Protein AF-A0AAF5I0P9-F1 (afdb_monomer)

Structure (mmCIF, N/CA/C/O backbone):
data_AF-A0AAF5I0P9-F1
#
_entry.id   AF-A0AAF5I0P9-F1
#
loop_
_atom_site.group_PDB
_atom_site.id
_atom_site.type_symbol
_atom_site.label_atom_id
_atom_site.label_alt_id
_atom_site.label_comp_id
_atom_site.label_asym_id
_atom_site.label_entity_id
_atom_site.label_seq_id
_atom_site.pdbx_PDB_ins_code
_atom_site.Cartn_x
_atom_site.Cartn_y
_atom_site.Cartn_z
_atom_site.occupancy
_atom_site.B_iso_or_equiv
_atom_site.auth_seq_id
_atom_site.auth_comp_id
_atom_site.auth_asym_id
_atom_site.auth_atom_id
_atom_site.pdbx_PDB_model_num
ATOM 1 N N . MET A 1 1 ? 48.648 -7.208 -18.599 1.00 34.22 1 MET A N 1
ATOM 2 C CA . MET A 1 1 ? 47.436 -6.392 -18.369 1.00 34.22 1 MET A CA 1
ATOM 3 C C . MET A 1 1 ? 47.726 -5.452 -17.206 1.00 34.22 1 MET A C 1
ATOM 5 O O . MET A 1 1 ? 47.706 -5.906 -16.071 1.00 34.22 1 MET A O 1
ATOM 9 N N . ASN A 1 2 ? 48.065 -4.187 -17.466 1.00 29.58 2 ASN A N 1
ATOM 10 C CA . ASN A 1 2 ? 48.263 -3.196 -16.401 1.00 29.58 2 ASN A CA 1
ATOM 11 C C . ASN A 1 2 ? 46.894 -2.710 -15.903 1.00 29.58 2 ASN A C 1
ATOM 13 O O . ASN A 1 2 ? 46.390 -1.693 -16.365 1.00 29.58 2 ASN A O 1
ATOM 17 N N . ASN A 1 3 ? 46.279 -3.442 -14.971 1.00 40.00 3 ASN A N 1
ATOM 18 C CA . ASN A 1 3 ? 45.065 -3.010 -14.263 1.00 40.00 3 ASN A CA 1
ATOM 19 C C . ASN A 1 3 ? 45.395 -2.050 -13.103 1.00 40.00 3 ASN A C 1
ATOM 21 O O . ASN A 1 3 ? 44.866 -2.188 -12.005 1.00 40.00 3 ASN A O 1
ATOM 25 N N . SER A 1 4 ? 46.276 -1.077 -13.325 1.00 36.19 4 SER A N 1
ATOM 26 C CA . SER A 1 4 ? 46.540 -0.005 -12.361 1.00 36.19 4 SER A CA 1
ATOM 27 C C . SER A 1 4 ? 46.045 1.334 -12.900 1.00 36.19 4 SER A C 1
ATOM 29 O O . SER A 1 4 ? 46.747 2.338 -12.838 1.00 36.19 4 SER A O 1
ATOM 31 N N . THR A 1 5 ? 44.832 1.375 -13.454 1.00 43.47 5 THR A N 1
ATOM 32 C CA . THR A 1 5 ? 44.062 2.616 -13.365 1.00 43.47 5 THR A CA 1
ATOM 33 C C . THR A 1 5 ? 43.755 2.782 -11.887 1.00 43.47 5 THR A C 1
ATOM 35 O O . THR A 1 5 ? 42.959 2.015 -11.344 1.00 43.47 5 THR A O 1
ATOM 38 N N . THR A 1 6 ? 44.459 3.698 -11.226 1.00 43.69 6 THR A N 1
ATOM 39 C CA . THR A 1 6 ? 44.138 4.178 -9.882 1.00 43.69 6 THR A CA 1
ATOM 40 C C . THR A 1 6 ? 42.689 4.626 -9.900 1.00 43.69 6 THR A C 1
ATOM 42 O O . THR A 1 6 ? 42.344 5.693 -10.396 1.00 43.69 6 THR A O 1
ATOM 45 N N . PHE A 1 7 ? 41.824 3.719 -9.487 1.00 58.72 7 PHE A N 1
ATOM 46 C CA . PHE A 1 7 ? 40.410 3.953 -9.368 1.00 58.72 7 PHE A CA 1
ATOM 47 C C . PHE A 1 7 ? 40.214 4.634 -8.020 1.00 58.72 7 PHE A C 1
ATOM 49 O O . PHE A 1 7 ? 40.615 4.067 -6.999 1.00 58.72 7 PHE A O 1
ATOM 56 N N . ASP A 1 8 ? 39.657 5.845 -8.013 1.00 66.62 8 ASP A N 1
ATOM 57 C CA . ASP A 1 8 ? 39.361 6.528 -6.759 1.00 66.62 8 ASP A CA 1
ATOM 58 C C . ASP A 1 8 ? 38.404 5.654 -5.950 1.00 66.62 8 ASP A C 1
ATOM 60 O O . ASP A 1 8 ? 37.263 5.408 -6.335 1.00 66.62 8 ASP A O 1
ATOM 64 N N . LEU A 1 9 ? 38.888 5.153 -4.811 1.00 78.12 9 LEU A N 1
ATOM 65 C CA . LEU A 1 9 ? 38.112 4.338 -3.870 1.00 78.12 9 LEU A CA 1
ATOM 66 C C . LEU A 1 9 ? 36.951 5.118 -3.241 1.00 78.12 9 LEU A C 1
ATOM 68 O O . LEU A 1 9 ? 36.142 4.538 -2.519 1.00 78.12 9 LEU A O 1
ATOM 72 N N . TYR A 1 10 ? 36.884 6.419 -3.500 1.00 83.12 10 TYR A N 1
ATOM 73 C CA . TYR A 1 10 ? 35.932 7.362 -2.954 1.00 83.12 10 TYR A CA 1
ATOM 74 C C . TYR A 1 10 ? 35.168 8.026 -4.094 1.00 83.12 10 TYR A C 1
ATOM 76 O O . TYR A 1 10 ? 35.752 8.406 -5.103 1.00 83.12 10 TYR A O 1
ATOM 84 N N . TYR A 1 11 ? 33.857 8.173 -3.928 1.00 80.75 11 TYR A N 1
ATOM 85 C CA . TYR A 1 11 ? 33.038 8.958 -4.844 1.00 80.75 11 TYR A CA 1
ATOM 86 C C . TYR A 1 11 ? 32.137 9.909 -4.069 1.00 80.75 11 TYR A C 1
ATOM 88 O O . TYR A 1 11 ? 31.621 9.567 -2.998 1.00 80.75 11 TYR A O 1
ATOM 96 N N . SER A 1 12 ? 31.913 11.088 -4.638 1.00 79.81 12 SER A N 1
ATOM 97 C CA . SER A 1 12 ? 30.969 12.044 -4.080 1.00 79.81 12 SER A CA 1
ATOM 98 C C . SER A 1 12 ? 29.540 11.659 -4.482 1.00 79.81 12 SER A C 1
ATOM 100 O O . SER A 1 12 ? 29.271 11.395 -5.661 1.00 79.81 12 SER A O 1
ATOM 102 N N . PRO A 1 13 ? 28.592 11.621 -3.534 1.00 74.31 13 PRO A N 1
ATOM 103 C CA . PRO A 1 13 ? 27.195 11.378 -3.854 1.00 74.31 13 PRO A CA 1
ATOM 104 C C . PRO A 1 13 ? 26.637 12.518 -4.718 1.00 74.31 13 PRO A C 1
ATOM 106 O O . PRO A 1 13 ? 26.806 13.697 -4.420 1.00 74.31 13 PRO A O 1
ATOM 109 N N . VAL A 1 14 ? 25.920 12.158 -5.779 1.00 72.00 14 VAL A N 1
ATOM 110 C CA . VAL A 1 14 ? 25.222 13.091 -6.671 1.00 72.00 14 VAL A CA 1
ATOM 111 C C . VAL A 1 14 ? 23.742 13.222 -6.310 1.00 72.00 14 VAL A C 1
ATOM 113 O O . VAL A 1 14 ? 23.102 12.263 -5.861 1.00 72.00 14 VAL A O 1
ATOM 116 N N . GLU A 1 15 ? 23.176 14.398 -6.580 1.00 60.12 15 GLU A N 1
ATOM 117 C CA . GLU A 1 15 ? 21.782 14.749 -6.271 1.00 60.12 15 GLU A CA 1
ATOM 118 C C . GLU A 1 15 ? 20.774 13.773 -6.904 1.00 60.12 15 GLU A C 1
ATOM 120 O O . GLU A 1 15 ? 19.807 13.363 -6.262 1.00 60.12 15 GLU A O 1
ATOM 125 N N . LYS A 1 16 ? 21.047 13.297 -8.128 1.00 61.66 16 LYS A N 1
ATOM 126 C CA . LYS A 1 16 ? 20.164 12.370 -8.860 1.00 61.66 16 LYS A CA 1
ATOM 127 C C . LYS A 1 16 ? 19.837 11.089 -8.078 1.00 61.66 16 LYS A C 1
ATOM 129 O O . LYS A 1 16 ? 18.715 10.595 -8.178 1.00 61.66 16 LYS A O 1
ATOM 134 N N . HIS A 1 17 ? 20.786 10.542 -7.314 1.00 61.94 17 HIS A N 1
ATOM 135 C CA . HIS A 1 17 ? 20.573 9.313 -6.535 1.00 61.94 17 HIS A CA 1
ATOM 136 C C . HIS A 1 17 ? 20.185 9.586 -5.074 1.00 61.94 17 HIS A C 1
ATOM 138 O O . HIS A 1 17 ? 19.688 8.680 -4.402 1.00 61.94 17 HIS A O 1
ATOM 144 N N . PHE A 1 18 ? 20.329 10.826 -4.589 1.00 63.75 18 PHE A N 1
ATOM 145 C CA . PHE A 1 18 ? 19.945 11.205 -3.227 1.00 63.75 18 PHE A CA 1
ATOM 146 C C . PHE A 1 18 ? 18.468 10.913 -2.951 1.00 63.75 18 PHE A C 1
ATOM 148 O O . PHE A 1 18 ? 18.156 10.263 -1.955 1.00 63.75 18 PHE A O 1
ATOM 155 N N . CYS A 1 19 ? 17.565 11.310 -3.856 1.00 54.97 19 CYS A N 1
ATOM 156 C CA . CYS A 1 19 ? 16.133 11.049 -3.694 1.00 54.97 19 CYS A CA 1
ATOM 157 C C . CYS A 1 19 ? 15.848 9.546 -3.571 1.00 54.97 19 CYS A C 1
ATOM 159 O O . CYS A 1 19 ? 15.185 9.120 -2.628 1.00 54.97 19 CYS A O 1
ATOM 161 N N . TYR A 1 20 ? 16.402 8.728 -4.471 1.00 60.19 20 TYR A N 1
ATOM 162 C CA . TYR A 1 20 ? 16.224 7.275 -4.423 1.00 60.19 20 TYR A CA 1
ATOM 163 C C . TYR A 1 20 ? 16.629 6.698 -3.057 1.00 60.19 20 TYR A C 1
ATOM 165 O O . TYR A 1 20 ? 15.859 5.957 -2.444 1.00 60.19 20 TYR A O 1
ATOM 173 N N . HIS A 1 21 ? 17.797 7.085 -2.539 1.00 63.88 21 HIS A N 1
ATOM 174 C CA . HIS A 1 21 ? 18.285 6.599 -1.251 1.00 63.88 21 HIS A CA 1
ATOM 175 C C . HIS A 1 21 ? 17.518 7.161 -0.051 1.00 63.88 21 HIS A C 1
ATOM 177 O O . HIS A 1 21 ? 17.251 6.419 0.892 1.00 63.88 21 HIS A O 1
ATOM 183 N N . ALA A 1 22 ? 17.094 8.424 -0.079 1.00 59.69 22 ALA A N 1
ATOM 184 C CA . ALA A 1 22 ? 16.252 8.992 0.972 1.00 59.69 22 ALA A CA 1
ATOM 185 C C . ALA A 1 22 ? 14.937 8.213 1.117 1.00 59.69 22 ALA A C 1
ATOM 187 O O . ALA A 1 22 ? 14.503 7.908 2.227 1.00 59.69 22 ALA A O 1
ATOM 188 N N . ILE A 1 23 ? 14.340 7.821 -0.007 1.00 52.75 23 ILE A N 1
ATOM 189 C CA . ILE A 1 23 ? 13.058 7.116 -0.037 1.00 52.75 23 ILE A CA 1
ATOM 190 C C . ILE A 1 23 ? 13.221 5.639 0.290 1.00 52.75 23 ILE A C 1
ATOM 192 O O . ILE A 1 23 ? 12.506 5.132 1.151 1.00 52.75 23 ILE A O 1
ATOM 196 N N . PHE A 1 24 ? 14.178 4.950 -0.333 1.00 61.00 24 PHE A N 1
ATOM 197 C CA . PHE A 1 24 ? 14.448 3.554 -0.004 1.00 61.00 24 PHE A CA 1
ATOM 198 C C . PHE A 1 24 ? 14.871 3.414 1.466 1.00 61.00 24 PHE A C 1
ATOM 200 O O . PHE A 1 24 ? 14.356 2.556 2.177 1.00 61.00 24 PHE A O 1
ATOM 207 N N . GLY A 1 25 ? 15.740 4.302 1.959 1.00 62.69 25 GLY A N 1
ATOM 208 C CA . GLY A 1 25 ? 16.118 4.376 3.371 1.00 62.69 25 GLY A CA 1
ATOM 209 C C . GLY A 1 25 ? 14.921 4.654 4.283 1.00 62.69 25 GLY A C 1
ATOM 210 O O . GLY A 1 25 ? 14.720 3.933 5.258 1.00 62.69 25 GLY A O 1
ATOM 211 N N . GLY A 1 26 ? 14.077 5.631 3.939 1.00 60.94 26 GLY A N 1
ATOM 212 C CA . GLY A 1 26 ? 12.847 5.940 4.674 1.00 60.94 26 GLY A CA 1
ATOM 213 C C . GLY A 1 26 ? 11.859 4.769 4.718 1.00 60.94 26 GLY A C 1
ATOM 214 O O . GLY A 1 26 ? 11.300 4.474 5.773 1.00 60.94 26 GLY A O 1
ATOM 215 N N . TYR A 1 27 ? 11.697 4.046 3.609 1.00 62.16 27 TYR A N 1
ATOM 216 C CA . TYR A 1 27 ? 10.872 2.840 3.529 1.00 62.16 27 TYR A CA 1
ATOM 217 C C . TYR A 1 27 ? 11.409 1.718 4.428 1.00 62.16 27 TYR A C 1
ATOM 219 O O . TYR A 1 27 ? 10.646 1.119 5.186 1.00 62.16 27 TYR A O 1
ATOM 227 N N . GLN A 1 28 ? 12.723 1.482 4.423 1.00 71.00 28 GLN A N 1
ATOM 228 C CA . GLN A 1 28 ? 13.355 0.499 5.310 1.00 71.00 28 GLN A CA 1
ATOM 229 C C . GLN A 1 28 ? 13.222 0.888 6.790 1.00 71.00 28 GLN A C 1
ATOM 231 O O . GLN A 1 28 ? 12.952 0.032 7.630 1.00 71.00 28 GLN A O 1
ATOM 236 N N . ILE A 1 29 ? 13.320 2.181 7.121 1.00 70.81 29 ILE A N 1
ATOM 237 C CA . ILE A 1 29 ? 13.058 2.693 8.476 1.00 70.81 29 ILE A CA 1
ATOM 238 C C . ILE A 1 29 ? 11.587 2.487 8.864 1.00 70.81 29 ILE A C 1
ATOM 240 O O . ILE A 1 29 ? 11.296 2.061 9.981 1.00 70.81 29 ILE A O 1
ATOM 244 N N . PHE A 1 30 ? 10.644 2.741 7.956 1.00 68.38 30 PHE A N 1
ATOM 245 C CA . PHE A 1 30 ? 9.223 2.510 8.209 1.00 68.38 30 PHE A CA 1
ATOM 246 C C . PHE A 1 30 ? 8.921 1.027 8.473 1.00 68.38 30 PHE A C 1
ATOM 248 O O . PHE A 1 30 ? 8.231 0.703 9.446 1.00 68.38 30 PHE A O 1
ATOM 255 N N . ILE A 1 31 ? 9.475 0.122 7.657 1.00 70.00 31 ILE A N 1
ATOM 256 C CA . ILE A 1 31 ? 9.376 -1.328 7.875 1.00 70.00 31 ILE A CA 1
ATOM 257 C C . ILE A 1 31 ? 9.983 -1.702 9.227 1.00 70.00 31 ILE A C 1
ATOM 259 O O . ILE A 1 31 ? 9.362 -2.442 9.991 1.00 70.00 31 ILE A O 1
ATOM 263 N N . LEU A 1 32 ? 11.162 -1.166 9.551 1.00 75.50 32 LEU A N 1
ATOM 264 C CA . LEU A 1 32 ? 11.838 -1.395 10.823 1.00 75.50 32 LEU A CA 1
ATOM 265 C C . LEU A 1 32 ? 10.951 -0.991 12.008 1.00 75.50 32 LEU A C 1
ATOM 267 O O . LEU A 1 32 ? 10.769 -1.784 12.928 1.00 75.50 32 LEU A O 1
ATOM 271 N N . ILE A 1 33 ? 10.336 0.194 11.968 1.00 73.06 33 ILE A N 1
ATOM 272 C CA . ILE A 1 33 ? 9.406 0.664 13.006 1.00 73.06 33 ILE A CA 1
ATOM 273 C C . ILE A 1 33 ? 8.199 -0.275 13.118 1.00 73.06 33 ILE A C 1
ATOM 275 O O . ILE A 1 33 ? 7.837 -0.686 14.223 1.00 73.06 33 ILE A O 1
ATOM 279 N N . CYS A 1 34 ? 7.588 -0.655 11.993 1.00 72.88 34 CYS A N 1
ATOM 280 C CA . CYS A 1 34 ? 6.454 -1.578 11.986 1.00 72.88 34 CYS A CA 1
ATOM 281 C C . CYS A 1 34 ? 6.825 -2.935 12.602 1.00 72.88 34 CYS A C 1
ATOM 283 O O . CYS A 1 34 ? 6.089 -3.449 13.449 1.00 72.88 34 CYS A O 1
ATOM 285 N N . ASN A 1 35 ? 7.984 -3.482 12.234 1.00 77.62 35 ASN A N 1
ATOM 286 C CA . ASN A 1 35 ? 8.506 -4.728 12.781 1.00 77.62 35 ASN A CA 1
ATOM 287 C C . ASN A 1 35 ? 8.793 -4.601 14.279 1.00 77.62 35 ASN A C 1
ATOM 289 O O . ASN A 1 35 ? 8.342 -5.441 15.047 1.00 77.62 35 ASN A O 1
ATOM 293 N N . LEU A 1 36 ? 9.428 -3.525 14.746 1.00 79.88 36 LEU A N 1
ATOM 294 C CA . LEU A 1 36 ? 9.665 -3.306 16.177 1.00 79.88 36 LEU A CA 1
ATOM 295 C C . LEU A 1 36 ? 8.354 -3.221 16.978 1.00 79.88 36 LEU A C 1
ATOM 297 O O . LEU A 1 36 ? 8.237 -3.832 18.042 1.00 79.88 36 LEU A O 1
ATOM 301 N N . ILE A 1 37 ? 7.327 -2.546 16.452 1.00 77.56 37 ILE A N 1
ATOM 302 C CA . ILE A 1 37 ? 5.995 -2.497 17.080 1.00 77.56 37 ILE A CA 1
ATOM 303 C C . ILE A 1 37 ? 5.378 -3.900 17.165 1.00 77.56 37 ILE A C 1
ATOM 305 O O . ILE A 1 37 ? 4.797 -4.269 18.194 1.00 77.56 37 ILE A O 1
ATOM 309 N N . ILE A 1 38 ? 5.486 -4.692 16.094 1.00 75.12 38 ILE A N 1
ATOM 310 C CA . ILE A 1 38 ? 5.005 -6.077 16.064 1.00 75.12 38 ILE A CA 1
ATOM 311 C C . ILE A 1 38 ? 5.803 -6.943 17.043 1.00 75.12 38 ILE A C 1
ATOM 313 O O . ILE A 1 38 ? 5.191 -7.740 17.748 1.00 75.12 38 ILE A O 1
ATOM 317 N N . LEU A 1 39 ? 7.119 -6.750 17.159 1.00 80.75 39 LEU A N 1
ATOM 318 C CA . LEU A 1 39 ? 7.996 -7.481 18.074 1.00 80.75 39 LEU A CA 1
ATOM 319 C C . LEU A 1 39 ? 7.591 -7.237 19.528 1.00 80.75 39 LEU A C 1
ATOM 321 O O . LEU A 1 39 ? 7.342 -8.187 20.270 1.00 80.75 39 LEU A O 1
ATOM 325 N N . ILE A 1 40 ? 7.430 -5.967 19.915 1.00 78.31 40 ILE A N 1
ATOM 326 C CA . ILE A 1 40 ? 6.991 -5.573 21.260 1.00 78.31 40 ILE A CA 1
ATOM 327 C C . ILE A 1 40 ? 5.633 -6.207 21.581 1.00 78.31 40 ILE A C 1
ATOM 329 O O . ILE A 1 40 ? 5.443 -6.772 22.662 1.00 78.31 40 ILE A O 1
ATOM 333 N N . LYS A 1 41 ? 4.685 -6.182 20.635 1.00 74.19 41 LYS A N 1
ATOM 334 C CA . LYS A 1 41 ? 3.382 -6.850 20.794 1.00 74.19 41 LYS A CA 1
ATOM 335 C C . LYS A 1 41 ? 3.498 -8.375 20.821 1.00 74.19 41 LYS A C 1
ATOM 337 O O . LYS A 1 41 ? 2.761 -9.019 21.563 1.00 74.19 41 LYS A O 1
ATOM 342 N N . GLY A 1 42 ? 4.417 -8.948 20.052 1.00 73.69 42 GLY A N 1
ATOM 343 C CA . GLY A 1 42 ? 4.740 -10.373 20.019 1.00 73.69 42 GLY A CA 1
ATOM 344 C C . GLY A 1 42 ? 5.209 -10.896 21.374 1.00 73.69 42 GLY A C 1
ATOM 345 O O . GLY A 1 42 ? 4.818 -11.982 21.811 1.00 73.69 42 GLY A O 1
ATOM 346 N N . VAL A 1 43 ? 6.002 -10.085 22.074 1.00 79.94 43 VAL A N 1
ATOM 347 C CA . VAL A 1 43 ? 6.512 -10.397 23.410 1.00 79.94 43 VAL A CA 1
ATOM 348 C C . VAL A 1 43 ? 5.444 -10.175 24.485 1.00 79.94 43 VAL A C 1
ATOM 350 O O . VAL A 1 43 ? 5.266 -11.057 25.323 1.00 79.94 43 VAL A O 1
ATOM 353 N N . SER A 1 44 ? 4.715 -9.053 24.446 1.00 77.88 44 SER A N 1
ATOM 354 C CA . SER A 1 44 ? 3.829 -8.603 25.538 1.00 77.88 44 SER A CA 1
ATOM 355 C C . SER A 1 44 ? 2.366 -9.072 25.458 1.00 77.88 44 SER A C 1
ATOM 357 O O . SER A 1 44 ? 1.642 -9.008 26.452 1.00 77.88 44 SER A O 1
ATOM 359 N N . SER A 1 45 ? 1.881 -9.534 24.301 1.00 75.44 45 SER A N 1
ATOM 360 C CA . SER A 1 45 ? 0.456 -9.841 24.122 1.00 75.44 45 SER A CA 1
ATOM 361 C C . SER A 1 45 ? 0.020 -11.123 24.838 1.00 75.44 45 SER A C 1
ATOM 363 O O . SER A 1 45 ? 0.387 -12.231 24.444 1.00 75.44 45 SER A O 1
ATOM 365 N N . VAL A 1 46 ? -0.900 -10.983 25.801 1.00 73.06 46 VAL A N 1
ATOM 366 C CA . VAL A 1 46 ? -1.575 -12.101 26.495 1.00 73.06 46 VAL A CA 1
ATOM 367 C C . VAL A 1 46 ? -2.259 -13.068 25.519 1.00 73.06 46 VAL A C 1
ATOM 369 O O . VAL A 1 46 ? -2.329 -14.270 25.774 1.00 73.06 46 VAL A O 1
ATOM 372 N N . TYR A 1 47 ? -2.744 -12.574 24.374 1.00 70.56 47 TYR A N 1
ATOM 373 C CA . TYR A 1 47 ? -3.368 -13.420 23.353 1.00 70.56 47 TYR A CA 1
ATOM 374 C C . TYR A 1 47 ? -2.354 -14.334 22.658 1.00 70.56 47 TYR A C 1
ATOM 376 O O . TYR A 1 47 ? -2.661 -15.498 22.417 1.00 70.56 47 TYR A O 1
ATOM 384 N N . LEU A 1 48 ? -1.144 -13.836 22.382 1.00 71.88 48 LEU A N 1
ATOM 385 C CA . LEU A 1 48 ? -0.086 -14.619 21.737 1.00 71.88 48 LEU A CA 1
ATOM 386 C C . LEU A 1 48 ? 0.560 -15.622 22.698 1.00 71.88 48 LEU A C 1
ATOM 388 O O . LEU A 1 48 ? 1.023 -16.666 22.255 1.00 71.88 48 LEU A O 1
ATOM 392 N N . ILE A 1 49 ? 0.520 -15.375 24.012 1.00 75.12 49 ILE A N 1
ATOM 393 C CA . ILE A 1 49 ? 0.938 -16.368 25.019 1.00 75.12 49 ILE A CA 1
ATOM 394 C C . ILE A 1 49 ? 0.101 -17.655 24.910 1.00 75.12 49 ILE A C 1
ATOM 396 O O . ILE A 1 49 ? 0.628 -18.747 25.098 1.00 75.12 49 ILE A O 1
ATOM 400 N N . LYS A 1 50 ? -1.184 -17.548 24.540 1.00 75.38 50 LYS A N 1
ATOM 401 C CA . LYS A 1 50 ? -2.074 -18.705 24.329 1.00 75.38 50 LYS A CA 1
ATOM 402 C C . LYS A 1 50 ? -1.866 -19.416 22.984 1.00 75.38 50 LYS A C 1
ATOM 404 O O . LYS A 1 50 ? -2.499 -20.441 22.755 1.00 75.38 50 LYS A O 1
ATOM 409 N N . MET A 1 51 ? -1.033 -18.867 22.099 1.00 77.62 51 MET A N 1
ATOM 410 C CA . MET A 1 51 ? -0.759 -19.373 20.749 1.00 77.62 51 MET A CA 1
ATOM 411 C C . MET A 1 51 ? 0.763 -19.465 20.539 1.00 77.62 51 MET A C 1
ATOM 413 O O . MET A 1 51 ? 1.355 -18.615 19.864 1.00 77.62 51 MET A O 1
ATOM 417 N N . PRO A 1 52 ? 1.430 -20.448 21.175 1.00 79.88 52 PRO A N 1
ATOM 418 C CA . PRO A 1 52 ? 2.886 -20.489 21.267 1.00 79.88 52 PRO A CA 1
ATOM 419 C C . PRO A 1 52 ? 3.580 -20.664 19.911 1.00 79.88 52 PRO A C 1
ATOM 421 O O . PRO A 1 52 ? 4.624 -20.053 19.686 1.00 79.88 52 PRO A O 1
ATOM 424 N N . LEU A 1 53 ? 3.013 -21.446 18.989 1.00 80.75 53 LEU A N 1
ATOM 425 C CA . LEU A 1 53 ? 3.599 -21.655 17.662 1.00 80.75 53 LEU A CA 1
ATOM 426 C C . LEU A 1 53 ? 3.491 -20.384 16.823 1.00 80.75 53 LEU A C 1
ATOM 428 O O . LEU A 1 53 ? 4.447 -20.007 16.145 1.00 80.75 53 LEU A O 1
ATOM 432 N N . LEU A 1 54 ? 2.347 -19.698 16.897 1.00 80.69 54 LEU A N 1
ATOM 433 C CA . LEU A 1 54 ? 2.168 -18.414 16.221 1.00 80.69 54 LEU A CA 1
ATOM 434 C C . LEU A 1 54 ? 3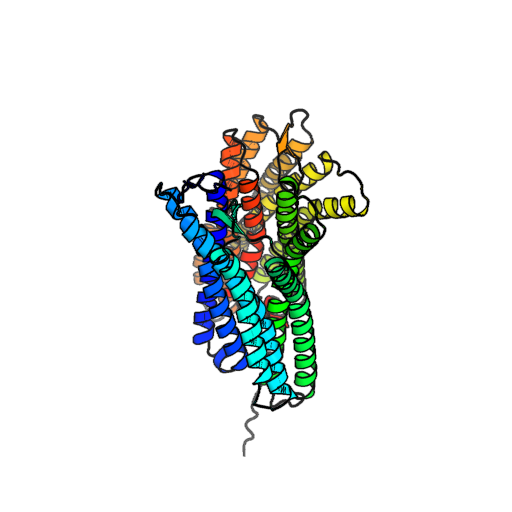.128 -17.364 16.771 1.00 80.69 54 LEU A C 1
ATOM 436 O O . LEU A 1 54 ? 3.758 -16.646 15.998 1.00 80.69 54 LEU A O 1
ATOM 440 N N . ARG A 1 55 ? 3.281 -17.311 18.097 1.00 80.44 55 ARG A N 1
ATOM 441 C CA . ARG A 1 55 ? 4.213 -16.402 18.762 1.00 80.44 55 ARG A CA 1
ATOM 442 C C . ARG A 1 55 ? 5.649 -16.636 18.299 1.00 80.44 55 ARG A C 1
ATOM 444 O O . ARG A 1 55 ? 6.301 -15.674 17.912 1.00 80.44 55 ARG A O 1
ATOM 451 N N . ILE A 1 56 ? 6.123 -17.884 18.287 1.00 84.69 56 ILE A N 1
ATOM 452 C CA . ILE A 1 56 ? 7.482 -18.223 17.831 1.00 84.69 56 ILE A CA 1
ATOM 453 C C . ILE A 1 56 ? 7.694 -17.792 16.375 1.00 84.69 56 ILE A C 1
ATOM 455 O O . ILE A 1 56 ? 8.685 -17.128 16.081 1.00 84.69 56 ILE A O 1
ATOM 459 N N . ASN A 1 57 ? 6.750 -18.096 15.479 1.00 83.94 57 ASN A N 1
ATOM 460 C CA . ASN A 1 57 ? 6.849 -17.690 14.075 1.00 83.94 57 ASN A CA 1
ATOM 461 C C . ASN A 1 57 ? 6.921 -16.168 13.910 1.00 83.94 57 ASN A C 1
ATOM 463 O O . ASN A 1 57 ? 7.771 -15.675 13.173 1.00 83.94 57 ASN A O 1
ATOM 467 N N . ILE A 1 58 ? 6.053 -15.426 14.607 1.00 82.56 58 ILE A N 1
ATOM 468 C CA . ILE A 1 58 ? 6.064 -13.959 14.576 1.00 82.56 58 ILE A CA 1
ATOM 469 C C . ILE A 1 58 ? 7.409 -13.435 15.080 1.00 82.56 58 ILE A C 1
ATOM 471 O O . ILE A 1 58 ? 7.988 -12.575 14.427 1.00 82.56 58 ILE A O 1
ATOM 475 N N . LEU A 1 59 ? 7.928 -13.955 16.196 1.00 86.31 59 LEU A N 1
ATOM 476 C CA . LEU A 1 59 ? 9.205 -13.510 16.758 1.00 86.31 59 LEU A CA 1
ATOM 477 C C . LEU A 1 59 ? 10.368 -13.744 15.786 1.00 86.31 59 LEU A C 1
ATOM 479 O O . LEU A 1 59 ? 11.098 -12.800 15.496 1.00 86.31 59 LEU A O 1
ATOM 483 N N . ILE A 1 60 ? 10.505 -14.959 15.243 1.00 87.44 60 ILE A N 1
ATOM 484 C CA . ILE A 1 60 ? 11.583 -15.309 14.301 1.00 87.44 60 ILE A CA 1
ATOM 485 C C . ILE A 1 60 ? 11.551 -14.387 13.082 1.00 87.44 60 ILE A C 1
ATOM 487 O O . ILE A 1 60 ? 12.563 -13.783 12.733 1.00 87.44 60 ILE A O 1
ATOM 491 N N . LEU A 1 61 ? 10.383 -14.249 12.453 1.00 86.62 61 LEU A N 1
ATOM 492 C CA . LEU A 1 61 ? 10.241 -13.455 11.237 1.00 86.62 61 LEU A CA 1
ATOM 493 C C . LEU A 1 61 ? 10.439 -11.969 11.501 1.00 86.62 61 LEU A C 1
ATOM 495 O O . LEU A 1 61 ? 11.109 -11.298 10.730 1.00 86.62 61 LEU A O 1
ATOM 499 N N . THR A 1 62 ? 9.910 -11.453 12.607 1.00 84.81 62 THR A N 1
ATOM 500 C CA . THR A 1 62 ? 10.062 -10.034 12.935 1.00 84.81 62 THR A CA 1
ATOM 501 C C . THR A 1 62 ? 11.525 -9.685 13.203 1.00 84.81 62 THR A C 1
ATOM 503 O O . THR A 1 62 ? 11.996 -8.657 12.725 1.00 84.81 62 THR A O 1
ATOM 506 N N . ILE A 1 63 ? 12.271 -10.547 13.906 1.00 88.69 63 ILE A N 1
ATOM 507 C CA . ILE A 1 63 ? 13.719 -10.376 14.111 1.00 88.69 63 ILE A CA 1
ATOM 508 C C . ILE A 1 63 ? 14.453 -10.421 12.768 1.00 88.69 63 ILE A C 1
ATOM 510 O O . ILE A 1 63 ? 15.247 -9.530 12.472 1.00 88.69 63 ILE A O 1
ATOM 514 N N . ALA A 1 64 ? 14.155 -11.414 11.931 1.00 87.31 64 ALA A N 1
ATOM 515 C CA . ALA A 1 64 ? 14.793 -11.564 10.630 1.00 87.31 64 ALA A CA 1
ATOM 516 C C . ALA A 1 64 ? 14.543 -10.359 9.708 1.00 87.31 64 ALA A C 1
ATOM 518 O O . ALA A 1 64 ? 15.489 -9.791 9.167 1.00 87.31 64 ALA A O 1
ATOM 519 N N . PHE A 1 65 ? 13.291 -9.908 9.593 1.00 85.44 65 PHE A N 1
ATOM 520 C CA . PHE A 1 65 ? 12.934 -8.736 8.793 1.00 85.44 65 PHE A CA 1
ATOM 521 C C . PHE A 1 65 ? 13.494 -7.432 9.373 1.00 85.44 65 PHE A C 1
ATOM 523 O O . PHE A 1 65 ? 13.836 -6.533 8.610 1.00 85.44 65 PHE A O 1
ATOM 530 N N . THR A 1 66 ? 13.650 -7.321 10.697 1.00 86.12 66 THR A N 1
ATOM 531 C CA . THR A 1 66 ? 14.353 -6.193 11.342 1.00 86.12 66 THR A CA 1
ATOM 532 C C . THR A 1 66 ? 15.814 -6.152 10.890 1.00 86.12 66 THR A C 1
ATOM 534 O O . THR A 1 66 ? 16.278 -5.112 10.427 1.00 86.12 66 THR A O 1
ATOM 537 N N . ILE A 1 67 ? 16.523 -7.285 10.950 1.00 87.38 67 ILE A N 1
ATOM 538 C CA . ILE A 1 67 ? 17.922 -7.392 10.507 1.00 87.38 67 ILE A CA 1
ATOM 539 C C . ILE A 1 67 ? 18.042 -7.078 9.012 1.00 87.38 67 ILE A C 1
ATOM 541 O O . ILE A 1 67 ? 18.896 -6.284 8.619 1.00 87.38 67 ILE A O 1
ATOM 545 N N . GLN A 1 68 ? 17.158 -7.643 8.183 1.00 85.12 68 GLN A N 1
ATOM 546 C CA . GLN A 1 68 ? 17.108 -7.341 6.752 1.00 85.12 68 GLN A CA 1
ATOM 547 C C . GLN A 1 68 ? 16.917 -5.843 6.502 1.00 85.12 68 GLN A C 1
ATOM 549 O O . GLN A 1 68 ? 17.639 -5.275 5.687 1.00 85.12 68 GLN A O 1
ATOM 554 N N . SER A 1 69 ? 15.981 -5.204 7.209 1.00 82.12 69 SER A N 1
ATOM 555 C CA . SER A 1 69 ? 15.672 -3.784 7.001 1.00 82.12 69 SER A CA 1
ATOM 556 C C . SER A 1 69 ? 16.860 -2.892 7.349 1.00 82.12 69 SER A C 1
ATOM 558 O O . SER A 1 69 ? 17.166 -1.952 6.619 1.00 82.12 69 SER A O 1
ATOM 560 N N . 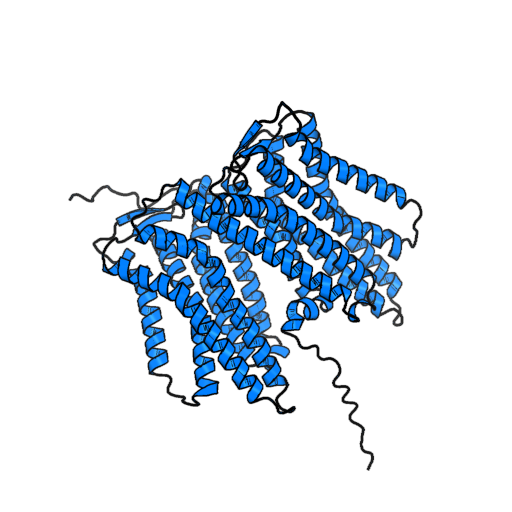ILE A 1 70 ? 17.580 -3.219 8.428 1.00 86.88 70 ILE A N 1
ATOM 561 C CA . ILE A 1 70 ? 18.808 -2.516 8.816 1.00 86.88 70 ILE A CA 1
ATOM 562 C C . ILE A 1 70 ? 19.867 -2.657 7.720 1.00 86.88 70 ILE A C 1
ATOM 564 O O . ILE A 1 70 ? 20.408 -1.654 7.264 1.00 86.88 70 ILE A O 1
ATOM 568 N N . LEU A 1 71 ? 20.147 -3.879 7.261 1.00 86.19 71 LEU A N 1
ATOM 569 C CA . LEU A 1 71 ? 21.224 -4.125 6.298 1.00 86.19 71 LEU A CA 1
ATOM 570 C C . LEU A 1 71 ? 20.909 -3.589 4.897 1.00 86.19 71 LEU A C 1
ATOM 572 O O . LEU A 1 71 ? 21.777 -2.996 4.261 1.00 86.19 71 LEU A O 1
ATOM 576 N N . GLN A 1 72 ? 19.673 -3.745 4.417 1.00 80.19 72 GLN A N 1
ATOM 577 C CA . GLN A 1 72 ? 19.255 -3.174 3.136 1.00 80.19 72 GLN A CA 1
ATOM 578 C C . GLN A 1 72 ? 19.197 -1.643 3.197 1.00 80.19 72 GLN A C 1
ATOM 580 O O . GLN A 1 72 ? 19.603 -0.975 2.241 1.00 80.19 72 GLN A O 1
ATOM 585 N N . GLY A 1 73 ? 18.725 -1.088 4.318 1.00 80.44 73 GLY A N 1
ATOM 586 C CA . GLY A 1 73 ? 18.651 0.352 4.556 1.00 80.44 73 GLY A CA 1
ATOM 587 C C . GLY A 1 73 ? 20.016 1.015 4.745 1.00 80.44 73 GLY A C 1
ATOM 588 O O . GLY A 1 73 ? 20.176 2.166 4.344 1.00 80.44 73 GLY A O 1
ATOM 589 N N . ALA A 1 74 ? 21.014 0.298 5.274 1.00 86.62 74 ALA A N 1
ATOM 590 C CA . ALA A 1 74 ? 22.328 0.841 5.627 1.00 86.62 74 ALA A CA 1
ATOM 591 C C . ALA A 1 74 ? 23.031 1.551 4.462 1.00 86.62 74 ALA A C 1
ATOM 593 O O . ALA A 1 74 ? 23.525 2.660 4.646 1.00 86.62 74 ALA A O 1
ATOM 594 N N . GLN A 1 75 ? 23.016 0.974 3.253 1.00 83.06 75 GLN A N 1
ATOM 595 C CA . GLN A 1 75 ? 23.619 1.617 2.071 1.00 83.06 75 GLN A CA 1
ATOM 596 C C . GLN A 1 75 ? 22.959 2.972 1.759 1.00 83.06 75 GLN A C 1
ATOM 598 O O . GLN A 1 75 ? 23.620 3.921 1.355 1.00 83.06 75 GLN A O 1
ATOM 603 N N . SER A 1 76 ? 21.646 3.072 1.977 1.00 78.25 76 SER A N 1
ATOM 604 C CA . SER A 1 76 ? 20.881 4.274 1.657 1.00 78.25 76 SER A CA 1
ATOM 605 C C . SER A 1 76 ? 21.035 5.343 2.724 1.00 78.25 76 SER A C 1
ATOM 607 O O . SER A 1 76 ? 21.167 6.517 2.397 1.00 78.25 76 SER A O 1
ATOM 609 N N . VAL A 1 77 ? 21.096 4.936 3.993 1.00 81.75 77 VAL A N 1
ATOM 610 C CA . VAL A 1 77 ? 21.438 5.835 5.099 1.00 81.75 77 VAL A CA 1
ATOM 611 C C . VAL A 1 77 ? 22.855 6.382 4.921 1.00 81.75 77 VAL A C 1
ATOM 613 O O . VAL A 1 77 ? 23.045 7.586 5.064 1.00 81.75 77 VAL A O 1
ATOM 616 N N . LEU A 1 78 ? 23.822 5.535 4.545 1.00 85.50 78 LEU A N 1
ATOM 617 C CA . LEU A 1 78 ? 25.189 5.960 4.233 1.00 85.50 78 LEU A CA 1
ATOM 618 C C . LEU A 1 78 ? 25.199 7.002 3.108 1.00 85.50 78 LEU A C 1
ATOM 620 O O . LEU A 1 78 ? 25.798 8.058 3.275 1.00 85.50 78 LEU A O 1
ATOM 624 N N . TYR A 1 79 ? 24.483 6.744 2.008 1.00 80.44 79 TYR A N 1
ATOM 625 C CA . TYR A 1 79 ? 24.402 7.672 0.878 1.00 80.44 79 TYR A CA 1
ATOM 626 C C . TYR A 1 79 ? 23.809 9.031 1.276 1.00 80.44 79 TYR A C 1
ATOM 628 O O . TYR A 1 79 ? 24.379 10.077 0.976 1.00 80.44 79 TYR A O 1
ATOM 636 N N . VAL A 1 80 ? 22.669 9.022 1.974 1.00 76.88 80 VAL A N 1
ATOM 637 C CA . VAL A 1 80 ? 21.974 10.239 2.428 1.00 76.88 80 VAL A CA 1
ATOM 638 C C . VAL A 1 80 ? 22.845 11.040 3.389 1.00 76.88 80 VAL A C 1
ATOM 640 O O . VAL A 1 80 ? 22.957 12.254 3.244 1.00 76.88 80 VAL A O 1
ATOM 643 N N . PHE A 1 81 ? 23.487 10.370 4.347 1.00 82.44 81 PHE A N 1
ATOM 644 C CA . PHE A 1 81 ? 24.380 11.013 5.305 1.00 82.44 81 PHE A CA 1
ATOM 645 C C . PHE A 1 81 ? 25.584 11.641 4.597 1.00 82.44 81 PHE A C 1
ATOM 647 O O . PHE A 1 81 ? 25.873 12.817 4.797 1.00 82.44 81 PHE A O 1
ATOM 654 N N . SER A 1 82 ? 26.246 10.895 3.715 1.00 85.06 82 SER A N 1
ATOM 655 C CA . SER A 1 82 ? 27.365 11.407 2.925 1.00 85.06 82 SER A CA 1
ATOM 656 C C . SER A 1 82 ? 26.974 12.597 2.048 1.00 85.06 82 SER A C 1
ATOM 658 O O . SER A 1 82 ? 27.737 13.554 1.966 1.00 85.06 82 SER A O 1
ATOM 660 N N . PHE A 1 83 ? 25.772 12.598 1.463 1.00 78.31 83 PHE A N 1
ATOM 661 C CA . PHE A 1 83 ? 25.282 13.731 0.673 1.00 78.31 83 PHE A CA 1
ATOM 662 C C . PHE A 1 83 ? 25.043 14.979 1.528 1.00 78.31 83 PHE A C 1
ATOM 664 O O . PHE A 1 83 ? 25.523 16.053 1.179 1.00 78.31 83 PHE A O 1
ATOM 671 N N . ILE A 1 84 ? 24.357 14.839 2.668 1.00 78.62 84 ILE A N 1
ATOM 672 C CA . ILE A 1 84 ? 24.048 15.961 3.572 1.00 78.62 84 ILE A CA 1
ATOM 673 C C . ILE A 1 84 ? 25.323 16.580 4.159 1.00 78.62 84 ILE A C 1
ATOM 675 O O . ILE A 1 84 ? 25.397 17.794 4.324 1.00 78.62 84 ILE A O 1
ATOM 679 N N . PHE A 1 85 ? 26.326 15.760 4.478 1.00 86.69 85 PHE A N 1
ATOM 680 C CA . PHE A 1 85 ? 27.578 16.223 5.080 1.00 86.69 85 PHE A CA 1
ATOM 681 C C . PHE A 1 85 ? 28.698 16.490 4.065 1.00 86.69 85 PHE A C 1
ATOM 683 O O . PHE A 1 85 ? 29.830 16.710 4.491 1.00 86.69 85 PHE A O 1
ATOM 690 N N . HIS A 1 86 ? 28.409 16.459 2.757 1.00 84.94 86 HIS A N 1
ATOM 691 C CA . HIS A 1 86 ? 29.399 16.620 1.683 1.00 84.94 86 HIS A CA 1
ATOM 692 C C . HIS A 1 86 ? 30.643 15.728 1.867 1.00 84.94 86 HIS A C 1
ATOM 694 O O . HIS A 1 86 ? 31.776 16.168 1.686 1.00 84.94 86 HIS A O 1
ATOM 700 N N . LYS A 1 87 ? 30.430 14.473 2.281 1.00 87.00 87 LYS A N 1
ATOM 701 C CA . LYS A 1 87 ? 31.489 13.475 2.465 1.00 87.00 87 LYS A CA 1
ATOM 702 C C . LYS A 1 87 ? 31.496 12.492 1.310 1.00 87.00 87 LYS A C 1
ATOM 704 O O . LYS A 1 87 ? 30.438 12.034 0.878 1.00 87.00 87 LYS A O 1
ATOM 709 N N . ASP A 1 88 ? 32.685 12.080 0.899 1.00 87.12 88 ASP A N 1
ATOM 710 C CA . ASP A 1 88 ? 32.816 11.004 -0.071 1.00 87.12 88 ASP A CA 1
ATOM 711 C C . ASP A 1 88 ? 32.491 9.643 0.550 1.00 87.12 88 ASP A C 1
ATOM 713 O O . ASP A 1 88 ? 32.674 9.396 1.747 1.00 87.12 88 ASP A O 1
ATOM 717 N N . ILE A 1 89 ? 31.979 8.742 -0.281 1.00 84.12 89 ILE A N 1
ATOM 718 C CA . ILE A 1 89 ? 31.613 7.381 0.100 1.00 84.12 89 ILE A CA 1
ATOM 719 C C . ILE A 1 89 ? 32.714 6.440 -0.369 1.00 84.12 89 ILE A C 1
ATOM 721 O O . ILE A 1 89 ? 33.044 6.407 -1.552 1.00 84.12 89 ILE A O 1
ATOM 725 N N . ASN A 1 90 ? 33.234 5.619 0.544 1.00 87.19 90 ASN A N 1
ATOM 726 C CA . ASN A 1 90 ? 34.140 4.537 0.179 1.00 87.19 90 ASN A CA 1
ATOM 727 C C . ASN A 1 90 ? 33.372 3.439 -0.586 1.00 87.19 90 ASN A C 1
ATOM 729 O O . ASN A 1 90 ? 32.426 2.835 -0.063 1.00 87.19 90 ASN A O 1
ATOM 733 N N . ILE A 1 91 ? 33.795 3.175 -1.820 1.00 83.56 91 ILE A N 1
ATOM 734 C CA . ILE A 1 91 ? 33.175 2.229 -2.751 1.00 83.56 91 ILE A CA 1
ATOM 735 C C . ILE A 1 91 ? 33.238 0.801 -2.213 1.00 83.56 91 ILE A C 1
ATOM 737 O O . ILE A 1 91 ? 32.255 0.071 -2.327 1.00 83.56 91 ILE A O 1
ATOM 741 N N . GLU A 1 92 ? 34.339 0.392 -1.579 1.00 83.94 92 GLU A N 1
ATOM 742 C CA . GLU A 1 92 ? 34.465 -0.957 -1.019 1.00 83.94 92 GLU A CA 1
ATOM 743 C C . GLU A 1 92 ? 33.510 -1.176 0.152 1.00 83.94 92 GLU A C 1
ATOM 745 O O . GLU A 1 92 ? 32.849 -2.215 0.216 1.00 83.94 92 GLU A O 1
ATOM 750 N N . ILE A 1 93 ? 33.371 -0.179 1.031 1.00 85.44 93 ILE A N 1
ATOM 751 C CA . ILE A 1 93 ? 32.429 -0.236 2.156 1.00 85.44 93 ILE A CA 1
ATOM 752 C C . ILE A 1 93 ? 30.990 -0.299 1.633 1.00 85.44 93 ILE A C 1
ATOM 754 O O . ILE A 1 93 ? 30.229 -1.179 2.040 1.00 85.44 93 ILE A O 1
ATOM 758 N N . CYS A 1 94 ? 30.610 0.580 0.699 1.00 84.50 94 CYS A N 1
ATOM 759 C CA . CYS A 1 94 ? 29.260 0.580 0.128 1.00 84.50 94 CYS A CA 1
ATOM 760 C C . CYS A 1 94 ? 28.960 -0.728 -0.616 1.00 84.50 94 CYS A C 1
ATOM 762 O O . CYS A 1 94 ? 27.930 -1.364 -0.371 1.00 84.50 94 CYS A O 1
ATOM 764 N N . SER A 1 95 ? 29.880 -1.169 -1.482 1.00 82.88 95 SER A N 1
ATOM 765 C CA . SER A 1 95 ? 29.771 -2.428 -2.222 1.00 82.88 95 SER A CA 1
ATOM 766 C C . SER A 1 95 ? 29.640 -3.617 -1.268 1.00 82.88 95 SER A C 1
ATOM 768 O O . SER A 1 95 ? 28.794 -4.481 -1.492 1.00 82.88 95 SER A O 1
ATOM 770 N N . GLY A 1 96 ? 30.427 -3.656 -0.189 1.00 83.62 96 GLY A N 1
ATOM 771 C CA . GLY A 1 96 ? 30.362 -4.696 0.837 1.00 83.62 96 GLY A CA 1
ATOM 772 C C . GLY A 1 96 ? 29.016 -4.725 1.563 1.00 83.62 96 GLY A C 1
ATOM 773 O O . GLY A 1 96 ? 28.372 -5.774 1.609 1.00 83.62 96 GLY A O 1
ATOM 774 N N . ILE A 1 97 ? 28.539 -3.573 2.055 1.00 84.50 97 ILE A N 1
ATOM 775 C CA . ILE A 1 97 ? 27.224 -3.447 2.709 1.00 84.50 97 ILE A CA 1
ATOM 776 C C . ILE A 1 97 ? 26.109 -3.907 1.768 1.00 84.50 97 ILE A C 1
ATOM 778 O O . ILE A 1 97 ? 25.223 -4.653 2.181 1.00 84.50 97 ILE A O 1
ATOM 782 N N . ARG A 1 98 ? 26.155 -3.503 0.495 1.00 82.38 98 ARG A N 1
ATOM 783 C CA . ARG A 1 98 ? 25.145 -3.865 -0.504 1.00 82.38 98 ARG A CA 1
ATOM 784 C C . ARG A 1 98 ? 25.135 -5.362 -0.803 1.00 82.38 98 ARG A C 1
ATOM 786 O O . ARG A 1 98 ? 24.070 -5.979 -0.777 1.00 82.38 98 ARG A O 1
ATOM 793 N N . LEU A 1 99 ? 26.295 -5.949 -1.098 1.00 83.44 99 LEU A N 1
ATOM 794 C CA . LEU A 1 99 ? 26.414 -7.382 -1.388 1.00 83.44 99 LEU A CA 1
ATOM 795 C C . LEU A 1 99 ? 25.961 -8.218 -0.188 1.00 83.44 99 LEU A C 1
ATOM 797 O O . LEU A 1 99 ? 25.190 -9.170 -0.344 1.00 83.44 99 LEU A O 1
ATOM 801 N N . PHE A 1 100 ? 26.361 -7.814 1.017 1.00 83.50 100 PHE A N 1
ATOM 802 C CA . PHE A 1 100 ? 25.944 -8.466 2.250 1.00 83.50 100 PHE A CA 1
ATOM 803 C C . PHE A 1 100 ? 24.442 -8.292 2.519 1.00 83.50 100 PHE A C 1
ATOM 805 O O . PHE A 1 100 ? 23.757 -9.265 2.822 1.00 83.50 100 PHE A O 1
ATOM 812 N N . GLY A 1 101 ? 23.888 -7.093 2.325 1.00 83.94 101 GLY A N 1
ATOM 813 C CA . GLY A 1 101 ? 22.459 -6.816 2.483 1.00 83.94 101 GLY A CA 1
ATOM 814 C C . GLY A 1 101 ? 21.580 -7.627 1.527 1.00 83.94 101 GLY A C 1
ATOM 815 O O . GLY A 1 101 ? 20.577 -8.198 1.953 1.00 83.94 101 GLY A O 1
ATOM 816 N N . ASN A 1 102 ? 21.984 -7.760 0.259 1.00 79.19 102 ASN A N 1
ATOM 817 C CA . ASN A 1 102 ? 21.301 -8.618 -0.720 1.00 79.19 102 ASN A CA 1
ATOM 818 C C . ASN A 1 102 ? 21.369 -10.100 -0.331 1.00 79.19 102 ASN A C 1
ATOM 820 O O . ASN A 1 102 ? 20.406 -10.845 -0.499 1.00 79.19 102 ASN A O 1
ATOM 824 N N . THR A 1 103 ? 22.502 -10.521 0.222 1.00 83.94 103 THR A N 1
ATOM 825 C CA . THR A 1 103 ? 22.705 -11.893 0.688 1.00 83.94 103 THR A CA 1
ATOM 826 C C . THR A 1 103 ? 21.819 -12.219 1.880 1.00 83.94 103 THR A C 1
ATOM 828 O O . THR A 1 103 ? 21.145 -13.250 1.888 1.00 83.94 103 THR A O 1
ATOM 831 N N . VAL A 1 104 ? 21.770 -11.326 2.871 1.00 83.62 104 VAL A N 1
ATOM 832 C CA . VAL A 1 104 ? 20.916 -11.503 4.046 1.00 83.62 104 VAL A CA 1
ATOM 833 C C . VAL A 1 104 ? 19.443 -11.441 3.670 1.00 83.62 104 VAL A C 1
ATOM 835 O O . VAL A 1 104 ? 18.691 -12.280 4.150 1.00 83.62 104 VAL A O 1
ATOM 838 N N . HIS A 1 105 ? 19.032 -10.543 2.772 1.00 81.00 105 HIS A N 1
ATOM 839 C CA . HIS A 1 105 ? 17.673 -10.550 2.222 1.00 81.00 105 HIS A CA 1
ATOM 840 C C . HIS A 1 105 ? 17.307 -11.919 1.659 1.00 81.00 105 HIS A C 1
ATOM 842 O O . HIS A 1 105 ? 16.308 -12.501 2.074 1.00 81.00 105 HIS A O 1
ATOM 848 N N . GLY A 1 106 ? 18.189 -12.486 0.834 1.00 79.62 106 GLY A N 1
ATOM 849 C CA . GLY A 1 106 ? 17.993 -13.833 0.344 1.00 79.62 106 GLY A CA 1
ATOM 850 C C . GLY A 1 106 ? 17.877 -14.866 1.477 1.00 79.62 106 GLY A C 1
ATOM 851 O O . GLY A 1 106 ? 17.025 -15.750 1.422 1.00 79.62 106 GLY A O 1
ATOM 852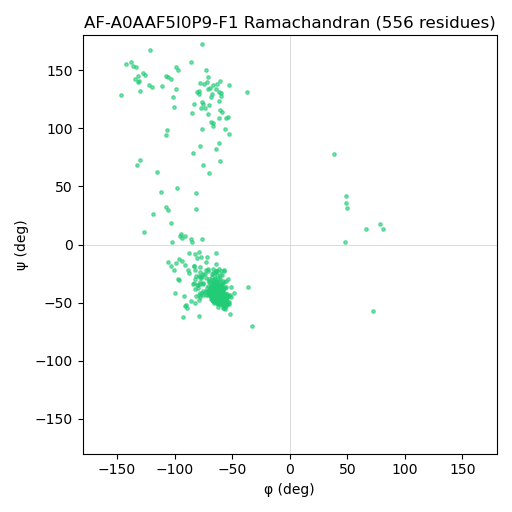 N N . ILE A 1 107 ? 18.716 -14.814 2.505 1.00 84.19 107 ILE A N 1
ATOM 853 C CA . ILE A 1 107 ? 18.608 -15.756 3.631 1.00 84.19 107 ILE A CA 1
ATOM 854 C C . ILE A 1 107 ? 17.260 -15.595 4.355 1.00 84.19 107 ILE A C 1
ATOM 856 O O . ILE A 1 107 ? 16.645 -16.591 4.735 1.00 84.19 107 ILE A O 1
ATOM 860 N N . VAL A 1 108 ? 16.775 -14.364 4.518 1.00 84.31 108 VAL A N 1
ATOM 861 C CA . VAL A 1 108 ? 15.505 -14.075 5.193 1.00 84.31 108 VAL A CA 1
ATOM 862 C C . VAL A 1 108 ? 14.303 -14.575 4.389 1.00 84.31 108 VAL A C 1
ATOM 864 O O . VAL A 1 108 ? 13.409 -15.185 4.979 1.00 84.31 108 VAL A O 1
ATOM 867 N N . ASP A 1 109 ? 14.317 -14.449 3.060 1.00 76.94 109 ASP A N 1
ATOM 868 C CA . ASP A 1 109 ? 13.254 -14.968 2.181 1.00 76.94 109 ASP A CA 1
ATOM 869 C C . ASP A 1 109 ? 13.091 -16.493 2.274 1.00 76.94 109 ASP A C 1
ATOM 871 O O . ASP A 1 109 ? 12.039 -17.050 1.957 1.00 76.94 109 ASP A O 1
ATOM 875 N N . PHE A 1 110 ? 14.126 -17.192 2.744 1.00 82.06 110 PHE A N 1
ATOM 876 C CA . PHE A 1 110 ? 14.105 -18.636 2.931 1.00 82.06 110 PHE A CA 1
ATOM 877 C C . PHE A 1 110 ? 13.455 -19.076 4.254 1.00 82.06 110 PHE A C 1
ATOM 879 O O . PHE A 1 110 ? 12.949 -20.196 4.359 1.00 82.06 110 PHE A O 1
ATOM 886 N N . ILE A 1 111 ? 13.393 -18.200 5.259 1.00 86.88 111 ILE A N 1
ATOM 887 C CA . ILE A 1 111 ? 12.867 -18.530 6.592 1.00 86.88 111 ILE A CA 1
ATOM 888 C C . ILE A 1 111 ? 11.424 -19.064 6.544 1.00 86.88 111 ILE A C 1
ATOM 890 O O . ILE A 1 111 ? 11.150 -20.065 7.218 1.00 86.88 111 ILE A O 1
ATOM 894 N N . PRO A 1 112 ? 10.487 -18.492 5.758 1.00 84.81 112 PRO A N 1
ATOM 895 C CA . PRO A 1 112 ? 9.144 -19.050 5.638 1.00 84.81 112 PRO A CA 1
ATOM 896 C C . PRO A 1 112 ? 9.131 -20.504 5.136 1.00 84.81 112 PRO A C 1
ATOM 898 O O . PRO A 1 112 ? 8.361 -21.327 5.639 1.00 84.81 112 PRO A O 1
ATOM 901 N N . PHE A 1 113 ? 10.013 -20.861 4.197 1.00 84.69 113 PHE A N 1
ATOM 902 C CA . PHE A 1 113 ? 10.165 -22.249 3.761 1.00 84.69 113 PHE A CA 1
ATOM 903 C C . PHE A 1 113 ? 10.675 -23.133 4.905 1.00 84.69 113 PHE A C 1
ATOM 905 O O . PHE A 1 113 ? 10.061 -24.161 5.206 1.00 84.69 113 PHE A O 1
ATOM 912 N N . SER A 1 114 ? 11.737 -22.716 5.603 1.00 86.81 114 SER A N 1
ATOM 913 C CA . SER A 1 114 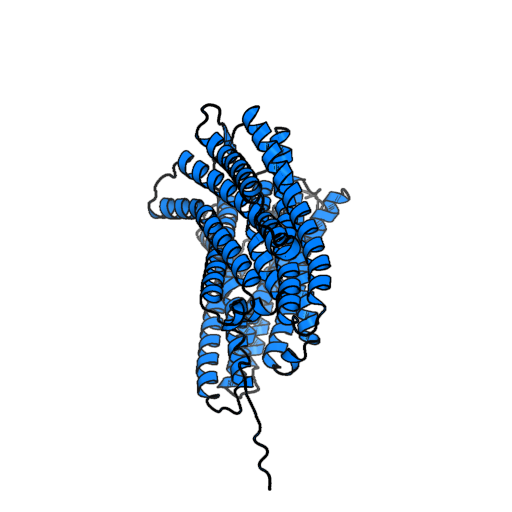? 12.300 -23.466 6.733 1.00 86.81 114 SER A CA 1
ATOM 914 C C . SER A 1 114 ? 11.253 -23.725 7.817 1.00 86.81 114 SER A C 1
ATOM 916 O O . SER A 1 114 ? 11.098 -24.855 8.286 1.00 86.81 114 SER A O 1
ATOM 918 N N . LEU A 1 115 ? 10.470 -22.701 8.173 1.00 86.88 115 LEU A N 1
ATOM 919 C CA . LEU A 1 115 ? 9.382 -22.806 9.144 1.00 86.88 115 LEU A CA 1
ATOM 920 C C . LEU A 1 115 ? 8.278 -23.762 8.668 1.00 86.88 115 LEU A C 1
ATOM 922 O O . LEU A 1 115 ? 7.758 -24.542 9.471 1.00 86.88 115 LEU A O 1
ATOM 926 N N . ALA A 1 116 ? 7.925 -23.752 7.379 1.00 84.69 116 ALA A N 1
ATOM 927 C CA . ALA A 1 116 ? 6.954 -24.693 6.821 1.00 84.69 116 ALA A CA 1
ATOM 928 C C . ALA A 1 116 ? 7.443 -26.150 6.927 1.00 84.69 116 ALA A C 1
ATOM 930 O O . ALA A 1 116 ? 6.684 -27.019 7.367 1.00 84.69 116 ALA A O 1
ATOM 931 N N . VAL A 1 117 ? 8.712 -26.423 6.609 1.00 82.44 117 VAL A N 1
ATOM 932 C CA . VAL A 1 117 ? 9.295 -27.775 6.685 1.00 82.44 117 VAL A CA 1
ATOM 933 C C . VAL A 1 117 ? 9.447 -28.259 8.131 1.00 82.44 117 VAL A C 1
ATOM 935 O O . VAL A 1 117 ? 9.076 -29.394 8.440 1.00 82.44 117 VAL A O 1
ATOM 938 N N . ILE A 1 118 ? 9.929 -27.407 9.043 1.00 83.12 118 ILE A N 1
ATOM 939 C CA . ILE A 1 118 ? 10.028 -27.733 10.477 1.00 83.12 118 ILE A CA 1
ATOM 940 C C . ILE A 1 118 ? 8.652 -28.132 11.015 1.00 83.12 118 ILE A C 1
ATOM 942 O O . ILE A 1 118 ? 8.500 -29.188 11.636 1.00 83.12 118 ILE A O 1
ATOM 946 N N . ARG A 1 119 ? 7.617 -27.338 10.713 1.00 80.81 119 ARG A N 1
ATOM 947 C CA . ARG A 1 119 ? 6.236 -27.655 11.100 1.00 80.81 119 ARG A CA 1
ATOM 948 C C . ARG A 1 119 ? 5.756 -28.969 10.505 1.00 80.81 119 ARG A C 1
ATOM 950 O O . ARG A 1 119 ? 5.129 -29.757 11.212 1.00 80.81 119 ARG A O 1
ATOM 957 N N . TYR A 1 120 ? 6.041 -29.217 9.228 1.00 82.25 120 TYR A N 1
ATOM 958 C CA . TYR A 1 120 ? 5.689 -30.474 8.579 1.00 82.25 120 TYR A CA 1
ATOM 959 C C . TYR A 1 120 ? 6.295 -31.668 9.325 1.00 82.25 120 TYR A C 1
ATOM 961 O O . TYR A 1 120 ? 5.574 -32.605 9.663 1.00 82.25 120 TYR A O 1
ATOM 969 N N . ASN A 1 121 ? 7.583 -31.614 9.670 1.00 78.12 121 ASN A N 1
ATOM 970 C CA . ASN A 1 121 ? 8.265 -32.692 10.388 1.00 78.12 121 ASN A CA 1
ATOM 971 C C . ASN A 1 121 ? 7.706 -32.915 11.799 1.00 78.12 121 ASN A C 1
ATOM 973 O O . ASN A 1 121 ? 7.449 -34.065 12.172 1.00 78.12 121 ASN A O 1
ATOM 977 N N . ILE A 1 122 ? 7.448 -31.836 12.546 1.00 75.44 122 ILE A N 1
ATOM 978 C CA . ILE A 1 122 ? 6.834 -31.902 13.881 1.00 75.44 122 ILE A CA 1
ATOM 979 C C . ILE A 1 122 ? 5.453 -32.578 13.812 1.00 75.44 122 ILE A C 1
ATOM 981 O O . ILE A 1 122 ? 5.137 -33.428 14.643 1.00 75.44 122 ILE A O 1
ATOM 985 N N . ILE A 1 123 ? 4.640 -32.246 12.804 1.00 72.44 123 ILE A N 1
ATOM 986 C CA . ILE A 1 123 ? 3.255 -32.730 12.681 1.00 72.44 123 ILE A CA 1
ATOM 987 C C . ILE A 1 123 ? 3.171 -34.137 12.069 1.00 72.44 123 ILE A C 1
ATOM 989 O O . ILE A 1 123 ? 2.308 -34.931 12.455 1.00 72.44 123 ILE A O 1
ATOM 993 N N . PHE A 1 124 ? 4.011 -34.459 11.081 1.00 69.88 124 PHE A N 1
ATOM 994 C CA . PHE A 1 124 ? 3.903 -35.701 10.311 1.00 69.88 124 PHE A CA 1
ATOM 995 C C . PHE A 1 124 ? 4.852 -36.803 10.756 1.00 69.88 124 PHE A C 1
ATOM 997 O O . PHE A 1 124 ? 4.420 -37.953 10.776 1.00 69.88 124 PHE A O 1
ATOM 1004 N N . ARG A 1 125 ? 6.112 -36.491 11.076 1.00 62.94 125 ARG A N 1
ATOM 1005 C CA . ARG A 1 125 ? 7.142 -37.522 11.263 1.00 62.94 125 ARG A CA 1
ATOM 1006 C C . ARG A 1 125 ? 7.407 -37.886 12.719 1.00 62.94 125 ARG A C 1
ATOM 1008 O O . ARG A 1 125 ? 8.034 -38.915 12.928 1.00 62.94 125 ARG A O 1
ATOM 1015 N N . LYS A 1 126 ? 6.984 -37.082 13.713 1.00 62.12 126 LYS A N 1
ATOM 1016 C CA . LYS A 1 126 ? 7.340 -37.216 15.155 1.00 62.12 126 LYS A CA 1
ATOM 1017 C C . LYS A 1 126 ? 8.851 -37.410 15.434 1.00 62.12 126 LYS A C 1
ATOM 1019 O O . LYS A 1 126 ? 9.254 -37.562 16.585 1.00 62.12 126 LYS A O 1
ATOM 1024 N N . ASN A 1 127 ? 9.692 -37.393 14.402 1.00 58.03 127 ASN A N 1
ATOM 1025 C CA . ASN A 1 127 ? 11.103 -37.701 14.457 1.00 58.03 127 ASN A CA 1
ATOM 1026 C C . ASN A 1 127 ? 11.843 -36.431 14.863 1.00 58.03 127 ASN A C 1
ATOM 1028 O O . ASN A 1 127 ? 11.865 -35.450 14.120 1.00 58.03 127 ASN A O 1
ATOM 1032 N N . LYS A 1 128 ? 12.432 -36.454 16.060 1.00 57.78 128 LYS A N 1
ATOM 1033 C CA . LYS A 1 128 ? 13.192 -35.325 16.607 1.00 57.78 128 LYS A CA 1
ATOM 1034 C C . LYS A 1 128 ? 14.529 -35.117 15.885 1.00 57.78 128 LYS A C 1
ATOM 1036 O O . LYS A 1 128 ? 15.059 -34.011 15.907 1.00 57.78 128 LYS A O 1
ATOM 1041 N N . ARG A 1 129 ? 15.078 -36.145 15.224 1.00 63.78 129 ARG A N 1
ATOM 1042 C CA . ARG A 1 129 ? 16.378 -36.059 14.541 1.00 63.78 129 ARG A CA 1
ATOM 1043 C C . ARG A 1 129 ? 16.209 -35.470 13.139 1.00 63.78 129 ARG A C 1
ATOM 1045 O O . ARG A 1 129 ? 16.221 -36.179 12.142 1.00 63.78 129 ARG A O 1
ATOM 1052 N N . MET A 1 130 ? 16.077 -34.147 13.061 1.00 71.88 130 MET A N 1
ATOM 1053 C CA . MET A 1 130 ? 16.066 -33.383 11.802 1.00 71.88 130 MET A CA 1
ATOM 1054 C C . MET A 1 130 ? 17.483 -33.103 11.261 1.00 71.88 130 MET A C 1
ATOM 1056 O O . MET A 1 130 ? 17.701 -32.072 10.636 1.00 71.88 130 MET A O 1
ATOM 1060 N N . ILE A 1 131 ? 18.460 -33.987 11.504 1.00 77.56 131 ILE A N 1
ATOM 1061 C CA . ILE A 1 131 ? 19.885 -33.731 11.212 1.00 77.56 131 ILE A CA 1
ATOM 1062 C C . ILE A 1 131 ? 20.097 -33.394 9.729 1.00 77.56 131 ILE A C 1
ATOM 1064 O O . ILE A 1 131 ? 20.670 -32.358 9.420 1.00 77.56 131 ILE A O 1
ATOM 1068 N N . VAL A 1 132 ? 19.551 -34.205 8.814 1.00 76.75 132 VAL A N 1
ATOM 1069 C CA . VAL A 1 132 ? 19.660 -33.974 7.358 1.00 76.75 132 VAL A CA 1
ATOM 1070 C C . VAL A 1 132 ? 19.024 -32.645 6.943 1.00 76.75 132 VAL A C 1
ATOM 1072 O O . VAL A 1 132 ? 19.568 -31.927 6.109 1.00 76.75 132 VAL A O 1
ATOM 1075 N N . PHE A 1 133 ? 17.891 -32.280 7.552 1.00 80.00 133 PHE A N 1
ATOM 1076 C CA . PHE A 1 133 ? 17.256 -30.994 7.281 1.00 80.00 133 PHE A CA 1
ATOM 1077 C C . PHE A 1 133 ? 18.147 -29.843 7.753 1.00 80.00 133 PHE A C 1
ATOM 1079 O O . PHE A 1 133 ? 18.426 -28.953 6.961 1.00 80.00 133 PHE A O 1
ATOM 1086 N N . TRP A 1 134 ? 18.655 -29.876 8.985 1.00 80.50 134 TRP A N 1
ATOM 1087 C CA . TRP A 1 134 ? 19.560 -28.840 9.490 1.00 80.50 134 TRP A CA 1
ATOM 1088 C C . TRP A 1 134 ? 20.836 -28.717 8.653 1.00 80.50 134 TRP A C 1
ATOM 1090 O O . TRP A 1 134 ? 21.212 -27.601 8.310 1.00 80.50 134 TRP A O 1
ATOM 1100 N N . LEU A 1 135 ? 21.430 -29.839 8.231 1.00 83.44 135 LEU A N 1
ATOM 1101 C CA . LEU A 1 135 ? 22.554 -29.841 7.291 1.00 83.44 135 LEU A CA 1
ATOM 1102 C C . LEU A 1 135 ? 22.182 -29.170 5.961 1.00 83.44 135 LEU A C 1
ATOM 1104 O O . LEU A 1 135 ? 22.945 -28.344 5.469 1.00 83.44 135 LEU A O 1
ATOM 1108 N N . SER A 1 136 ? 20.988 -29.440 5.418 1.00 82.44 136 SER A N 1
ATOM 1109 C CA . SER A 1 136 ? 20.508 -28.747 4.213 1.00 82.44 136 SER A CA 1
ATOM 1110 C C . SER A 1 136 ? 20.328 -27.242 4.436 1.00 82.44 136 SER A C 1
ATOM 1112 O O . SER A 1 136 ? 20.677 -26.462 3.561 1.00 82.44 136 SER A O 1
ATOM 1114 N N . GLN A 1 137 ? 19.836 -26.807 5.605 1.00 83.56 137 GLN A N 1
ATOM 1115 C CA . GLN A 1 137 ? 19.679 -25.379 5.901 1.00 83.56 137 GLN A CA 1
ATOM 1116 C C . GLN A 1 137 ? 21.038 -24.680 5.978 1.00 83.56 137 GLN A C 1
ATOM 1118 O O . GLN A 1 137 ? 21.202 -23.611 5.400 1.00 83.56 137 GLN A O 1
ATOM 1123 N N . ILE A 1 138 ? 22.015 -25.303 6.645 1.00 85.06 138 ILE A N 1
ATOM 1124 C CA . ILE A 1 138 ? 23.387 -24.791 6.729 1.00 85.06 138 ILE A CA 1
ATOM 1125 C C . ILE A 1 138 ? 23.984 -24.678 5.326 1.00 85.06 138 ILE A C 1
ATOM 1127 O O . ILE A 1 138 ? 24.493 -23.620 4.973 1.00 85.06 138 ILE A O 1
ATOM 1131 N N . LEU A 1 139 ? 23.857 -25.721 4.501 1.00 86.88 139 LEU A N 1
ATOM 1132 C CA . LEU A 1 139 ? 24.360 -25.711 3.129 1.00 86.88 139 LEU A CA 1
ATOM 1133 C C . LEU A 1 139 ? 23.731 -24.584 2.294 1.00 86.88 139 LEU A C 1
ATOM 1135 O O . LEU A 1 139 ? 24.440 -23.872 1.592 1.00 86.88 139 LEU A O 1
ATOM 1139 N N . LEU A 1 140 ? 22.416 -24.379 2.397 1.00 86.25 140 LEU A N 1
ATOM 1140 C CA . LEU A 1 140 ? 21.709 -23.318 1.672 1.00 86.25 140 LEU A CA 1
ATOM 1141 C C . LEU A 1 140 ? 22.146 -21.917 2.107 1.00 86.25 140 LEU A C 1
ATOM 1143 O O . LEU A 1 140 ? 22.330 -21.039 1.261 1.00 86.25 140 LEU A O 1
ATOM 1147 N N . VAL A 1 141 ? 22.344 -21.715 3.411 1.00 87.06 141 VAL A N 1
ATOM 1148 C CA . VAL A 1 141 ? 22.887 -20.464 3.952 1.00 87.06 141 VAL A CA 1
ATOM 1149 C C . VAL A 1 141 ? 24.312 -20.246 3.453 1.00 87.06 141 VAL A C 1
ATOM 1151 O O . VAL A 1 141 ? 24.613 -19.150 2.995 1.00 87.06 141 VAL A O 1
ATOM 1154 N N . VAL A 1 142 ? 25.162 -21.278 3.461 1.00 87.38 142 VAL A N 1
ATOM 1155 C CA . VAL A 1 142 ? 26.534 -21.199 2.939 1.00 87.38 142 VAL A CA 1
ATOM 1156 C C . VAL A 1 142 ? 26.531 -20.828 1.458 1.00 87.38 142 VAL A C 1
ATOM 1158 O O . VAL A 1 142 ? 27.205 -19.876 1.097 1.00 87.38 142 VAL A O 1
ATOM 1161 N N . ILE A 1 143 ? 25.718 -21.477 0.617 1.00 87.38 143 ILE A N 1
ATOM 1162 C CA . ILE A 1 143 ? 25.627 -21.152 -0.818 1.00 87.38 143 ILE A CA 1
ATOM 1163 C C . ILE A 1 143 ? 25.218 -19.684 -1.031 1.00 87.38 143 ILE A C 1
ATOM 1165 O O . ILE A 1 143 ? 25.825 -18.984 -1.846 1.00 87.38 143 ILE A O 1
ATOM 1169 N N . ARG A 1 144 ? 24.220 -19.183 -0.283 1.00 86.25 144 ARG A N 1
ATOM 1170 C CA . ARG A 1 144 ? 23.812 -17.769 -0.374 1.00 86.25 144 ARG A CA 1
ATOM 1171 C C . ARG A 1 144 ? 24.909 -16.828 0.134 1.00 86.25 144 ARG A C 1
ATOM 1173 O O . ARG A 1 144 ? 25.181 -15.831 -0.527 1.00 86.25 144 ARG A O 1
ATOM 1180 N N . LEU A 1 145 ? 25.580 -17.159 1.239 1.00 87.25 145 LEU A N 1
ATOM 1181 C CA . LEU A 1 145 ? 26.724 -16.395 1.750 1.00 87.25 145 LEU A CA 1
ATOM 1182 C C . LEU A 1 145 ? 27.868 -16.335 0.737 1.00 87.25 145 LEU A C 1
ATOM 1184 O O . LEU A 1 145 ? 28.409 -15.258 0.495 1.00 87.25 145 LEU A O 1
ATOM 1188 N N . THR A 1 146 ? 28.189 -17.454 0.087 1.00 88.44 146 THR A N 1
ATOM 1189 C CA . THR A 1 146 ? 29.203 -17.507 -0.966 1.00 88.44 146 THR A CA 1
ATOM 1190 C C . THR A 1 146 ? 28.836 -16.591 -2.127 1.00 88.44 146 THR A C 1
ATOM 1192 O O . THR A 1 146 ? 29.705 -15.870 -2.595 1.00 88.44 146 THR A O 1
ATOM 1195 N N . ARG A 1 147 ? 27.565 -16.508 -2.547 1.00 83.88 147 ARG A N 1
ATOM 1196 C CA . ARG A 1 147 ? 27.134 -15.553 -3.591 1.00 83.88 147 ARG A CA 1
ATOM 1197 C C . ARG A 1 147 ? 27.454 -14.094 -3.233 1.00 83.88 147 ARG A C 1
ATOM 1199 O O . ARG A 1 147 ? 27.806 -13.322 -4.119 1.00 83.88 147 ARG A O 1
ATOM 1206 N N . GLY A 1 148 ? 27.338 -13.718 -1.960 1.00 83.69 148 GLY A N 1
ATOM 1207 C CA . GLY A 1 148 ? 27.655 -12.370 -1.480 1.00 83.69 148 GLY A CA 1
ATOM 1208 C C . GLY A 1 148 ? 29.144 -12.089 -1.311 1.00 83.69 148 GLY A C 1
ATOM 1209 O O . GLY A 1 148 ? 29.605 -11.001 -1.645 1.00 83.69 148 GLY A O 1
ATOM 1210 N N . ILE A 1 149 ? 29.882 -13.064 -0.779 1.00 85.56 149 ILE A N 1
ATOM 1211 C CA . ILE A 1 149 ? 31.303 -12.932 -0.423 1.00 85.56 149 ILE A CA 1
ATOM 1212 C C . ILE A 1 149 ? 32.204 -13.170 -1.639 1.00 85.56 149 ILE A C 1
ATOM 1214 O O . ILE A 1 149 ? 33.251 -12.550 -1.773 1.00 85.56 149 ILE A O 1
ATOM 1218 N N . TYR A 1 150 ? 31.820 -14.051 -2.559 1.00 86.12 150 TYR A N 1
ATOM 1219 C CA . TYR A 1 150 ? 32.674 -14.438 -3.680 1.00 86.12 150 TYR A CA 1
ATOM 1220 C C . TYR A 1 150 ? 33.135 -13.253 -4.547 1.00 86.12 150 TYR A C 1
ATOM 1222 O O . TYR A 1 150 ? 34.331 -13.171 -4.834 1.00 86.12 150 TYR A O 1
ATOM 1230 N N . PRO A 1 151 ? 32.271 -12.274 -4.891 1.00 83.94 151 PRO A N 1
ATOM 1231 C CA . PRO A 1 151 ? 32.715 -11.094 -5.623 1.00 83.94 151 PRO A CA 1
ATOM 1232 C C . PRO A 1 151 ? 33.732 -10.228 -4.873 1.00 83.94 151 PRO A C 1
ATOM 1234 O O . PRO A 1 151 ? 34.462 -9.483 -5.518 1.00 83.94 151 PRO A O 1
ATOM 1237 N N . THR A 1 152 ? 33.793 -10.294 -3.538 1.00 82.31 152 THR A N 1
ATOM 1238 C CA . THR A 1 152 ? 34.731 -9.484 -2.748 1.00 82.31 152 THR A CA 1
ATOM 1239 C C . THR A 1 152 ? 36.093 -10.142 -2.563 1.00 82.31 152 THR A C 1
ATOM 1241 O O . THR A 1 152 ? 37.064 -9.417 -2.361 1.00 82.31 152 THR A O 1
ATOM 1244 N N . VAL A 1 153 ? 36.176 -11.475 -2.641 1.00 82.69 153 VAL A N 1
ATOM 1245 C CA . VAL A 1 153 ? 37.421 -12.241 -2.427 1.00 82.69 153 VAL A CA 1
ATOM 1246 C C . VAL A 1 153 ? 38.040 -12.800 -3.709 1.00 82.69 153 VAL A C 1
ATOM 1248 O O . VAL A 1 153 ? 39.187 -13.232 -3.687 1.00 82.69 153 VAL A O 1
ATOM 1251 N N . SER A 1 154 ? 37.299 -12.836 -4.820 1.00 83.19 154 SER A N 1
ATOM 1252 C CA . SER A 1 154 ? 37.803 -13.384 -6.081 1.00 83.19 154 SER A CA 1
ATOM 1253 C C . SER A 1 154 ? 38.858 -12.480 -6.723 1.00 83.19 154 SER A C 1
ATOM 1255 O O . SER A 1 154 ? 38.641 -11.276 -6.889 1.00 83.19 154 SER A O 1
ATOM 1257 N N . ASN A 1 155 ? 39.957 -13.087 -7.177 1.00 80.38 155 ASN A N 1
ATOM 1258 C CA . ASN A 1 155 ? 41.005 -12.412 -7.949 1.00 80.38 155 ASN A CA 1
ATOM 1259 C C . ASN A 1 155 ? 40.503 -11.917 -9.319 1.00 80.38 155 ASN A C 1
ATOM 1261 O O . ASN A 1 155 ? 41.032 -10.943 -9.845 1.00 80.38 155 ASN A O 1
ATOM 1265 N N . ASP A 1 156 ? 39.453 -12.540 -9.868 1.00 83.75 156 ASP A N 1
ATOM 1266 C CA . ASP A 1 156 ? 38.839 -12.157 -11.149 1.00 83.75 156 ASP A CA 1
ATOM 1267 C C . ASP A 1 156 ? 37.788 -11.041 -11.005 1.00 83.75 156 ASP A C 1
ATOM 1269 O O . ASP A 1 156 ? 37.074 -10.716 -11.962 1.00 83.75 156 ASP A O 1
ATOM 1273 N N . SER A 1 157 ? 37.627 -10.485 -9.801 1.00 82.12 157 SER A N 1
ATOM 1274 C CA . SER A 1 157 ? 36.629 -9.450 -9.542 1.00 82.12 157 SER A CA 1
ATOM 1275 C C . SER A 1 157 ? 36.952 -8.150 -10.281 1.00 82.12 157 SER A C 1
ATOM 1277 O O . SER A 1 157 ? 38.091 -7.688 -10.341 1.00 82.12 157 SER A O 1
ATOM 1279 N N . LYS A 1 158 ? 35.918 -7.541 -10.867 1.00 82.19 158 LYS A N 1
ATOM 1280 C CA . LYS A 1 158 ? 35.993 -6.248 -11.558 1.00 82.19 158 LYS A CA 1
ATOM 1281 C C . LYS A 1 158 ? 34.962 -5.292 -10.977 1.00 82.19 158 LYS A C 1
ATOM 1283 O O . LYS A 1 158 ? 33.866 -5.706 -10.596 1.00 82.19 158 LYS A O 1
ATOM 1288 N N . TYR A 1 159 ? 35.299 -4.009 -10.936 1.00 78.94 159 TYR A N 1
ATOM 1289 C CA . TYR A 1 159 ? 34.346 -2.960 -10.592 1.00 78.94 159 TYR A CA 1
ATOM 1290 C C . TYR A 1 159 ? 33.413 -2.704 -11.775 1.00 78.94 159 TYR A C 1
ATOM 1292 O O . TYR A 1 159 ? 33.861 -2.364 -12.868 1.00 78.94 159 TYR A O 1
ATOM 1300 N N . VAL A 1 160 ? 32.112 -2.871 -11.551 1.00 74.06 160 VAL A N 1
ATOM 1301 C CA . VAL A 1 160 ? 31.067 -2.582 -12.539 1.00 74.06 160 VAL A CA 1
ATOM 1302 C C . VAL A 1 160 ? 30.271 -1.363 -12.067 1.00 74.06 160 VAL A C 1
ATOM 1304 O O . VAL A 1 160 ? 29.946 -1.303 -10.875 1.00 74.06 160 VAL A O 1
ATOM 1307 N N . PRO A 1 161 ? 29.942 -0.403 -12.955 1.00 68.50 161 PRO A N 1
ATOM 1308 C CA . PRO A 1 161 ? 29.135 0.760 -12.599 1.00 68.50 161 PRO A CA 1
ATOM 1309 C C . PRO A 1 161 ? 27.818 0.365 -11.926 1.00 68.50 161 PRO A C 1
ATOM 1311 O O . PRO A 1 161 ? 27.133 -0.570 -12.346 1.00 68.50 161 PRO A O 1
ATOM 1314 N N . ASN A 1 162 ? 27.451 1.086 -10.871 1.00 67.44 162 ASN A N 1
ATOM 1315 C CA . ASN A 1 162 ? 26.247 0.836 -10.097 1.00 67.44 162 ASN A CA 1
ATOM 1316 C C . ASN A 1 162 ? 25.649 2.140 -9.559 1.00 67.44 162 ASN A C 1
ATOM 1318 O O . ASN A 1 162 ? 26.320 2.890 -8.859 1.00 67.44 162 ASN A O 1
ATOM 1322 N N . GLY A 1 163 ? 24.354 2.365 -9.795 1.00 59.41 163 GLY A N 1
ATOM 1323 C CA . GLY A 1 163 ? 23.681 3.595 -9.364 1.00 59.41 163 GLY A CA 1
ATOM 1324 C C . GLY A 1 163 ? 23.603 3.816 -7.846 1.00 59.41 163 GLY A C 1
ATOM 1325 O O . GLY A 1 163 ? 23.345 4.937 -7.432 1.00 59.41 163 GLY A O 1
ATOM 1326 N N . ALA A 1 164 ? 23.810 2.786 -7.015 1.00 64.38 164 ALA A N 1
ATOM 1327 C CA . ALA A 1 164 ? 23.694 2.899 -5.556 1.00 64.38 164 ALA A CA 1
ATOM 1328 C C . ALA A 1 164 ? 25.030 3.112 -4.824 1.00 64.38 164 ALA A C 1
ATOM 1330 O O . ALA A 1 164 ? 25.051 3.690 -3.743 1.00 64.38 164 ALA A O 1
ATOM 1331 N N . CYS A 1 165 ? 26.131 2.602 -5.382 1.00 68.62 165 CYS A N 1
ATOM 1332 C CA . CYS A 1 165 ? 27.456 2.635 -4.750 1.00 68.62 165 CYS A CA 1
ATOM 1333 C C . CYS A 1 165 ? 28.541 3.251 -5.644 1.00 68.62 165 CYS A C 1
ATOM 1335 O O . CYS A 1 165 ? 29.725 3.088 -5.360 1.00 68.62 165 CYS A O 1
ATOM 1337 N N . GLY A 1 166 ? 28.157 3.881 -6.758 1.00 67.31 166 GLY A N 1
ATOM 1338 C CA . GLY A 1 166 ? 29.061 4.263 -7.844 1.00 67.31 166 GLY A CA 1
ATOM 1339 C C . GLY A 1 166 ? 29.526 3.038 -8.633 1.00 67.31 166 GLY A C 1
ATOM 1340 O O . GLY A 1 166 ? 29.267 2.927 -9.829 1.00 67.31 166 GLY A O 1
ATOM 1341 N N . TYR A 1 167 ? 30.144 2.077 -7.943 1.00 76.25 167 TYR A N 1
ATOM 1342 C CA . TYR A 1 167 ? 30.606 0.806 -8.485 1.00 76.25 167 TYR A CA 1
ATOM 1343 C C . TYR A 1 167 ? 30.392 -0.335 -7.484 1.00 76.25 167 TYR A C 1
ATOM 1345 O O . TYR A 1 167 ? 30.307 -0.128 -6.275 1.00 76.25 167 TYR A O 1
ATOM 1353 N N . VAL A 1 168 ? 30.285 -1.561 -7.991 1.00 77.38 168 VAL A N 1
ATOM 1354 C CA . VAL A 1 168 ? 30.175 -2.787 -7.186 1.00 77.38 168 VAL A CA 1
ATOM 1355 C C . VAL A 1 168 ? 31.120 -3.840 -7.755 1.00 77.38 168 VAL A C 1
ATOM 1357 O O . VAL A 1 168 ? 31.265 -3.943 -8.975 1.00 77.38 168 VAL A O 1
ATOM 1360 N N . LYS A 1 169 ? 31.755 -4.632 -6.884 1.00 79.69 169 LYS A N 1
ATOM 1361 C CA . LYS A 1 169 ? 32.572 -5.776 -7.315 1.00 79.69 169 LYS A CA 1
ATOM 1362 C C . LYS A 1 169 ? 31.678 -6.870 -7.909 1.00 79.69 169 LYS A C 1
ATOM 1364 O O . LYS A 1 169 ? 30.723 -7.311 -7.269 1.00 79.69 169 LYS A O 1
ATOM 1369 N N . ALA A 1 170 ? 31.999 -7.318 -9.118 1.00 80.50 170 ALA A N 1
ATOM 1370 C CA . ALA A 1 170 ? 31.319 -8.409 -9.809 1.00 80.50 170 ALA A CA 1
ATOM 1371 C C . ALA A 1 170 ? 32.331 -9.386 -10.419 1.00 80.50 170 ALA A C 1
ATOM 1373 O O . ALA A 1 170 ? 33.455 -9.010 -10.747 1.00 80.50 170 ALA A O 1
ATOM 1374 N N . VAL A 1 171 ? 31.921 -10.645 -10.577 1.00 82.25 171 VAL A N 1
ATOM 1375 C CA . VAL A 1 171 ? 32.726 -11.720 -11.172 1.00 82.25 171 VAL A CA 1
ATOM 1376 C C . VAL A 1 171 ? 31.882 -12.406 -12.241 1.00 82.25 171 VAL A C 1
ATOM 1378 O O . VAL A 1 171 ? 30.732 -12.754 -11.980 1.00 82.25 171 VAL A O 1
ATOM 1381 N N . ASN A 1 172 ? 32.455 -12.619 -13.426 1.00 79.44 172 ASN A N 1
ATOM 1382 C CA . ASN A 1 172 ? 31.779 -13.237 -14.570 1.00 79.44 172 ASN A CA 1
ATOM 1383 C C . ASN A 1 172 ? 32.437 -14.575 -14.931 1.00 79.44 172 ASN A C 1
ATOM 1385 O O . ASN A 1 172 ? 33.000 -14.716 -16.012 1.00 79.44 172 ASN A O 1
ATOM 1389 N N . ASN A 1 173 ? 32.400 -15.541 -14.016 1.00 85.25 173 ASN A N 1
ATOM 1390 C CA . ASN A 1 173 ? 32.869 -16.902 -14.270 1.00 85.25 173 ASN A CA 1
ATOM 1391 C C . ASN A 1 173 ? 31.755 -17.930 -14.040 1.00 85.25 173 ASN A C 1
ATOM 1393 O O . ASN A 1 173 ? 30.713 -17.617 -13.455 1.00 85.25 173 ASN A O 1
ATOM 1397 N N . ASP A 1 174 ? 31.995 -19.164 -14.481 1.00 86.94 174 ASP A N 1
ATOM 1398 C CA . ASP A 1 174 ? 31.009 -20.250 -14.434 1.00 86.94 174 ASP A CA 1
ATOM 1399 C C . ASP A 1 174 ? 30.523 -20.537 -13.010 1.00 86.94 174 ASP A C 1
ATOM 1401 O O . ASP A 1 174 ? 29.344 -20.818 -12.788 1.00 86.94 174 ASP A O 1
ATOM 1405 N N . PHE A 1 175 ? 31.403 -20.387 -12.016 1.00 89.56 175 PHE A N 1
ATOM 1406 C CA . PHE A 1 175 ? 31.041 -20.548 -10.611 1.00 89.56 175 PHE A CA 1
ATOM 1407 C C . PHE A 1 175 ? 30.023 -19.492 -10.155 1.00 89.56 175 PHE A C 1
ATOM 1409 O O . PHE A 1 175 ? 28.996 -19.832 -9.564 1.00 89.56 175 PHE A O 1
ATOM 1416 N N . MET A 1 176 ? 30.251 -18.212 -10.475 1.00 86.12 176 MET A N 1
ATOM 1417 C CA . MET A 1 176 ? 29.297 -17.147 -10.159 1.00 86.12 176 MET A CA 1
ATOM 1418 C C . MET A 1 176 ? 27.988 -17.304 -10.945 1.00 86.12 176 MET A C 1
ATOM 1420 O O . MET A 1 176 ? 26.906 -17.041 -10.411 1.00 86.12 176 MET A O 1
ATOM 1424 N N . MET A 1 177 ? 28.056 -17.777 -12.193 1.00 83.69 177 MET A N 1
ATOM 1425 C CA . MET A 1 177 ? 26.870 -18.092 -12.993 1.00 83.69 177 MET A CA 1
ATOM 1426 C C . MET A 1 177 ? 26.035 -19.199 -12.336 1.00 83.69 177 MET A C 1
ATOM 1428 O O . MET A 1 177 ? 24.829 -19.020 -12.155 1.00 83.69 177 MET A O 1
ATOM 1432 N N . ALA A 1 178 ? 26.666 -20.287 -11.885 1.00 86.25 178 ALA A N 1
ATOM 1433 C CA . ALA A 1 178 ? 26.000 -21.373 -11.169 1.00 86.25 178 ALA A CA 1
ATOM 1434 C C . ALA A 1 178 ? 25.340 -20.894 -9.861 1.00 86.25 178 ALA A C 1
ATOM 1436 O O . ALA A 1 178 ? 24.180 -21.222 -9.598 1.00 86.25 178 ALA A O 1
ATOM 1437 N N . LEU A 1 179 ? 26.029 -20.058 -9.072 1.00 86.81 179 LEU A N 1
ATOM 1438 C CA . LEU A 1 179 ? 25.467 -19.457 -7.853 1.00 86.81 179 LEU A CA 1
ATOM 1439 C C . LEU A 1 179 ? 24.245 -18.575 -8.144 1.00 86.81 179 LEU A C 1
ATOM 1441 O O . LEU A 1 179 ? 23.262 -18.603 -7.398 1.00 86.81 179 LEU A O 1
ATOM 1445 N N . ASN A 1 180 ? 24.282 -17.799 -9.229 1.00 83.00 180 ASN A N 1
ATOM 1446 C CA . ASN A 1 180 ? 23.162 -16.950 -9.616 1.00 83.00 180 ASN A CA 1
ATOM 1447 C C . ASN A 1 180 ? 21.959 -17.769 -10.122 1.00 83.00 180 ASN A C 1
ATOM 1449 O O . ASN A 1 180 ? 20.834 -17.495 -9.699 1.00 83.00 180 ASN A O 1
ATOM 1453 N N . ILE A 1 181 ? 22.183 -18.801 -10.947 1.00 84.12 181 ILE A N 1
ATOM 1454 C CA . ILE A 1 181 ? 21.133 -19.737 -11.397 1.00 84.12 181 ILE A CA 1
ATOM 1455 C C . ILE A 1 181 ? 20.475 -20.412 -10.195 1.00 84.12 181 ILE A C 1
ATOM 1457 O O . ILE A 1 181 ? 19.245 -20.468 -10.111 1.00 84.12 181 ILE A O 1
ATOM 1461 N N . PHE A 1 182 ? 21.280 -20.888 -9.242 1.00 85.56 182 PHE A N 1
ATOM 1462 C CA . PHE A 1 182 ? 20.775 -21.491 -8.017 1.00 85.56 182 PHE A CA 1
ATOM 1463 C C . PHE A 1 182 ? 19.907 -20.510 -7.223 1.00 85.56 182 PHE A C 1
ATOM 1465 O O . PHE A 1 182 ? 18.800 -20.863 -6.814 1.00 85.56 182 PHE A O 1
ATOM 1472 N N . SER A 1 183 ? 20.369 -19.267 -7.038 1.00 82.38 183 SER A N 1
ATOM 1473 C CA . SER A 1 183 ? 19.614 -18.263 -6.285 1.00 82.38 183 SER A CA 1
ATOM 1474 C C . SER A 1 183 ? 18.243 -18.004 -6.902 1.00 82.38 183 SER A C 1
ATOM 1476 O O . SER A 1 183 ? 17.243 -18.128 -6.198 1.00 82.38 183 SER A O 1
ATOM 1478 N N . VAL A 1 184 ? 18.172 -17.741 -8.207 1.00 78.75 184 VAL A N 1
ATOM 1479 C CA . VAL A 1 184 ? 16.894 -17.444 -8.873 1.00 78.75 184 VAL A CA 1
ATOM 1480 C C . VAL A 1 184 ? 15.979 -18.663 -8.924 1.00 78.75 184 VAL A C 1
ATOM 1482 O O . VAL A 1 184 ? 14.795 -18.562 -8.609 1.00 78.75 184 VAL A O 1
ATOM 1485 N N . SER A 1 185 ? 16.523 -19.846 -9.214 1.00 83.38 185 SER A N 1
ATOM 1486 C CA . SER A 1 185 ? 15.740 -21.088 -9.170 1.00 83.38 185 SER A CA 1
ATOM 1487 C C . SER A 1 185 ? 15.156 -21.324 -7.776 1.00 83.38 185 SER A C 1
ATOM 1489 O O . SER A 1 185 ? 13.998 -21.712 -7.635 1.00 83.38 185 SER A O 1
ATOM 1491 N N . SER A 1 186 ? 15.930 -21.041 -6.725 1.00 83.75 186 SER A N 1
ATOM 1492 C CA . SER A 1 186 ? 15.480 -21.191 -5.342 1.00 83.75 186 SER A CA 1
ATOM 1493 C C . SER A 1 186 ? 14.419 -20.159 -4.930 1.00 83.75 186 SER A C 1
ATOM 1495 O O . SER A 1 186 ? 13.523 -20.501 -4.162 1.00 83.75 186 SER A O 1
ATOM 1497 N N . GLU A 1 187 ? 14.460 -18.938 -5.477 1.00 77.19 187 GLU A N 1
ATOM 1498 C CA . GLU A 1 187 ? 13.431 -17.900 -5.286 1.00 77.19 187 GLU A CA 1
ATOM 1499 C C . GLU A 1 187 ? 12.082 -18.284 -5.918 1.00 77.19 187 GLU A C 1
ATOM 1501 O O . GLU A 1 187 ? 11.039 -17.842 -5.444 1.00 77.19 187 GLU A O 1
ATOM 1506 N N . ILE A 1 188 ? 12.075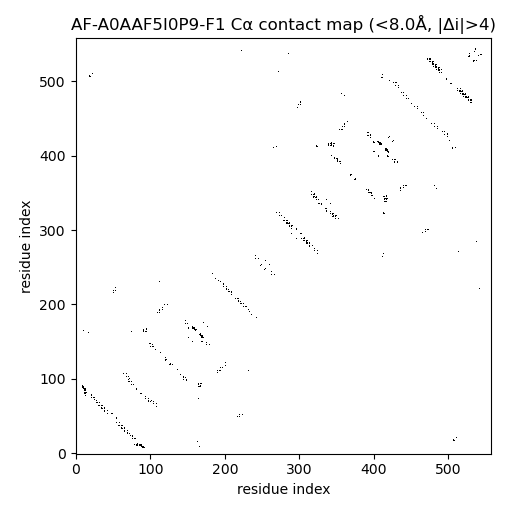 -19.159 -6.929 1.00 80.38 188 ILE A N 1
ATOM 1507 C CA . ILE A 1 188 ? 10.848 -19.694 -7.541 1.00 80.38 188 ILE A CA 1
ATOM 1508 C C . ILE A 1 188 ? 10.387 -20.970 -6.829 1.00 80.38 188 ILE A C 1
ATOM 1510 O O . ILE A 1 188 ? 9.243 -21.085 -6.388 1.00 80.38 188 ILE A O 1
ATOM 1514 N N . VAL A 1 189 ? 11.275 -21.961 -6.725 1.00 85.25 189 VAL A N 1
ATOM 1515 C CA . VAL A 1 189 ? 10.918 -23.317 -6.292 1.00 85.25 189 VAL A CA 1
ATOM 1516 C C . VAL A 1 189 ? 10.548 -23.349 -4.810 1.00 85.25 189 VAL A C 1
ATOM 1518 O O . VAL A 1 189 ? 9.572 -24.003 -4.435 1.00 85.25 189 VAL A O 1
ATOM 1521 N N . PHE A 1 190 ? 11.288 -22.649 -3.945 1.00 86.31 190 PHE A N 1
ATOM 1522 C CA . PHE A 1 190 ? 11.064 -22.750 -2.502 1.00 86.31 190 PHE A CA 1
ATOM 1523 C C . PHE A 1 190 ? 9.730 -22.158 -2.050 1.00 86.31 190 PHE A C 1
ATOM 1525 O O . PHE A 1 190 ? 9.044 -22.848 -1.291 1.00 86.31 190 PHE A O 1
ATOM 1532 N N . PRO A 1 191 ? 9.287 -20.972 -2.510 1.00 85.25 191 PRO A N 1
ATOM 1533 C CA . PRO A 1 191 ? 7.963 -20.479 -2.151 1.00 85.25 191 PRO A CA 1
ATOM 1534 C C . PRO A 1 191 ? 6.833 -21.415 -2.594 1.00 85.25 191 PRO A C 1
ATOM 1536 O O . PRO A 1 191 ? 5.926 -21.698 -1.810 1.00 85.25 191 PRO A O 1
ATOM 1539 N N . ILE A 1 192 ? 6.914 -21.977 -3.805 1.00 85.12 192 ILE A N 1
ATOM 1540 C CA . ILE A 1 192 ? 5.908 -22.919 -4.320 1.00 85.12 192 ILE A CA 1
ATOM 1541 C C . ILE A 1 192 ? 5.848 -24.175 -3.441 1.00 85.12 192 ILE A C 1
ATOM 1543 O O . ILE A 1 192 ? 4.775 -24.566 -2.972 1.00 85.12 192 ILE A O 1
ATOM 1547 N N . VAL A 1 193 ? 7.001 -24.786 -3.151 1.00 87.12 193 VAL A N 1
ATOM 1548 C CA . VAL A 1 193 ? 7.075 -25.974 -2.288 1.00 87.12 193 VAL A CA 1
ATOM 1549 C C . VAL A 1 193 ? 6.610 -25.652 -0.863 1.00 87.12 193 VAL A C 1
ATOM 1551 O O . VAL A 1 193 ? 5.831 -26.416 -0.290 1.00 87.12 193 VAL A O 1
ATOM 1554 N N . ALA A 1 194 ? 7.010 -24.510 -0.293 1.00 88.56 194 ALA A N 1
ATOM 1555 C CA . ALA A 1 194 ? 6.570 -24.067 1.031 1.00 88.56 194 ALA A CA 1
ATOM 1556 C C . ALA A 1 194 ? 5.047 -23.912 1.098 1.00 88.56 194 ALA A C 1
ATOM 1558 O O . ALA A 1 194 ? 4.419 -24.340 2.071 1.00 88.56 194 ALA A O 1
ATOM 1559 N N . PHE A 1 195 ? 4.442 -23.335 0.058 1.00 88.25 195 PHE A N 1
ATOM 1560 C CA . PHE A 1 195 ? 2.999 -23.159 -0.033 1.00 88.25 195 PHE A CA 1
ATOM 1561 C C . PHE A 1 195 ? 2.266 -24.506 -0.090 1.00 88.25 195 PHE A C 1
ATOM 1563 O O . PHE A 1 195 ? 1.330 -24.728 0.685 1.00 88.25 195 PHE A O 1
ATOM 1570 N N . ILE A 1 196 ? 2.737 -25.448 -0.917 1.00 89.25 196 ILE A N 1
ATOM 1571 C CA . ILE A 1 196 ? 2.194 -26.815 -0.993 1.00 89.25 196 ILE A CA 1
ATOM 1572 C C . ILE A 1 196 ? 2.289 -27.513 0.372 1.00 89.25 196 ILE A C 1
ATOM 1574 O O . ILE A 1 196 ? 1.298 -28.070 0.858 1.00 89.25 196 ILE A O 1
ATOM 1578 N N . ILE A 1 197 ? 3.446 -27.437 1.038 1.00 87.94 197 ILE A N 1
ATOM 1579 C CA . ILE A 1 197 ? 3.644 -27.993 2.384 1.00 87.94 197 ILE A CA 1
ATOM 1580 C C . ILE A 1 197 ? 2.661 -27.363 3.380 1.00 87.94 197 ILE A C 1
ATOM 1582 O O . ILE A 1 197 ? 2.027 -28.079 4.159 1.00 87.94 197 ILE A O 1
ATOM 1586 N N . ASN A 1 198 ? 2.481 -26.041 3.343 1.00 89.44 198 ASN A N 1
ATOM 1587 C CA . ASN A 1 198 ? 1.565 -25.329 4.232 1.00 89.44 198 ASN A CA 1
ATOM 1588 C C . ASN A 1 198 ? 0.099 -25.766 4.020 1.00 89.44 198 ASN A C 1
ATOM 1590 O O . ASN A 1 198 ? -0.630 -25.959 4.998 1.00 89.44 198 ASN A O 1
ATOM 1594 N N . ILE A 1 199 ? -0.323 -26.018 2.773 1.00 88.81 199 ILE A N 1
ATOM 1595 C CA . ILE A 1 199 ? -1.641 -26.601 2.453 1.00 88.81 199 ILE A CA 1
ATOM 1596 C C . ILE A 1 199 ? -1.779 -28.012 3.038 1.00 88.81 199 ILE A C 1
ATOM 1598 O O . ILE A 1 199 ? -2.793 -28.326 3.670 1.00 88.81 199 ILE A O 1
ATOM 1602 N N . ILE A 1 200 ? -0.774 -28.872 2.844 1.00 88.19 200 ILE A N 1
ATOM 1603 C CA . ILE A 1 200 ? -0.776 -30.254 3.349 1.00 88.19 200 ILE A CA 1
ATOM 1604 C C . ILE A 1 200 ? -0.877 -30.269 4.882 1.00 88.19 200 ILE A C 1
ATOM 1606 O O . ILE A 1 200 ? -1.676 -31.028 5.446 1.00 88.19 200 ILE A O 1
ATOM 1610 N N . ILE A 1 201 ? -0.122 -29.394 5.556 1.00 85.81 201 ILE A N 1
ATOM 1611 C CA . ILE A 1 201 ? -0.196 -29.197 7.007 1.00 85.81 201 ILE A CA 1
ATOM 1612 C C . ILE A 1 201 ? -1.618 -28.827 7.419 1.00 85.81 201 ILE A C 1
ATOM 1614 O O . ILE A 1 201 ? -2.189 -29.508 8.273 1.00 85.81 201 ILE A O 1
ATOM 1618 N N . LEU A 1 202 ? -2.211 -27.798 6.803 1.00 85.81 202 LEU A N 1
ATOM 1619 C CA . LEU A 1 202 ? -3.560 -27.355 7.150 1.00 85.81 202 LEU A CA 1
ATOM 1620 C C . LEU A 1 202 ? -4.578 -28.494 6.995 1.00 85.81 202 LEU A C 1
ATOM 1622 O O . LEU A 1 202 ? -5.355 -28.746 7.917 1.00 85.81 202 LEU A O 1
ATOM 1626 N N . LYS A 1 203 ? -4.549 -29.226 5.872 1.00 85.69 203 LYS A N 1
ATOM 1627 C CA . LYS A 1 203 ? -5.463 -30.354 5.623 1.00 85.69 203 LYS A CA 1
ATOM 1628 C C . LYS A 1 203 ? -5.362 -31.427 6.713 1.00 85.69 203 LYS A C 1
ATOM 1630 O O . LYS A 1 203 ? -6.389 -31.852 7.249 1.00 85.69 203 LYS A O 1
ATOM 1635 N N . LYS A 1 204 ? -4.149 -31.848 7.092 1.00 82.88 204 LYS A N 1
ATOM 1636 C CA . LYS A 1 204 ? -3.962 -32.872 8.139 1.00 82.88 204 LYS A CA 1
ATOM 1637 C C . LYS A 1 204 ? -4.356 -32.368 9.521 1.00 82.88 204 LYS A C 1
ATOM 1639 O O . LYS A 1 204 ? -5.024 -33.080 10.265 1.00 82.88 204 LYS A O 1
ATOM 1644 N N . VAL A 1 205 ? -3.974 -31.144 9.860 1.00 82.50 205 VAL A N 1
ATOM 1645 C CA . VAL A 1 205 ? -4.319 -30.515 11.136 1.00 82.50 205 VAL A CA 1
ATOM 1646 C C . VAL A 1 205 ? -5.835 -30.413 11.301 1.00 82.50 205 VAL A C 1
ATOM 1648 O O . VAL A 1 205 ? -6.364 -30.804 12.339 1.00 82.50 205 VAL A O 1
ATOM 1651 N N . LEU A 1 206 ? -6.556 -29.960 10.271 1.00 80.00 206 LEU A N 1
ATOM 1652 C CA . LEU A 1 206 ? -8.019 -29.882 10.304 1.00 80.00 206 LEU A CA 1
ATOM 1653 C C . LEU A 1 206 ? -8.673 -31.266 10.436 1.00 80.00 206 LEU A C 1
ATOM 1655 O O . LEU A 1 206 ? -9.714 -31.376 11.085 1.00 80.00 206 LEU A O 1
ATOM 1659 N N . LYS A 1 207 ? -8.060 -32.316 9.871 1.00 80.38 207 LYS A N 1
ATOM 1660 C CA . LYS A 1 207 ? -8.501 -33.710 10.042 1.00 80.38 207 LYS A CA 1
ATOM 1661 C C . LYS A 1 207 ? -8.257 -34.226 11.468 1.00 80.38 207 LYS A C 1
ATOM 1663 O O . LYS A 1 207 ? -9.131 -34.893 12.014 1.00 80.38 207 LYS A O 1
ATOM 1668 N N . ASN A 1 208 ? -7.115 -33.899 12.075 1.00 76.44 208 ASN A N 1
ATOM 1669 C CA . ASN A 1 208 ? -6.729 -34.360 13.415 1.00 76.44 208 ASN A CA 1
ATOM 1670 C C . ASN A 1 208 ? -7.444 -33.594 14.544 1.00 76.44 208 ASN A C 1
ATOM 1672 O O . ASN A 1 208 ? -7.754 -34.168 15.587 1.00 76.44 208 ASN A O 1
ATOM 1676 N N . PHE A 1 209 ? -7.746 -32.310 14.343 1.00 74.69 209 PHE A N 1
ATOM 1677 C CA . PHE A 1 209 ? -8.425 -31.442 15.313 1.00 74.69 209 PHE A CA 1
ATOM 1678 C C . PHE A 1 209 ? -9.928 -31.318 15.033 1.00 74.69 209 PHE A C 1
ATOM 1680 O O . PHE A 1 209 ? -10.492 -30.221 14.994 1.00 74.69 209 PHE A O 1
ATOM 1687 N N . LYS A 1 210 ? -10.600 -32.457 14.821 1.00 70.06 210 LYS A N 1
ATOM 1688 C CA . LYS A 1 210 ? -12.071 -32.507 14.752 1.00 70.06 210 LYS A CA 1
ATOM 1689 C C . LYS A 1 210 ? -12.739 -32.351 16.127 1.00 70.06 210 LYS A C 1
ATOM 1691 O O . LYS A 1 210 ? -13.874 -31.895 16.181 1.00 70.06 210 LYS A O 1
ATOM 1696 N N . LYS A 1 211 ? -12.047 -32.697 17.220 1.00 73.69 211 LYS A N 1
ATOM 1697 C CA . LYS A 1 211 ? -12.577 -32.626 18.594 1.00 73.69 211 LYS A CA 1
ATOM 1698 C C . LYS A 1 211 ? -12.717 -31.175 19.081 1.00 73.69 211 LYS A C 1
ATOM 1700 O O . LYS A 1 211 ? -11.815 -30.368 18.862 1.00 73.69 211 LYS A O 1
ATOM 1705 N N . ILE A 1 212 ? -13.813 -30.879 19.787 1.00 68.06 212 ILE A N 1
ATOM 1706 C CA . ILE A 1 212 ? -14.148 -29.541 20.322 1.00 68.06 212 ILE A CA 1
ATOM 1707 C C . ILE A 1 212 ? -13.072 -29.029 21.292 1.00 68.06 212 ILE A C 1
ATOM 1709 O O . ILE A 1 212 ? -12.710 -27.858 21.255 1.00 68.06 212 ILE A O 1
ATOM 1713 N N . GLU A 1 213 ? -12.483 -29.912 22.099 1.00 70.06 213 GLU A N 1
ATOM 1714 C CA . GLU A 1 213 ? -11.428 -29.572 23.070 1.00 70.06 213 GLU A CA 1
ATOM 1715 C C . GLU A 1 213 ? -10.194 -28.907 22.433 1.00 70.06 213 GLU A C 1
ATOM 1717 O O . GLU A 1 213 ? -9.471 -28.171 23.098 1.00 70.06 213 GLU A O 1
ATOM 1722 N N . LYS A 1 214 ? -9.976 -29.109 21.127 1.00 74.75 214 LYS A N 1
ATOM 1723 C CA . LYS A 1 214 ? -8.825 -28.586 20.375 1.00 74.75 214 LYS A CA 1
ATOM 1724 C C . LYS A 1 214 ? -9.156 -27.375 19.505 1.00 74.75 214 LYS A C 1
ATOM 1726 O O . LYS A 1 214 ? -8.416 -27.046 18.578 1.00 74.75 214 LYS A O 1
ATOM 1731 N N . GLU A 1 215 ? -10.266 -26.689 19.772 1.00 75.06 215 GLU A N 1
ATOM 1732 C CA . GLU A 1 215 ? -10.698 -25.546 18.963 1.00 75.06 215 GLU A CA 1
ATOM 1733 C C . GLU A 1 215 ? -9.667 -24.402 18.953 1.00 75.06 215 GLU A C 1
ATOM 1735 O O . GLU A 1 215 ? -9.437 -23.793 17.906 1.00 75.06 215 GLU A O 1
ATOM 1740 N N . ASN A 1 216 ? -8.996 -24.142 20.081 1.00 74.94 216 ASN A N 1
ATOM 1741 C CA . ASN A 1 216 ? -7.942 -23.125 20.161 1.00 74.94 216 ASN A CA 1
ATOM 1742 C C . ASN A 1 216 ? -6.722 -23.494 19.302 1.00 74.94 216 ASN A C 1
ATOM 1744 O O . ASN A 1 216 ? -6.266 -22.661 18.521 1.00 74.94 216 ASN A O 1
ATOM 1748 N N . GLU A 1 217 ? -6.259 -24.747 19.361 1.00 76.25 217 GLU A N 1
ATOM 1749 C CA . GLU A 1 217 ? -5.164 -25.254 18.514 1.00 76.25 217 GLU A CA 1
ATOM 1750 C C . GLU A 1 217 ? -5.542 -25.178 17.026 1.00 76.25 217 GLU A C 1
ATOM 1752 O O . GLU A 1 217 ? -4.749 -24.776 16.174 1.00 76.25 217 GLU A O 1
ATOM 1757 N N . LYS A 1 218 ? -6.796 -25.502 16.691 1.00 77.44 218 LYS A N 1
ATOM 1758 C CA . LYS A 1 218 ? -7.325 -25.382 15.328 1.00 77.44 218 LYS A CA 1
ATOM 1759 C C . LYS A 1 218 ? -7.335 -23.930 14.842 1.00 77.44 218 LYS A C 1
ATOM 1761 O O . LYS A 1 218 ? -7.019 -23.680 13.678 1.00 77.44 218 LYS A O 1
ATOM 1766 N N . LYS A 1 219 ? -7.708 -22.978 15.705 1.00 74.62 219 LYS A N 1
ATOM 1767 C CA . LYS A 1 219 ? -7.687 -21.535 15.403 1.00 74.62 219 LYS A CA 1
ATOM 1768 C C . LYS A 1 219 ? -6.262 -21.040 15.184 1.00 74.62 219 LYS A C 1
ATOM 1770 O O . LYS A 1 219 ? -6.013 -20.404 14.163 1.00 74.62 219 LYS A O 1
ATOM 1775 N N . GLU A 1 220 ? -5.340 -21.395 16.075 1.00 79.06 220 GLU A N 1
ATOM 1776 C CA . GLU A 1 220 ? -3.920 -21.068 15.938 1.00 79.06 220 GLU A CA 1
ATOM 1777 C C . GLU A 1 220 ? -3.368 -21.570 14.599 1.00 79.06 220 GLU A C 1
ATOM 1779 O O . GLU A 1 220 ? -2.762 -20.807 13.857 1.00 79.06 220 GLU A O 1
ATOM 1784 N N . GLN A 1 221 ? -3.645 -22.820 14.219 1.00 81.69 221 GLN A N 1
ATOM 1785 C CA . GLN A 1 221 ? -3.130 -23.379 12.966 1.00 81.69 221 GLN A CA 1
ATOM 1786 C C . GLN A 1 221 ? -3.734 -22.747 11.708 1.00 81.69 221 GLN A C 1
ATOM 1788 O O . GLN A 1 221 ? -3.038 -22.621 10.701 1.00 81.69 221 GLN A O 1
ATOM 1793 N N . LYS A 1 222 ? -5.004 -22.322 11.748 1.00 80.31 222 LYS A N 1
ATOM 1794 C CA . LYS A 1 222 ? -5.604 -21.533 10.659 1.00 80.31 222 LYS A CA 1
ATOM 1795 C C . LYS A 1 222 ? -4.927 -20.170 10.522 1.00 80.31 222 LYS A C 1
ATOM 1797 O O . LYS A 1 222 ? -4.624 -19.761 9.406 1.00 80.31 222 LYS A O 1
ATOM 1802 N N . GLN A 1 223 ? -4.670 -19.487 11.638 1.00 75.81 223 GLN A N 1
ATOM 1803 C CA . GLN A 1 223 ? -3.940 -18.215 11.637 1.00 75.81 223 GLN A CA 1
ATOM 1804 C C . GLN A 1 223 ? -2.523 -18.386 11.105 1.00 75.81 223 GLN A C 1
ATOM 1806 O O . GLN A 1 223 ? -2.077 -17.607 10.267 1.00 75.81 223 GLN A O 1
ATOM 1811 N N . LEU A 1 224 ? -1.847 -19.448 11.537 1.00 81.62 224 LEU A N 1
ATOM 1812 C CA . LEU A 1 224 ? -0.507 -19.769 11.085 1.00 81.62 224 LEU A CA 1
ATOM 1813 C C . LEU A 1 224 ? -0.471 -20.075 9.588 1.00 81.62 224 LEU A C 1
ATOM 1815 O O . LEU A 1 224 ? 0.435 -19.619 8.904 1.00 81.62 224 LEU A O 1
ATOM 1819 N N . PHE A 1 225 ? -1.461 -20.809 9.066 1.00 84.38 225 PHE A N 1
ATOM 1820 C CA . PHE A 1 225 ? -1.579 -21.059 7.631 1.00 84.38 225 PHE A CA 1
ATOM 1821 C C . PHE A 1 225 ? -1.646 -19.748 6.849 1.00 84.38 225 PHE A C 1
ATOM 1823 O O . PHE A 1 225 ? -0.839 -19.562 5.947 1.00 84.38 225 PHE A O 1
ATOM 1830 N N . TRP A 1 226 ? -2.553 -18.837 7.211 1.00 79.19 226 TRP A N 1
ATOM 1831 C CA . TRP A 1 226 ? -2.709 -17.566 6.500 1.00 79.19 226 TRP A CA 1
ATOM 1832 C C . TRP A 1 226 ? -1.483 -16.666 6.623 1.00 79.19 226 TRP A C 1
ATOM 1834 O O . TRP A 1 226 ? -1.021 -16.147 5.611 1.00 79.19 226 TRP A O 1
ATOM 1844 N N . SER A 1 227 ? -0.923 -16.537 7.830 1.00 78.56 227 SER A N 1
ATOM 1845 C CA . SER A 1 227 ? 0.312 -15.780 8.059 1.00 78.56 227 SER A CA 1
ATOM 1846 C C . SER A 1 227 ? 1.444 -16.292 7.168 1.00 78.56 227 SER A C 1
ATOM 1848 O O . SER A 1 227 ? 2.054 -15.510 6.446 1.00 78.56 227 SER A O 1
ATOM 1850 N N . MET A 1 228 ? 1.677 -17.608 7.172 1.00 80.56 228 MET A N 1
ATOM 1851 C CA . MET A 1 228 ? 2.721 -18.236 6.363 1.00 80.56 228 MET A CA 1
ATOM 1852 C C . MET A 1 228 ? 2.438 -18.099 4.868 1.00 80.56 228 MET A C 1
ATOM 1854 O O . MET A 1 228 ? 3.347 -17.799 4.113 1.00 80.56 228 MET A O 1
ATOM 1858 N N . THR A 1 229 ? 1.192 -18.280 4.425 1.00 80.19 229 THR A N 1
ATOM 1859 C CA . THR A 1 229 ? 0.820 -18.139 3.010 1.00 80.19 229 THR A CA 1
ATOM 1860 C C . THR A 1 229 ? 1.123 -16.738 2.490 1.00 80.19 229 THR A C 1
ATOM 1862 O O . THR A 1 229 ? 1.714 -16.617 1.423 1.00 80.19 229 THR A O 1
ATOM 1865 N N . ILE A 1 230 ? 0.775 -15.691 3.246 1.00 72.12 230 ILE A N 1
ATOM 1866 C CA . ILE A 1 230 ? 1.090 -14.306 2.867 1.00 72.12 230 ILE A CA 1
ATOM 1867 C C . ILE A 1 230 ? 2.609 -14.113 2.803 1.00 72.12 230 ILE A C 1
ATOM 1869 O O . ILE A 1 230 ? 3.117 -13.603 1.814 1.00 72.12 230 ILE A O 1
ATOM 1873 N N . GLN A 1 231 ? 3.341 -14.580 3.816 1.00 75.94 231 GLN A N 1
ATOM 1874 C CA . GLN A 1 231 ? 4.801 -14.441 3.892 1.00 75.94 231 GLN A CA 1
ATOM 1875 C C . GLN A 1 231 ? 5.557 -15.258 2.835 1.00 75.94 231 GLN A C 1
ATOM 1877 O O . GLN A 1 231 ? 6.672 -14.900 2.487 1.00 75.94 231 GLN A O 1
ATOM 1882 N N . ILE A 1 232 ? 4.966 -16.342 2.331 1.00 78.69 232 ILE A N 1
ATOM 1883 C CA . ILE A 1 232 ? 5.527 -17.175 1.263 1.00 78.69 232 ILE A CA 1
ATOM 1884 C C . ILE A 1 232 ? 5.231 -16.561 -0.111 1.00 78.69 232 ILE A C 1
ATOM 1886 O O . ILE A 1 232 ? 6.129 -16.426 -0.936 1.00 78.69 232 ILE A O 1
ATOM 1890 N N . LEU A 1 233 ? 3.968 -16.214 -0.375 1.00 74.69 233 LEU A N 1
ATOM 1891 C CA . LEU A 1 233 ? 3.528 -15.816 -1.713 1.00 74.69 233 LEU A CA 1
ATOM 1892 C C . LEU A 1 233 ? 3.810 -14.349 -2.027 1.00 74.69 233 LEU A C 1
ATOM 1894 O O . LEU A 1 233 ? 4.063 -14.026 -3.182 1.00 74.69 233 LEU A O 1
ATOM 1898 N N . MET A 1 234 ? 3.760 -13.457 -1.033 1.00 67.69 234 MET A N 1
ATOM 1899 C CA . MET A 1 234 ? 3.938 -12.026 -1.282 1.00 67.69 234 MET A CA 1
ATOM 1900 C C . MET A 1 234 ? 5.339 -11.711 -1.827 1.00 67.69 234 MET A C 1
ATOM 1902 O O . MET A 1 234 ? 5.394 -11.103 -2.892 1.00 67.69 234 MET A O 1
ATOM 1906 N N . PRO A 1 235 ? 6.454 -12.174 -1.221 1.00 66.12 235 PRO A N 1
ATOM 1907 C CA . PRO A 1 235 ? 7.775 -11.983 -1.818 1.00 66.12 235 PRO A CA 1
ATOM 1908 C C . PRO A 1 235 ? 7.866 -12.611 -3.211 1.00 66.12 235 PRO A C 1
ATOM 1910 O O . PRO A 1 235 ? 8.339 -11.964 -4.136 1.00 66.12 235 PRO A O 1
ATOM 1913 N N . PHE A 1 236 ? 7.336 -13.825 -3.398 1.00 68.81 236 PHE A N 1
ATOM 1914 C CA . PHE A 1 236 ? 7.355 -14.507 -4.695 1.00 68.81 236 PHE A CA 1
ATOM 1915 C C . PHE A 1 236 ? 6.727 -13.665 -5.818 1.00 68.81 236 PHE A C 1
ATOM 1917 O O . PHE A 1 236 ? 7.377 -13.429 -6.833 1.00 68.81 236 PHE A O 1
ATOM 1924 N N . PHE A 1 237 ? 5.499 -13.166 -5.628 1.00 62.75 237 PHE A N 1
ATOM 1925 C CA . PHE A 1 237 ? 4.831 -12.333 -6.636 1.00 62.75 237 PHE A CA 1
ATOM 1926 C C . PHE A 1 237 ? 5.549 -11.001 -6.868 1.00 62.75 237 PHE A C 1
ATOM 1928 O O . PHE A 1 237 ? 5.601 -10.526 -8.000 1.00 62.75 237 PHE A O 1
ATOM 1935 N N . CYS A 1 238 ? 6.137 -10.429 -5.819 1.00 58.78 238 CYS A N 1
ATOM 1936 C CA . CYS A 1 238 ? 6.938 -9.213 -5.893 1.00 58.78 238 CYS A CA 1
ATOM 1937 C C . CYS A 1 238 ? 8.250 -9.417 -6.679 1.00 58.78 238 CYS A C 1
ATOM 1939 O O . CYS A 1 238 ? 8.663 -8.542 -7.435 1.00 58.78 238 CYS A O 1
ATOM 1941 N N . HIS A 1 239 ? 8.894 -10.580 -6.567 1.00 65.00 239 HIS A N 1
ATOM 1942 C CA . HIS A 1 239 ? 10.149 -10.871 -7.266 1.00 65.00 239 HIS A CA 1
ATOM 1943 C C . HIS A 1 239 ? 9.971 -11.288 -8.733 1.00 65.00 239 HIS A C 1
ATOM 1945 O O . HIS A 1 239 ? 10.967 -11.313 -9.454 1.00 65.00 239 HIS A O 1
ATOM 1951 N N . LEU A 1 240 ? 8.753 -11.587 -9.207 1.00 62.25 240 LEU A N 1
ATOM 1952 C CA . LEU A 1 240 ? 8.520 -12.087 -10.573 1.00 62.25 240 LEU A CA 1
ATOM 1953 C C . LEU A 1 240 ? 9.169 -11.245 -11.686 1.00 62.25 240 LEU A C 1
ATOM 1955 O O . LEU A 1 240 ? 9.802 -11.844 -12.558 1.00 62.25 240 LEU A O 1
ATOM 1959 N N . PRO A 1 241 ? 9.087 -9.901 -11.699 1.00 54.69 241 PRO A N 1
ATOM 1960 C CA . PRO A 1 241 ? 9.682 -9.146 -12.797 1.00 54.69 241 PRO A CA 1
ATOM 1961 C C . PRO A 1 241 ? 11.214 -9.033 -12.659 1.00 54.69 241 PRO A C 1
ATOM 1963 O O . PRO A 1 241 ? 11.916 -9.076 -13.667 1.00 54.69 241 PRO A O 1
ATOM 1966 N N . SER A 1 242 ? 11.768 -9.054 -11.439 1.00 62.53 242 SER A N 1
ATOM 1967 C CA . SER A 1 242 ? 13.215 -9.233 -11.207 1.00 62.53 242 SER A CA 1
ATOM 1968 C C . SER A 1 242 ? 13.728 -10.604 -11.668 1.00 62.53 242 SER A C 1
ATOM 1970 O O . SER A 1 242 ? 14.807 -10.700 -12.253 1.00 62.53 242 SER A O 1
ATOM 1972 N N . ILE A 1 243 ? 12.948 -11.664 -11.442 1.00 65.19 243 ILE A N 1
ATOM 1973 C CA . ILE A 1 243 ? 13.227 -13.017 -11.940 1.00 65.19 243 ILE A CA 1
ATOM 1974 C C . ILE A 1 243 ? 13.215 -13.014 -13.472 1.00 65.19 243 ILE A C 1
ATOM 1976 O O . ILE A 1 243 ? 14.128 -13.554 -14.094 1.00 65.19 243 ILE A O 1
ATOM 1980 N N . HIS A 1 244 ? 12.220 -12.366 -14.083 1.00 63.66 244 HIS A N 1
ATOM 1981 C CA . HIS A 1 244 ? 12.125 -12.236 -15.533 1.00 63.66 244 HIS A CA 1
ATOM 1982 C C . HIS A 1 244 ? 13.339 -11.505 -16.125 1.00 63.66 244 HIS A C 1
ATOM 1984 O O . HIS A 1 244 ? 13.947 -12.012 -17.066 1.00 63.66 244 HIS A O 1
ATOM 1990 N N . LEU A 1 245 ? 13.759 -10.382 -15.526 1.00 59.66 245 LEU A N 1
ATOM 1991 C CA . LEU A 1 245 ? 14.970 -9.658 -15.935 1.00 59.66 245 LEU A CA 1
ATOM 1992 C C . LEU A 1 245 ? 16.203 -10.557 -15.914 1.00 59.66 245 LEU A C 1
ATOM 1994 O O . LEU A 1 245 ? 17.013 -10.561 -16.837 1.00 59.66 245 LEU A O 1
ATOM 1998 N N . PHE A 1 246 ? 16.350 -11.335 -14.846 1.00 65.19 246 PHE A N 1
ATOM 1999 C CA . PHE A 1 246 ? 17.489 -12.219 -14.704 1.00 65.19 246 PHE A CA 1
ATOM 2000 C C . PHE A 1 246 ? 17.490 -13.339 -15.753 1.00 65.19 246 PHE A C 1
ATOM 2002 O O . PHE A 1 246 ? 18.541 -13.640 -16.318 1.00 65.19 246 PHE A O 1
ATOM 2009 N N . ILE A 1 247 ? 16.327 -13.922 -16.060 1.00 66.44 247 ILE A N 1
ATOM 2010 C CA . ILE A 1 247 ? 16.195 -14.907 -17.143 1.00 66.44 247 ILE A CA 1
ATOM 2011 C C . ILE A 1 247 ? 16.605 -14.278 -18.482 1.00 66.44 247 ILE A C 1
ATOM 2013 O O . ILE A 1 247 ? 17.374 -14.889 -19.221 1.00 66.44 247 ILE A O 1
ATOM 2017 N N . LEU A 1 248 ? 16.186 -13.040 -18.765 1.00 60.50 248 LEU A N 1
ATOM 2018 C CA . LEU A 1 248 ? 16.616 -12.319 -19.967 1.00 60.50 248 LEU A CA 1
ATOM 2019 C C . LEU A 1 248 ? 18.144 -12.141 -20.007 1.00 60.50 248 LEU A C 1
ATOM 2021 O O . LEU A 1 248 ? 18.765 -12.474 -21.018 1.00 60.50 248 LEU A O 1
ATOM 2025 N N . ARG A 1 249 ? 18.782 -11.727 -18.900 1.00 62.19 249 ARG A N 1
ATOM 2026 C CA . ARG A 1 249 ? 20.257 -11.633 -18.804 1.00 62.19 249 ARG A CA 1
ATOM 2027 C C . ARG A 1 249 ? 20.952 -12.950 -19.133 1.00 62.19 249 ARG A C 1
ATOM 2029 O O . ARG A 1 249 ? 21.956 -12.949 -19.841 1.00 62.19 249 ARG A O 1
ATOM 2036 N N . LEU A 1 250 ? 20.422 -14.070 -18.640 1.00 64.94 250 LEU A N 1
ATOM 2037 C CA . LEU A 1 250 ? 20.985 -15.396 -18.905 1.00 64.94 250 LEU A CA 1
ATOM 2038 C C . LEU A 1 250 ? 20.900 -15.797 -20.382 1.00 64.94 250 LEU A C 1
ATOM 2040 O O . LEU A 1 250 ? 21.774 -16.512 -20.858 1.00 64.94 250 LEU A O 1
ATOM 2044 N N . THR A 1 251 ? 19.896 -15.317 -21.120 1.00 71.81 251 THR A N 1
ATOM 2045 C CA . THR A 1 251 ? 19.766 -15.577 -22.568 1.00 71.81 251 THR A CA 1
ATOM 2046 C C . THR A 1 251 ? 20.725 -14.753 -23.439 1.00 71.81 251 THR A C 1
ATOM 2048 O O . THR A 1 251 ? 20.655 -14.820 -24.663 1.00 71.81 251 THR A O 1
ATOM 2051 N N . GLY A 1 252 ? 21.634 -13.976 -22.837 1.00 57.56 252 GLY A N 1
ATOM 2052 C CA . GLY A 1 252 ? 22.575 -13.119 -23.566 1.00 57.56 252 GLY A CA 1
ATOM 2053 C C . GLY A 1 252 ? 21.969 -11.793 -24.029 1.00 57.56 252 GLY A C 1
ATOM 2054 O O . GLY A 1 252 ? 22.573 -11.087 -24.838 1.00 57.56 252 GLY A O 1
ATOM 2055 N N . PHE A 1 253 ? 20.789 -11.432 -23.514 1.00 58.09 253 PHE A N 1
ATOM 2056 C CA . PHE A 1 253 ? 20.158 -10.153 -23.801 1.00 58.09 253 PHE A CA 1
ATOM 2057 C C . PHE A 1 253 ? 21.061 -8.996 -23.338 1.00 58.09 253 PHE A C 1
ATOM 2059 O O . PHE A 1 253 ? 21.334 -8.841 -22.145 1.00 58.09 253 PHE A O 1
ATOM 2066 N N . LYS A 1 254 ? 21.541 -8.174 -24.282 1.00 51.72 254 LYS A N 1
ATOM 2067 C CA . LYS A 1 254 ? 22.305 -6.958 -23.971 1.00 51.72 254 LYS A CA 1
ATOM 2068 C C . LYS A 1 254 ? 21.345 -5.880 -23.492 1.00 51.72 254 LYS A C 1
ATOM 2070 O O . LYS A 1 254 ? 20.694 -5.210 -24.289 1.00 51.72 254 LYS A O 1
ATOM 2075 N N . GLU A 1 255 ? 21.268 -5.720 -22.180 1.00 45.53 255 GLU A N 1
ATOM 2076 C CA . GLU A 1 255 ? 20.440 -4.692 -21.565 1.00 45.53 255 GLU A CA 1
ATOM 2077 C C . GLU A 1 255 ? 20.864 -3.298 -22.021 1.00 45.53 255 GLU A C 1
ATOM 2079 O O . GLU A 1 255 ? 22.027 -2.909 -21.908 1.00 45.53 255 GLU A O 1
ATOM 2084 N N . THR A 1 256 ? 19.904 -2.513 -22.498 1.00 45.03 256 THR A N 1
ATOM 2085 C CA . THR A 1 256 ? 20.073 -1.063 -22.580 1.00 45.03 256 THR A CA 1
ATOM 2086 C C . THR A 1 256 ? 19.690 -0.442 -21.238 1.00 45.03 256 THR A C 1
ATOM 2088 O O . THR A 1 256 ? 18.893 -1.010 -20.488 1.00 45.03 256 THR A O 1
ATOM 2091 N N . VAL A 1 257 ? 20.201 0.757 -20.934 1.00 40.66 257 VAL A N 1
ATOM 2092 C CA . VAL A 1 257 ? 19.743 1.550 -19.772 1.00 40.66 257 VAL A CA 1
ATOM 2093 C C . VAL A 1 257 ? 18.213 1.670 -19.774 1.00 40.66 257 VAL A C 1
ATOM 2095 O O . VAL A 1 257 ? 17.581 1.566 -18.730 1.00 40.66 257 VAL A O 1
ATOM 2098 N N . ILE A 1 258 ? 17.619 1.783 -20.967 1.00 37.81 258 ILE A N 1
ATOM 2099 C CA . ILE A 1 258 ? 16.172 1.785 -21.183 1.00 37.81 258 ILE A CA 1
ATOM 2100 C C . ILE A 1 258 ? 15.529 0.457 -20.762 1.00 37.81 258 ILE A C 1
ATOM 2102 O O . ILE A 1 258 ? 14.490 0.508 -20.135 1.00 37.81 258 ILE A O 1
ATOM 2106 N N . HIS A 1 259 ? 16.117 -0.715 -21.023 1.00 42.25 259 HIS A N 1
ATOM 2107 C CA . HIS A 1 259 ? 15.552 -1.998 -20.571 1.00 42.25 259 HIS A CA 1
ATOM 2108 C C . HIS A 1 259 ? 15.598 -2.170 -19.054 1.00 42.25 259 HIS A C 1
ATOM 2110 O O . HIS A 1 259 ? 14.628 -2.650 -18.481 1.00 42.25 259 HIS A O 1
ATOM 2116 N N . VAL A 1 260 ? 16.682 -1.751 -18.394 1.00 43.28 260 VAL A N 1
ATOM 2117 C CA . VAL A 1 260 ? 16.742 -1.759 -16.922 1.00 43.28 260 VAL A CA 1
ATOM 2118 C C . VAL A 1 260 ? 15.714 -0.792 -16.354 1.00 43.28 260 VAL A C 1
ATOM 2120 O O . VAL A 1 260 ? 14.969 -1.175 -15.465 1.00 43.28 260 VAL A O 1
ATOM 2123 N N . ILE A 1 261 ? 15.593 0.415 -16.917 1.00 40.53 261 ILE A N 1
ATOM 2124 C CA . ILE A 1 261 ? 14.545 1.361 -16.526 1.00 40.53 261 ILE A CA 1
ATOM 2125 C C . ILE A 1 261 ? 13.168 0.774 -16.812 1.00 40.53 261 ILE A C 1
ATOM 2127 O O . ILE A 1 261 ? 12.330 0.850 -15.936 1.00 40.53 261 ILE A O 1
ATOM 2131 N N . ILE A 1 262 ? 12.912 0.163 -17.969 1.00 40.03 262 ILE A N 1
ATOM 2132 C CA . ILE A 1 262 ? 11.625 -0.449 -18.321 1.00 40.03 262 ILE A CA 1
ATOM 2133 C C . ILE A 1 262 ? 11.318 -1.602 -17.385 1.00 40.03 262 ILE A C 1
ATOM 2135 O O . ILE A 1 262 ? 10.171 -1.724 -17.002 1.00 40.03 262 ILE A O 1
ATOM 2139 N N . VAL A 1 263 ? 12.282 -2.428 -16.980 1.00 44.25 263 VAL A N 1
ATOM 2140 C CA . VAL A 1 263 ? 12.018 -3.550 -16.075 1.00 44.25 263 VAL A CA 1
ATOM 2141 C C . VAL A 1 263 ? 11.984 -3.125 -14.616 1.00 44.25 263 VAL A C 1
ATOM 2143 O O . VAL A 1 263 ? 11.194 -3.683 -13.877 1.00 44.25 263 VAL A O 1
ATOM 2146 N N . ASP A 1 264 ? 12.713 -2.100 -14.189 1.00 42.03 264 ASP A N 1
ATOM 2147 C CA . ASP A 1 264 ? 12.509 -1.458 -12.886 1.00 42.03 264 ASP A CA 1
ATOM 2148 C C . ASP A 1 264 ? 11.170 -0.710 -12.858 1.00 42.03 264 ASP A C 1
ATOM 2150 O O . ASP A 1 264 ? 10.449 -0.757 -11.865 1.00 42.03 264 ASP A O 1
ATOM 2154 N N . THR A 1 265 ? 10.777 -0.098 -13.972 1.00 40.97 265 THR A N 1
ATOM 2155 C CA . THR A 1 265 ? 9.493 0.582 -14.162 1.00 40.97 265 THR A CA 1
ATOM 2156 C C . THR A 1 265 ? 8.371 -0.425 -14.336 1.00 40.97 265 THR A C 1
ATOM 2158 O O . THR A 1 265 ? 7.303 -0.158 -13.837 1.00 40.97 265 THR A O 1
ATOM 2161 N N . LEU A 1 266 ? 8.569 -1.601 -14.934 1.00 42.12 266 LEU A N 1
ATOM 2162 C CA . LEU A 1 266 ? 7.591 -2.692 -15.019 1.00 42.12 266 LEU A CA 1
ATOM 2163 C C . LEU A 1 266 ? 7.551 -3.473 -13.722 1.00 42.12 266 LEU A C 1
ATOM 2165 O O . LEU A 1 266 ? 6.473 -3.878 -13.334 1.00 42.12 266 LEU A O 1
ATOM 2169 N N . ASN A 1 267 ? 8.675 -3.652 -13.026 1.00 44.03 267 ASN A N 1
ATOM 2170 C CA . ASN A 1 267 ? 8.700 -4.087 -11.638 1.00 44.03 267 ASN A CA 1
ATOM 2171 C C . ASN A 1 267 ? 7.813 -3.137 -10.876 1.00 44.03 267 ASN A C 1
ATOM 2173 O O . ASN A 1 267 ? 6.909 -3.590 -10.208 1.00 44.03 267 ASN A O 1
ATOM 2177 N N . THR A 1 268 ? 7.998 -1.831 -11.030 1.00 43.91 268 THR A N 1
ATOM 2178 C CA . THR A 1 268 ? 7.273 -0.860 -10.221 1.00 43.91 268 THR A CA 1
ATOM 2179 C C . THR A 1 268 ? 5.861 -0.559 -10.707 1.00 43.91 268 THR A C 1
ATOM 2181 O O . THR A 1 268 ? 5.003 -0.259 -9.895 1.00 43.91 268 THR A O 1
ATOM 2184 N N . ILE A 1 269 ? 5.556 -0.696 -11.991 1.00 43.94 269 ILE A N 1
ATOM 2185 C CA . ILE A 1 269 ? 4.203 -0.669 -12.541 1.00 43.94 269 ILE A CA 1
ATOM 2186 C C . ILE A 1 269 ? 3.528 -1.970 -12.145 1.00 43.94 269 ILE A C 1
ATOM 2188 O O . ILE A 1 269 ? 2.383 -1.912 -11.746 1.00 43.94 269 ILE A O 1
ATOM 2192 N N . ALA A 1 270 ? 4.187 -3.126 -12.160 1.00 46.56 270 ALA A N 1
ATOM 2193 C CA . ALA A 1 270 ? 3.639 -4.365 -11.621 1.00 46.56 270 ALA A CA 1
ATOM 2194 C C . ALA A 1 270 ? 3.442 -4.238 -10.111 1.00 46.56 270 ALA A C 1
ATOM 2196 O O . ALA A 1 270 ? 2.353 -4.525 -9.651 1.00 46.56 270 ALA A O 1
ATOM 2197 N N . TYR A 1 271 ? 4.402 -3.714 -9.347 1.00 48.69 271 TYR A N 1
ATOM 2198 C CA . TYR A 1 271 ? 4.254 -3.419 -7.924 1.00 48.69 271 TYR A CA 1
ATOM 2199 C C . TYR A 1 271 ? 3.085 -2.472 -7.738 1.00 48.69 271 TYR A C 1
ATOM 2201 O O . TYR A 1 271 ? 2.168 -2.837 -7.037 1.00 48.69 271 TYR A O 1
ATOM 2209 N N . SER A 1 272 ? 3.044 -1.322 -8.404 1.00 52.78 272 SER A N 1
ATOM 2210 C CA . SER A 1 272 ? 1.982 -0.324 -8.277 1.00 52.78 272 SER A CA 1
ATOM 2211 C C . SER A 1 272 ? 0.629 -0.854 -8.749 1.00 52.78 272 SER A C 1
ATOM 2213 O O . SER A 1 272 ? -0.357 -0.648 -8.068 1.00 52.78 272 SER A O 1
ATOM 2215 N N . SER A 1 273 ? 0.551 -1.617 -9.839 1.00 58.50 273 SER A N 1
ATOM 2216 C CA . SER A 1 273 ? -0.701 -2.125 -10.426 1.00 58.50 273 SER A CA 1
ATOM 2217 C C . SER A 1 273 ? -1.216 -3.362 -9.710 1.00 58.50 273 SER A C 1
ATOM 2219 O O . SER A 1 273 ? -2.401 -3.430 -9.414 1.00 58.50 273 SER A O 1
ATOM 2221 N N . ILE A 1 274 ? -0.348 -4.328 -9.388 1.00 58.38 274 ILE A N 1
ATOM 2222 C CA . ILE A 1 274 ? -0.675 -5.459 -8.507 1.00 58.38 274 ILE A CA 1
ATOM 2223 C C . ILE A 1 274 ? -1.045 -4.907 -7.139 1.00 58.38 274 ILE A C 1
ATOM 2225 O O . ILE A 1 274 ? -2.005 -5.373 -6.538 1.00 58.38 274 ILE A O 1
ATOM 2229 N N . TYR A 1 275 ? -0.350 -3.881 -6.654 1.00 62.84 275 TYR A N 1
ATOM 2230 C CA . TYR A 1 275 ? -0.696 -3.234 -5.402 1.00 62.84 275 TYR A CA 1
ATOM 2231 C C . TYR A 1 275 ? -2.037 -2.515 -5.496 1.00 62.84 275 TYR A C 1
ATOM 2233 O O . TYR A 1 275 ? -2.889 -2.777 -4.664 1.00 62.84 275 TYR A O 1
ATOM 2241 N N . GLN A 1 276 ? -2.300 -1.703 -6.518 1.00 66.94 276 GLN A N 1
ATOM 2242 C CA . GLN A 1 276 ? -3.601 -1.066 -6.743 1.00 66.94 276 GLN A CA 1
ATOM 2243 C C . GLN A 1 276 ? -4.709 -2.108 -6.915 1.00 66.94 276 GLN A C 1
ATOM 2245 O O . GLN A 1 276 ? -5.810 -1.913 -6.410 1.00 66.94 276 GLN A O 1
ATOM 2250 N N . LEU A 1 277 ? -4.420 -3.255 -7.533 1.00 68.69 277 LEU A N 1
ATOM 2251 C CA . LEU A 1 277 ? -5.330 -4.393 -7.607 1.00 68.69 277 LEU A CA 1
ATOM 2252 C C . LEU A 1 277 ? -5.560 -5.014 -6.222 1.00 68.69 277 LEU A C 1
ATOM 2254 O O . LEU A 1 277 ? -6.698 -5.293 -5.861 1.00 68.69 277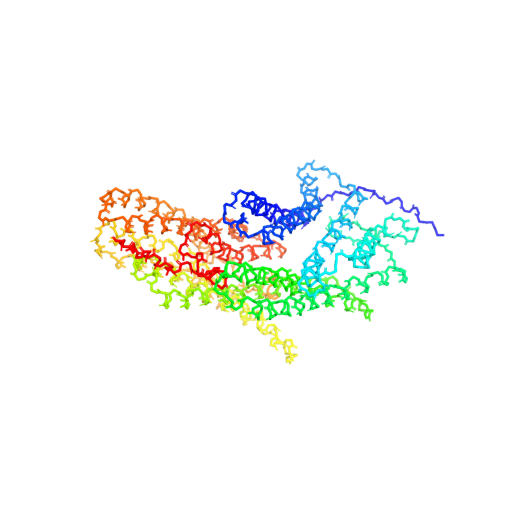 LEU A O 1
ATOM 2258 N N . ILE A 1 278 ? -4.520 -5.193 -5.406 1.00 67.00 278 ILE A N 1
ATOM 2259 C CA . ILE A 1 278 ? -4.639 -5.643 -4.011 1.00 67.00 278 ILE A CA 1
ATOM 2260 C C . ILE A 1 278 ? -5.465 -4.635 -3.205 1.00 67.00 278 ILE A C 1
ATOM 2262 O O . ILE A 1 278 ? -6.338 -5.041 -2.443 1.00 67.00 278 ILE A O 1
ATOM 2266 N N . VAL A 1 279 ? -5.237 -3.334 -3.385 1.00 68.94 279 VAL A N 1
ATOM 2267 C CA . VAL A 1 279 ? -5.981 -2.243 -2.746 1.00 68.94 279 VAL A CA 1
ATOM 2268 C C . VAL A 1 279 ? -7.439 -2.268 -3.177 1.00 68.94 279 VAL A C 1
ATOM 2270 O O . VAL A 1 279 ? -8.318 -2.205 -2.315 1.00 68.94 279 VAL A O 1
ATOM 2273 N N . PHE A 1 280 ? -7.708 -2.439 -4.469 1.00 78.06 280 PHE A N 1
ATOM 2274 C CA . PHE A 1 280 ? -9.045 -2.638 -5.014 1.00 78.06 280 PHE A CA 1
ATOM 2275 C C . PHE A 1 280 ? -9.715 -3.848 -4.359 1.00 78.06 280 PHE A C 1
ATOM 2277 O O . PHE A 1 280 ? -10.783 -3.709 -3.768 1.00 78.06 280 PHE A O 1
ATOM 2284 N N . LEU A 1 281 ? -9.069 -5.018 -4.372 1.00 75.19 281 LEU A N 1
ATOM 2285 C CA . LEU A 1 281 ? -9.606 -6.258 -3.806 1.00 75.19 281 LEU A CA 1
ATOM 2286 C C . LEU A 1 281 ? -9.845 -6.144 -2.296 1.00 75.19 281 LEU A C 1
ATOM 2288 O O . LEU A 1 281 ? -10.864 -6.618 -1.792 1.00 75.19 281 LEU A O 1
ATOM 2292 N N . CYS A 1 282 ? -8.943 -5.485 -1.568 1.00 72.12 282 CYS A N 1
ATOM 2293 C CA . CYS A 1 282 ? -9.073 -5.257 -0.134 1.00 72.12 282 CYS A CA 1
ATOM 2294 C C . CYS A 1 282 ? -10.243 -4.321 0.174 1.00 72.12 282 CYS A C 1
ATOM 2296 O O . CYS A 1 282 ? -11.078 -4.653 1.015 1.00 72.12 282 CYS A O 1
ATOM 2298 N N . ASN A 1 283 ? -10.347 -3.180 -0.513 1.00 77.62 283 ASN A N 1
ATOM 2299 C CA . ASN A 1 283 ? -11.456 -2.246 -0.322 1.00 77.62 283 ASN A CA 1
ATOM 2300 C C . ASN A 1 283 ? -12.790 -2.849 -0.764 1.00 77.62 283 ASN A C 1
ATOM 2302 O O . ASN A 1 283 ? -13.785 -2.678 -0.064 1.00 77.62 283 ASN A O 1
ATOM 2306 N N . PHE A 1 284 ? -12.809 -3.622 -1.850 1.00 82.69 284 PHE A N 1
ATOM 2307 C CA . PHE A 1 284 ? -13.983 -4.359 -2.306 1.00 82.69 284 PHE A CA 1
ATOM 2308 C C . PHE A 1 284 ? -14.439 -5.392 -1.270 1.00 82.69 284 PHE A C 1
ATOM 2310 O O . PHE A 1 284 ? -15.610 -5.434 -0.892 1.00 82.69 284 PHE A O 1
ATOM 2317 N N . TYR A 1 285 ? -13.513 -6.178 -0.721 1.00 81.00 285 TYR A N 1
ATOM 2318 C CA . TYR A 1 285 ? -13.817 -7.127 0.347 1.00 81.00 285 TYR A CA 1
ATOM 2319 C C . TYR A 1 285 ? -14.344 -6.432 1.613 1.00 81.00 285 TYR A C 1
ATOM 2321 O O . TYR A 1 285 ? -15.331 -6.878 2.206 1.00 81.00 285 TYR A O 1
ATOM 2329 N N . VAL A 1 286 ? -13.726 -5.322 2.025 1.00 79.88 286 VAL A N 1
ATOM 2330 C CA . VAL A 1 286 ? -14.171 -4.529 3.182 1.00 79.88 286 VAL A CA 1
ATOM 2331 C C . VAL A 1 286 ? -15.559 -3.958 2.932 1.00 79.88 286 VAL A C 1
ATOM 2333 O O . VAL A 1 286 ? -16.416 -4.058 3.809 1.00 79.88 286 VAL A O 1
ATOM 2336 N N . PHE A 1 287 ? -15.810 -3.431 1.734 1.00 85.56 287 PHE A N 1
ATOM 2337 C CA . PHE A 1 287 ? -17.113 -2.933 1.317 1.00 85.56 287 PHE A CA 1
ATOM 2338 C C . PHE A 1 287 ? -18.189 -4.017 1.451 1.00 85.56 287 PHE A C 1
ATOM 2340 O O . PHE A 1 287 ? -19.168 -3.817 2.174 1.00 85.56 287 PHE A O 1
ATOM 2347 N N . LEU A 1 288 ? -17.970 -5.203 0.871 1.00 86.19 288 LEU A N 1
ATOM 2348 C CA . LEU A 1 288 ? -18.884 -6.345 0.989 1.00 86.19 288 LEU A CA 1
ATOM 2349 C C . LEU A 1 288 ? -19.112 -6.762 2.451 1.00 86.19 288 LEU A C 1
ATOM 2351 O O . LEU A 1 288 ? -20.245 -6.996 2.881 1.00 86.19 288 LEU A O 1
ATOM 2355 N N . LYS A 1 289 ? -18.054 -6.808 3.267 1.00 81.50 289 LYS A N 1
ATOM 2356 C CA . LYS A 1 289 ? -18.175 -7.151 4.691 1.00 81.50 289 LYS A CA 1
ATOM 2357 C C . LYS A 1 289 ? -18.949 -6.106 5.486 1.00 81.50 289 LYS A C 1
ATOM 2359 O O . LYS A 1 289 ? -19.734 -6.480 6.352 1.00 81.50 289 LYS A O 1
ATOM 2364 N N . VAL A 1 290 ? -18.774 -4.820 5.204 1.00 83.69 290 VAL A N 1
ATOM 2365 C CA . VAL A 1 290 ? -19.529 -3.735 5.853 1.00 83.69 290 VAL A CA 1
ATOM 2366 C C . VAL A 1 290 ? -20.981 -3.695 5.364 1.00 83.69 290 VAL A C 1
ATOM 2368 O O . VAL A 1 290 ? -21.879 -3.288 6.109 1.00 83.69 290 VAL A O 1
ATOM 2371 N N . LEU A 1 291 ? -21.248 -4.133 4.129 1.00 85.25 291 LEU A N 1
ATOM 2372 C CA . LEU A 1 291 ? -22.608 -4.318 3.628 1.00 85.25 291 LEU A CA 1
ATOM 2373 C C . LEU A 1 291 ? -23.366 -5.372 4.442 1.00 85.25 291 LEU A C 1
ATOM 2375 O O . LEU A 1 291 ? -24.451 -5.066 4.937 1.00 85.25 291 LEU A O 1
ATOM 2379 N N . TRP A 1 292 ? -22.770 -6.551 4.630 1.00 83.38 292 TRP A N 1
ATOM 2380 C CA . TRP A 1 292 ? -23.442 -7.713 5.225 1.00 83.38 292 TRP A CA 1
ATOM 2381 C C . TRP A 1 292 ? -23.270 -7.873 6.742 1.00 83.38 292 TRP A C 1
ATOM 2383 O O . TRP A 1 292 ? -23.976 -8.667 7.362 1.00 83.38 292 TRP A O 1
ATOM 2393 N N . SER A 1 293 ? -22.332 -7.165 7.374 1.00 79.38 293 SER A N 1
ATOM 2394 C CA . SER A 1 293 ? -22.066 -7.343 8.804 1.00 79.38 293 SER A CA 1
ATOM 2395 C C . SER A 1 293 ? -23.115 -6.660 9.687 1.00 79.38 293 SER A C 1
ATOM 2397 O O . SER A 1 293 ? -23.206 -5.429 9.743 1.00 79.38 293 SER A O 1
ATOM 2399 N N . LYS A 1 294 ? -23.827 -7.478 10.477 1.00 79.12 294 LYS A N 1
ATOM 2400 C CA . LYS A 1 294 ? -24.738 -7.031 11.547 1.00 79.12 294 LYS A CA 1
ATOM 2401 C C . LYS A 1 294 ? -24.031 -6.199 12.620 1.00 79.12 294 LYS A C 1
ATOM 2403 O O . LYS A 1 294 ? -24.651 -5.386 13.296 1.00 79.12 294 LYS A O 1
ATOM 2408 N N . GLU A 1 295 ? -22.711 -6.343 12.777 1.00 74.25 295 GLU A N 1
ATOM 2409 C CA . GLU A 1 295 ? -21.964 -5.579 13.783 1.00 74.25 295 GLU A CA 1
ATOM 2410 C C . GLU A 1 295 ? -21.990 -4.066 13.545 1.00 74.25 295 GLU A C 1
ATOM 2412 O O . GLU A 1 295 ? -21.842 -3.306 14.503 1.00 74.25 295 GLU A O 1
ATOM 2417 N N . PHE A 1 296 ? -22.172 -3.640 12.292 1.00 79.81 296 PHE A N 1
ATOM 2418 C CA . PHE A 1 296 ? -22.247 -2.232 11.911 1.00 79.81 296 PHE A CA 1
ATOM 2419 C C . PHE A 1 296 ? -23.665 -1.657 12.000 1.00 79.81 296 PHE A C 1
ATOM 2421 O O . PHE A 1 296 ? -23.826 -0.449 11.865 1.00 79.81 296 PHE A O 1
ATOM 2428 N N . GLU A 1 297 ? -24.695 -2.472 12.253 1.00 80.38 297 GLU A N 1
ATOM 2429 C CA . GLU A 1 297 ? -26.065 -1.973 12.468 1.00 80.38 297 GLU A CA 1
ATOM 2430 C C . GLU A 1 297 ? -26.162 -1.115 13.734 1.00 80.38 297 GLU A C 1
ATOM 2432 O O . GLU A 1 297 ? -26.870 -0.115 13.744 1.00 80.38 297 GLU A O 1
ATOM 2437 N N . LYS A 1 298 ? -25.366 -1.438 14.762 1.00 81.31 298 LYS A N 1
ATOM 2438 C CA . LYS A 1 298 ? -25.260 -0.649 16.001 1.00 81.31 298 LYS A CA 1
ATOM 2439 C C . LYS A 1 298 ? -24.416 0.625 15.875 1.00 81.31 298 LYS A C 1
ATOM 2441 O O . LYS A 1 298 ? -24.360 1.411 16.811 1.00 81.31 298 LYS A O 1
ATOM 2446 N N . MET A 1 299 ? -23.691 0.798 14.770 1.00 83.38 299 MET A N 1
ATOM 2447 C CA . MET A 1 299 ? -22.775 1.924 14.548 1.00 83.38 299 MET A CA 1
ATOM 2448 C C . MET A 1 299 ? -23.019 2.518 13.152 1.00 83.38 299 MET A C 1
ATOM 2450 O O . MET A 1 299 ? -22.192 2.348 12.245 1.00 83.38 299 MET A O 1
ATOM 2454 N N . PRO A 1 300 ? -24.184 3.157 12.938 1.00 85.50 300 PRO A N 1
ATOM 2455 C CA . PRO A 1 300 ? -24.626 3.578 11.614 1.00 85.50 300 PRO A CA 1
ATOM 2456 C C . PRO A 1 300 ? -23.737 4.667 11.002 1.00 85.50 300 PRO A C 1
ATOM 2458 O O . PRO A 1 300 ? -23.537 4.674 9.787 1.00 85.50 300 PRO A O 1
ATOM 2461 N N . LEU A 1 301 ? -23.168 5.569 11.807 1.00 86.69 301 LEU A N 1
ATOM 2462 C CA . LEU A 1 301 ? -22.294 6.631 11.304 1.00 86.69 301 LEU A CA 1
ATOM 2463 C C . LEU A 1 301 ? -20.941 6.058 10.879 1.00 86.69 301 LEU A C 1
ATOM 2465 O O . LEU A 1 301 ? -20.426 6.415 9.820 1.00 86.69 301 LEU A O 1
ATOM 2469 N N . LEU A 1 302 ? -20.393 5.119 11.658 1.00 86.50 302 LEU A N 1
ATOM 2470 C CA . LEU A 1 302 ? -19.178 4.397 11.274 1.00 86.50 302 LEU A CA 1
ATOM 2471 C C . LEU A 1 302 ? -19.395 3.588 9.988 1.00 86.50 302 LEU A C 1
ATOM 2473 O O . LEU A 1 302 ? -18.550 3.618 9.094 1.00 86.50 302 LEU A O 1
ATOM 2477 N N . LYS A 1 303 ? -20.548 2.918 9.870 1.00 86.19 303 LYS A N 1
ATOM 2478 C CA . LYS A 1 303 ? -20.948 2.152 8.682 1.00 86.19 303 LYS A CA 1
ATOM 2479 C C . LYS A 1 303 ? -20.970 3.019 7.423 1.00 86.19 303 LYS A C 1
ATOM 2481 O O . LYS A 1 303 ? -20.416 2.610 6.406 1.00 86.19 303 LYS A O 1
ATOM 2486 N N . ILE A 1 304 ? -21.589 4.200 7.489 1.00 88.00 304 ILE A N 1
ATOM 2487 C CA . ILE A 1 304 ? -21.668 5.135 6.357 1.00 88.00 304 ILE A CA 1
ATOM 2488 C C . ILE A 1 304 ? -20.270 5.621 5.967 1.00 88.00 304 ILE A C 1
ATOM 2490 O O . ILE A 1 304 ? -19.910 5.511 4.800 1.00 88.00 304 ILE A O 1
ATOM 2494 N N . ASN A 1 305 ? -19.454 6.067 6.928 1.00 88.88 305 ASN A N 1
ATOM 2495 C CA . ASN A 1 305 ? -18.116 6.585 6.630 1.00 88.88 305 ASN A CA 1
ATOM 2496 C C . ASN A 1 305 ? -17.212 5.537 5.969 1.00 88.88 305 ASN A C 1
ATOM 2498 O O . ASN A 1 305 ? -16.533 5.851 4.994 1.00 88.88 305 ASN A O 1
ATOM 2502 N N . ILE A 1 306 ? -17.214 4.296 6.471 1.00 87.25 306 ILE A N 1
ATOM 2503 C CA . ILE A 1 306 ? -16.415 3.224 5.864 1.00 87.25 306 ILE A CA 1
ATOM 2504 C C . ILE A 1 306 ? -16.925 2.921 4.454 1.00 87.25 306 ILE A C 1
ATOM 2506 O O . ILE A 1 306 ? -16.115 2.844 3.540 1.00 87.25 306 ILE A O 1
ATOM 2510 N N . ARG A 1 307 ? -18.248 2.806 4.252 1.00 87.69 307 ARG A N 1
ATOM 2511 C CA . ARG A 1 307 ? -18.833 2.558 2.922 1.00 87.69 307 ARG A CA 1
ATOM 2512 C C . ARG A 1 307 ? -18.414 3.627 1.919 1.00 87.69 307 ARG A C 1
ATOM 2514 O O . ARG A 1 307 ? -17.883 3.275 0.870 1.00 87.69 307 ARG A O 1
ATOM 2521 N N . THR A 1 308 ? -18.601 4.902 2.255 1.00 89.06 308 THR A N 1
ATOM 2522 C CA . THR A 1 308 ? -18.263 6.020 1.366 1.00 89.06 308 THR A CA 1
ATOM 2523 C C . THR A 1 308 ? -16.785 6.007 0.982 1.00 89.06 308 THR A C 1
ATOM 2525 O O . THR A 1 308 ? -16.474 6.098 -0.201 1.00 89.06 308 THR A O 1
ATOM 2528 N N . LEU A 1 309 ? -15.877 5.821 1.948 1.00 89.12 309 LEU A N 1
ATOM 2529 C CA . LEU A 1 309 ? -14.440 5.768 1.660 1.00 89.12 309 LEU A CA 1
ATOM 2530 C C . LEU A 1 309 ? -14.053 4.531 0.844 1.00 89.12 309 LEU A C 1
ATOM 2532 O O . LEU A 1 309 ? -13.294 4.653 -0.107 1.00 89.12 309 LEU A O 1
ATOM 2536 N N . THR A 1 310 ? -14.606 3.352 1.147 1.00 87.25 310 THR A N 1
ATOM 2537 C CA . THR A 1 310 ? -14.308 2.148 0.354 1.00 87.25 310 THR A CA 1
ATOM 2538 C C . THR A 1 310 ? -14.780 2.277 -1.091 1.00 87.25 310 THR A C 1
ATOM 2540 O O . THR A 1 310 ? -14.043 1.883 -1.985 1.00 87.25 310 THR A O 1
ATOM 2543 N N . ILE A 1 311 ? -15.956 2.868 -1.340 1.00 89.56 311 ILE A N 1
ATOM 2544 C CA . ILE A 1 311 ? -16.437 3.138 -2.703 1.00 89.56 311 ILE A CA 1
ATOM 2545 C C . ILE A 1 311 ? -15.478 4.092 -3.411 1.00 89.56 311 ILE A C 1
ATOM 2547 O O . ILE A 1 311 ? -15.078 3.827 -4.540 1.00 89.56 311 ILE A O 1
ATOM 2551 N N . ALA A 1 312 ? -15.077 5.170 -2.740 1.00 88.88 312 ALA A N 1
ATOM 2552 C CA . ALA A 1 312 ? -14.146 6.137 -3.300 1.00 88.88 312 ALA A CA 1
ATOM 2553 C C . ALA A 1 312 ? -12.804 5.502 -3.688 1.00 88.88 312 ALA A C 1
ATOM 2555 O O . ALA A 1 312 ? -12.338 5.697 -4.807 1.00 88.88 312 ALA A O 1
ATOM 2556 N N . TYR A 1 313 ? -12.232 4.677 -2.807 1.00 86.69 313 TYR A N 1
ATOM 2557 C CA . TYR A 1 313 ? -10.981 3.968 -3.075 1.00 86.69 313 TYR A CA 1
ATOM 2558 C C . TYR A 1 313 ? -11.120 2.925 -4.184 1.00 86.69 313 TYR A C 1
ATOM 2560 O O . TYR A 1 313 ? -10.217 2.797 -5.000 1.00 86.69 313 TYR A O 1
ATOM 2568 N N . ILE A 1 314 ? -12.254 2.221 -4.271 1.00 86.94 314 ILE A N 1
ATOM 2569 C CA . ILE A 1 314 ? -12.544 1.309 -5.387 1.00 86.94 314 ILE A CA 1
ATOM 2570 C C . ILE A 1 314 ? -12.548 2.079 -6.713 1.00 86.94 314 ILE A C 1
ATOM 2572 O O . ILE A 1 314 ? -11.861 1.679 -7.649 1.00 86.94 314 ILE A O 1
ATOM 2576 N N . VAL A 1 315 ? -13.285 3.193 -6.782 1.00 88.19 315 VAL A N 1
ATOM 2577 C CA . VAL A 1 315 ? -13.384 4.026 -7.991 1.00 88.19 315 VAL A CA 1
ATOM 2578 C C . VAL A 1 315 ? -12.013 4.570 -8.387 1.00 88.19 315 VAL A C 1
ATOM 2580 O O . VAL A 1 315 ? -11.620 4.454 -9.544 1.00 88.19 315 VAL A O 1
ATOM 2583 N N . GLN A 1 316 ? -11.256 5.105 -7.431 1.00 85.38 316 GLN A N 1
ATOM 2584 C CA . GLN A 1 316 ? -9.901 5.591 -7.669 1.00 85.38 316 GLN A CA 1
ATOM 2585 C C . GLN A 1 316 ? -8.977 4.487 -8.197 1.00 85.38 316 GLN A C 1
ATOM 2587 O O . GLN A 1 316 ? -8.298 4.700 -9.200 1.00 85.38 316 GLN A O 1
ATOM 2592 N N . SER A 1 317 ? -8.953 3.313 -7.557 1.00 83.25 317 SER A N 1
ATOM 2593 C CA . SER A 1 317 ? -8.107 2.201 -7.998 1.00 83.25 317 SER A CA 1
ATOM 2594 C C . SER A 1 317 ? -8.466 1.745 -9.413 1.00 83.25 317 SER A C 1
ATOM 2596 O O . SER A 1 317 ? -7.557 1.450 -10.180 1.00 83.25 317 SER A O 1
ATOM 2598 N N . CYS A 1 318 ? -9.744 1.759 -9.814 1.00 85.31 318 CYS A N 1
ATOM 2599 C CA . CYS A 1 318 ? -10.129 1.460 -11.199 1.00 85.31 318 CYS A CA 1
ATOM 2600 C C . CYS A 1 318 ? -9.429 2.385 -12.205 1.00 85.31 318 CYS A C 1
ATOM 2602 O O . CYS A 1 318 ? -8.809 1.899 -13.149 1.00 85.31 318 CYS A O 1
ATOM 2604 N N . PHE A 1 319 ? -9.478 3.704 -11.989 1.00 83.50 319 PHE A N 1
ATOM 2605 C CA . PHE A 1 319 ? -8.842 4.664 -12.898 1.00 83.50 319 PHE A CA 1
ATOM 2606 C C . PHE A 1 319 ? -7.311 4.616 -12.846 1.00 83.50 319 PHE A C 1
ATOM 2608 O O . PHE A 1 319 ? -6.667 4.838 -13.865 1.00 83.50 319 PHE A O 1
ATOM 2615 N N . GLN A 1 320 ? -6.721 4.284 -11.695 1.00 76.75 320 GLN A N 1
ATOM 2616 C CA . GLN A 1 320 ? -5.266 4.155 -11.561 1.00 76.75 320 GLN A CA 1
ATOM 2617 C C . GLN A 1 320 ? -4.712 2.854 -12.168 1.00 76.75 320 GLN A C 1
ATOM 2619 O O . GLN A 1 320 ? -3.571 2.824 -12.616 1.00 76.75 320 GLN A O 1
ATOM 2624 N N . ILE A 1 321 ? -5.514 1.784 -12.239 1.00 76.25 321 ILE A N 1
ATOM 2625 C CA . ILE A 1 321 ? -5.132 0.522 -12.901 1.00 76.25 321 ILE A CA 1
ATOM 2626 C C . ILE A 1 321 ? -5.242 0.633 -14.431 1.00 76.25 321 ILE A C 1
ATOM 2628 O O . ILE A 1 321 ? -4.521 -0.061 -15.149 1.00 76.25 321 ILE A O 1
ATOM 2632 N N . MET A 1 322 ? -6.128 1.494 -14.944 1.00 80.94 322 MET A N 1
ATOM 2633 C CA . MET A 1 322 ? -6.420 1.592 -16.379 1.00 80.94 322 MET A CA 1
ATOM 2634 C C . MET A 1 322 ? -5.176 1.779 -17.264 1.00 80.94 322 MET A C 1
ATOM 2636 O O . MET A 1 322 ? -5.038 0.981 -18.190 1.00 80.94 322 MET A O 1
ATOM 2640 N N . PRO A 1 323 ? -4.251 2.735 -17.017 1.00 71.62 323 PRO A N 1
ATOM 2641 C CA . PRO A 1 323 ? -3.059 2.893 -17.853 1.00 71.62 323 PRO A CA 1
ATOM 2642 C C . PRO A 1 323 ? -2.266 1.590 -17.990 1.00 71.62 323 PRO A C 1
ATOM 2644 O O . PRO A 1 323 ? -1.925 1.180 -19.096 1.00 71.62 323 PRO A O 1
ATOM 2647 N N . SER A 1 324 ? -2.064 0.873 -16.885 1.00 68.94 324 SER A N 1
ATOM 2648 C CA . SER A 1 324 ? -1.364 -0.413 -16.873 1.00 68.94 324 SER A CA 1
ATOM 2649 C C . SER A 1 324 ? -2.090 -1.490 -17.674 1.00 68.94 324 SER A C 1
ATOM 2651 O O . SER A 1 324 ? -1.449 -2.294 -18.348 1.00 68.94 324 SER A O 1
ATOM 2653 N N . PHE A 1 325 ? -3.424 -1.500 -17.641 1.00 69.94 325 PHE A N 1
ATOM 2654 C CA . PHE A 1 325 ? -4.219 -2.400 -18.474 1.00 69.94 325 PHE A CA 1
ATOM 2655 C C . PHE A 1 325 ? -4.060 -2.082 -19.967 1.00 69.94 325 PHE A C 1
ATOM 2657 O O . PHE A 1 325 ? -3.933 -3.008 -20.763 1.00 69.94 325 PHE A O 1
ATOM 2664 N N . PHE A 1 326 ? -3.987 -0.800 -20.351 1.00 68.81 326 PHE A N 1
ATOM 2665 C CA . PHE A 1 326 ? -3.687 -0.401 -21.732 1.00 68.81 326 PHE A CA 1
ATOM 2666 C C . PHE A 1 326 ? -2.303 -0.875 -22.180 1.00 68.81 326 PHE A C 1
ATOM 2668 O O . PHE A 1 326 ? -2.182 -1.389 -23.289 1.00 68.81 326 PHE A O 1
ATOM 2675 N N . TYR A 1 327 ? -1.283 -0.771 -21.322 1.00 63.62 327 TYR A N 1
ATOM 2676 C CA . TYR A 1 327 ? 0.040 -1.332 -21.617 1.00 63.62 327 TYR A CA 1
ATOM 2677 C C . TYR A 1 327 ? 0.006 -2.841 -21.793 1.00 63.62 327 TYR A C 1
ATOM 2679 O O . TYR A 1 327 ? 0.567 -3.357 -22.754 1.00 63.62 327 TYR A O 1
ATOM 2687 N N . PHE A 1 328 ? -0.664 -3.549 -20.887 1.00 61.00 328 PHE A N 1
ATOM 2688 C CA . PHE A 1 328 ? -0.769 -5.000 -20.954 1.00 61.00 328 PHE A CA 1
ATOM 2689 C C . PHE A 1 328 ? -1.512 -5.463 -22.214 1.00 61.00 328 PHE A C 1
ATOM 2691 O O . PHE A 1 328 ? -1.046 -6.357 -22.915 1.00 61.00 328 PHE A O 1
ATOM 2698 N N . TYR A 1 329 ? -2.630 -4.811 -22.539 1.00 66.12 329 TYR A N 1
ATOM 2699 C CA . TYR A 1 329 ? -3.396 -5.046 -23.762 1.00 66.12 329 TYR A CA 1
ATOM 2700 C C . TYR A 1 329 ? -2.552 -4.794 -25.017 1.00 66.12 329 TYR A C 1
ATOM 2702 O O . TYR A 1 329 ? -2.503 -5.637 -25.910 1.00 66.12 329 TYR A O 1
ATOM 2710 N N . ALA A 1 330 ? -1.847 -3.661 -25.059 1.00 60.50 330 ALA A N 1
ATOM 2711 C CA . ALA A 1 330 ? -0.996 -3.293 -26.180 1.00 60.50 330 ALA A CA 1
ATOM 2712 C C . ALA A 1 330 ? 0.195 -4.234 -26.363 1.00 60.50 330 ALA A C 1
ATOM 2714 O O . ALA A 1 330 ? 0.544 -4.564 -27.491 1.00 60.50 330 ALA A O 1
ATOM 2715 N N . TYR A 1 331 ? 0.776 -4.704 -25.260 1.00 56.16 331 TYR A N 1
ATOM 2716 C CA . TYR A 1 331 ? 1.842 -5.695 -25.272 1.00 56.16 331 TYR A CA 1
ATOM 2717 C C . TYR A 1 331 ? 1.361 -7.048 -25.811 1.00 56.16 331 TYR A C 1
ATOM 2719 O O . TYR A 1 331 ? 2.024 -7.626 -26.663 1.00 56.16 331 TYR A O 1
ATOM 2727 N N . ILE A 1 332 ? 0.195 -7.535 -25.365 1.00 55.00 332 ILE A N 1
ATOM 2728 C CA . ILE A 1 332 ? -0.359 -8.824 -25.819 1.00 55.00 332 ILE A CA 1
ATOM 2729 C C . ILE A 1 332 ? -0.723 -8.804 -27.304 1.00 55.00 332 ILE A C 1
ATOM 2731 O O . ILE A 1 332 ? -0.523 -9.799 -27.992 1.00 55.00 332 ILE A O 1
ATOM 2735 N N . LEU A 1 333 ? -1.297 -7.702 -27.785 1.00 70.38 333 LEU A N 1
ATOM 2736 C CA . LEU A 1 333 ? -1.750 -7.583 -29.173 1.00 70.38 333 LEU A CA 1
ATOM 2737 C C . LEU A 1 333 ? -0.710 -6.954 -30.104 1.00 70.38 333 LEU A C 1
ATOM 2739 O O . LEU A 1 333 ? -1.037 -6.662 -31.251 1.00 70.38 333 LEU A O 1
ATOM 2743 N N . GLU A 1 334 ? 0.502 -6.693 -29.605 1.00 66.62 334 GLU A N 1
ATOM 2744 C CA . GLU A 1 334 ? 1.585 -6.019 -30.332 1.00 66.62 334 GLU A CA 1
ATOM 2745 C C . GLU A 1 334 ? 1.145 -4.701 -31.008 1.00 66.62 334 GLU A C 1
ATOM 2747 O O . GLU A 1 334 ? 1.656 -4.300 -32.056 1.00 66.62 334 GLU A O 1
ATOM 2752 N N . CYS A 1 335 ? 0.178 -3.992 -30.414 1.00 73.31 335 CYS A N 1
ATOM 2753 C CA . CYS A 1 335 ? -0.361 -2.754 -30.968 1.00 73.31 335 CYS A CA 1
ATOM 2754 C C . CYS A 1 335 ? 0.261 -1.515 -30.310 1.00 73.31 335 CYS A C 1
ATOM 2756 O O . CYS A 1 335 ? 0.662 -1.527 -29.147 1.00 73.31 335 CYS A O 1
ATOM 2758 N N . LYS A 1 336 ? 0.306 -0.392 -31.033 1.00 75.31 336 LYS A N 1
ATOM 2759 C CA . LYS A 1 336 ? 0.795 0.881 -30.480 1.00 75.31 336 LYS A CA 1
ATOM 2760 C C . LYS A 1 336 ? -0.236 1.490 -29.525 1.00 75.31 336 LYS A C 1
ATOM 2762 O O . LYS A 1 336 ? -1.425 1.529 -29.833 1.00 75.31 336 LYS A O 1
ATOM 2767 N N . ILE A 1 337 ? 0.224 2.022 -28.393 1.00 68.62 337 ILE A N 1
ATOM 2768 C CA . ILE A 1 337 ? -0.622 2.776 -27.458 1.00 68.62 337 ILE A CA 1
ATOM 2769 C C . ILE A 1 337 ? -0.818 4.188 -28.003 1.00 68.62 337 ILE A C 1
ATOM 2771 O O . ILE A 1 337 ? 0.149 4.879 -28.323 1.00 68.62 337 ILE A O 1
ATOM 2775 N N . ASN A 1 338 ? -2.068 4.643 -28.078 1.00 78.25 338 ASN A N 1
ATOM 2776 C CA . ASN A 1 338 ? -2.350 6.039 -28.379 1.00 78.25 338 ASN A CA 1
ATOM 2777 C C . ASN A 1 338 ? -1.957 6.914 -27.174 1.00 78.25 338 ASN A C 1
ATOM 2779 O O . ASN A 1 338 ? -2.590 6.849 -26.117 1.00 78.25 338 ASN A O 1
ATOM 2783 N N . VAL A 1 339 ? -0.919 7.737 -27.351 1.00 76.06 339 VAL A N 1
ATOM 2784 C CA . VAL A 1 339 ? -0.366 8.620 -26.310 1.00 76.06 339 VAL A CA 1
ATOM 2785 C C . VAL A 1 339 ? -1.427 9.576 -25.759 1.00 76.06 339 VAL A C 1
ATOM 2787 O O . VAL A 1 339 ? -1.506 9.751 -24.545 1.00 76.06 339 VAL A O 1
ATOM 2790 N N . LEU A 1 340 ? -2.299 10.121 -26.616 1.00 80.25 340 LEU A N 1
ATOM 2791 C CA . LEU A 1 340 ? -3.378 11.029 -26.214 1.00 80.25 340 LEU A CA 1
ATOM 2792 C C . LEU A 1 340 ? -4.368 10.339 -25.264 1.00 80.25 340 LEU A C 1
ATOM 2794 O O . LEU A 1 340 ? -4.750 10.904 -24.242 1.00 80.25 340 LEU A O 1
ATOM 2798 N N . VAL A 1 341 ? -4.750 9.096 -25.575 1.00 81.56 341 VAL A N 1
ATOM 2799 C CA . VAL A 1 341 ? -5.684 8.310 -24.753 1.00 81.56 341 VAL A CA 1
ATOM 2800 C C . VAL A 1 341 ? -5.045 7.934 -23.418 1.00 81.56 341 VAL A C 1
ATOM 2802 O O . VAL A 1 341 ? -5.666 8.132 -22.376 1.00 81.56 341 VAL A O 1
ATOM 2805 N N . CYS A 1 342 ? -3.801 7.441 -23.429 1.00 77.50 342 CYS A N 1
ATOM 2806 C CA . CYS A 1 342 ? -3.088 7.096 -22.197 1.00 77.50 342 CYS A CA 1
ATOM 2807 C C . CYS A 1 342 ? -2.944 8.325 -21.294 1.00 77.50 342 CYS A C 1
ATOM 2809 O O . CYS A 1 342 ? -3.347 8.293 -20.129 1.00 77.50 342 CYS A O 1
ATOM 2811 N N . SER A 1 343 ? -2.447 9.432 -21.854 1.00 79.00 343 SER A N 1
ATOM 2812 C CA . SER A 1 343 ? -2.307 10.691 -21.134 1.00 79.00 343 SER A CA 1
ATOM 2813 C C . SER A 1 343 ? -3.642 11.172 -20.575 1.00 79.00 343 SER A C 1
ATOM 2815 O O . SER A 1 343 ? -3.686 11.575 -19.418 1.00 79.00 343 SER A O 1
ATOM 2817 N N . GLY A 1 344 ? -4.725 11.136 -21.355 1.00 81.19 344 GLY A N 1
ATOM 2818 C CA . GLY A 1 344 ? -6.036 11.588 -20.895 1.00 81.19 344 GLY A CA 1
ATOM 2819 C C . GLY A 1 344 ? -6.559 10.764 -19.720 1.00 81.19 344 GLY A C 1
ATOM 2820 O O . GLY A 1 344 ? -6.994 11.328 -18.717 1.00 81.19 344 GLY A O 1
ATOM 2821 N N . ILE A 1 345 ? -6.440 9.436 -19.790 1.00 81.00 345 ILE A N 1
ATOM 2822 C CA . ILE A 1 345 ? -6.817 8.531 -18.695 1.00 81.00 345 ILE A CA 1
ATOM 2823 C C . ILE A 1 345 ? -5.965 8.788 -17.456 1.00 81.00 345 ILE A C 1
ATOM 2825 O O . ILE A 1 345 ? -6.504 8.834 -16.353 1.00 81.00 345 ILE A O 1
ATOM 2829 N N . LYS A 1 346 ? -4.652 8.984 -17.616 1.00 78.44 346 LYS A N 1
ATOM 2830 C CA . LYS A 1 346 ? -3.746 9.268 -16.500 1.00 78.44 346 LYS A CA 1
ATOM 2831 C C . LYS A 1 346 ? -4.097 10.586 -15.813 1.00 78.44 346 LYS A C 1
ATOM 2833 O O . LYS A 1 346 ? -4.274 10.619 -14.594 1.00 78.44 346 LYS A O 1
ATOM 2838 N N . THR A 1 347 ? -4.255 11.663 -16.581 1.00 79.88 347 THR A N 1
ATOM 2839 C CA . THR A 1 347 ? -4.616 12.982 -16.047 1.00 79.88 347 THR A CA 1
ATOM 2840 C C . THR A 1 347 ? -5.995 12.946 -15.377 1.00 79.88 347 THR A C 1
ATOM 2842 O O . THR A 1 347 ? -6.183 13.499 -14.288 1.00 79.88 347 THR A O 1
ATOM 2845 N N . PHE A 1 348 ? -6.946 12.209 -15.955 1.00 81.50 348 PHE A N 1
ATOM 2846 C CA . PHE A 1 348 ? -8.254 11.976 -15.351 1.00 81.50 348 PHE A CA 1
ATOM 2847 C C . PHE A 1 348 ? -8.168 11.148 -14.059 1.00 81.50 348 PHE A C 1
ATOM 2849 O O . PHE A 1 348 ? -8.761 11.518 -13.048 1.00 81.50 348 PHE A O 1
ATOM 2856 N N . GLY A 1 349 ? -7.380 10.072 -14.035 1.00 83.69 349 GLY A N 1
ATOM 2857 C CA . GLY A 1 349 ? -7.159 9.245 -12.847 1.00 83.69 349 GLY A CA 1
ATOM 2858 C C . GLY A 1 349 ? -6.537 10.025 -11.688 1.00 83.69 349 GLY A C 1
ATOM 2859 O O . GLY A 1 349 ? -6.980 9.888 -10.545 1.00 83.69 349 GLY A O 1
ATOM 2860 N N . ASN A 1 350 ? -5.587 10.918 -11.978 1.00 79.94 350 ASN A N 1
ATOM 2861 C CA . ASN A 1 350 ? -5.012 11.843 -10.994 1.00 79.94 350 ASN A CA 1
ATOM 2862 C C . ASN A 1 350 ? -6.055 12.834 -10.451 1.00 79.94 350 ASN A C 1
ATOM 2864 O O . ASN A 1 350 ? -6.029 13.204 -9.278 1.00 79.94 350 ASN A O 1
ATOM 2868 N N . THR A 1 351 ? -7.014 13.224 -11.286 1.00 83.56 351 THR A N 1
ATOM 2869 C CA . THR A 1 351 ? -8.112 14.119 -10.909 1.00 83.56 351 THR A CA 1
ATOM 2870 C C . THR A 1 351 ? -9.136 13.433 -10.012 1.00 83.56 351 THR A C 1
ATOM 2872 O O . THR A 1 351 ? -9.558 13.994 -8.996 1.00 83.56 351 THR A O 1
ATOM 2875 N N . VAL A 1 352 ? -9.498 12.190 -10.340 1.00 84.19 352 VAL A N 1
ATOM 2876 C CA . VAL A 1 352 ? -10.338 11.342 -9.486 1.00 84.19 352 VAL A CA 1
ATOM 2877 C C . VAL A 1 352 ? -9.656 11.135 -8.136 1.00 84.19 352 VAL A C 1
ATOM 2879 O O . VAL A 1 352 ? -10.286 11.325 -7.100 1.00 84.19 352 VAL A O 1
ATOM 2882 N N . HIS A 1 353 ? -8.362 10.821 -8.141 1.00 82.62 353 HIS A N 1
ATOM 2883 C CA . HIS A 1 353 ? -7.550 10.665 -6.937 1.00 82.62 353 HIS A CA 1
ATOM 2884 C C . HIS A 1 353 ? -7.573 11.918 -6.044 1.00 82.62 353 HIS A C 1
ATOM 2886 O O . HIS A 1 353 ? -7.993 11.820 -4.894 1.00 82.62 353 HIS A O 1
ATOM 2892 N N . GLY A 1 354 ? -7.290 13.106 -6.590 1.00 79.81 354 GLY A N 1
ATOM 2893 C CA . GLY A 1 354 ? -7.386 14.359 -5.827 1.00 79.81 354 GLY A CA 1
ATOM 2894 C C . GLY A 1 354 ? -8.810 14.706 -5.357 1.00 79.81 354 GLY A C 1
ATOM 2895 O O . GLY A 1 354 ? -8.991 15.437 -4.385 1.00 79.81 354 GLY A O 1
ATOM 2896 N N . THR A 1 355 ? -9.847 14.171 -6.010 1.00 83.56 355 THR A N 1
ATOM 2897 C CA . THR A 1 355 ? -11.240 14.303 -5.548 1.00 83.56 355 THR A CA 1
ATOM 2898 C C . THR A 1 355 ? -11.528 13.388 -4.355 1.00 83.56 355 THR A C 1
ATOM 2900 O O . THR A 1 355 ? -12.287 13.755 -3.457 1.00 83.56 355 THR A O 1
ATOM 2903 N N . VAL A 1 356 ? -10.909 12.206 -4.301 1.00 84.06 356 VAL A N 1
ATOM 2904 C CA . VAL A 1 356 ? -11.052 11.275 -3.175 1.00 84.06 356 VAL A CA 1
ATOM 2905 C C . VAL A 1 356 ? -10.446 11.840 -1.887 1.00 84.06 356 VAL A C 1
ATOM 2907 O O . VAL A 1 356 ? -11.048 11.671 -0.822 1.00 84.06 356 VAL A O 1
ATOM 2910 N N . ASP A 1 357 ? -9.356 12.608 -1.974 1.00 79.31 357 ASP A N 1
ATOM 2911 C CA . ASP A 1 357 ? -8.731 13.300 -0.829 1.00 79.31 357 ASP A CA 1
ATOM 2912 C C . ASP A 1 357 ? -9.674 14.243 -0.078 1.00 79.31 357 ASP A C 1
ATOM 2914 O O . ASP A 1 357 ? -9.498 14.537 1.107 1.00 79.31 357 ASP A O 1
ATOM 2918 N N . PHE A 1 358 ? -10.729 14.693 -0.746 1.00 84.12 358 PHE A N 1
ATOM 2919 C CA . PHE A 1 358 ? -11.703 15.607 -0.177 1.00 84.12 358 PHE A CA 1
ATOM 2920 C C . PHE A 1 358 ? -12.785 14.933 0.674 1.00 84.12 358 PHE A C 1
ATOM 2922 O O . PHE A 1 358 ? -13.482 15.571 1.478 1.00 84.12 358 PHE A O 1
ATOM 2929 N N . ILE A 1 359 ? -12.968 13.627 0.504 1.00 88.19 359 ILE A N 1
ATOM 2930 C CA . ILE A 1 359 ? -14.060 12.886 1.134 1.00 88.19 359 ILE A CA 1
ATOM 2931 C C . ILE A 1 359 ? -13.931 12.875 2.662 1.00 88.19 359 ILE A C 1
ATOM 2933 O O . ILE A 1 359 ? -14.943 13.112 3.329 1.00 88.19 359 ILE A O 1
ATOM 2937 N N . PRO A 1 360 ? -12.741 12.678 3.266 1.00 88.44 360 PRO A N 1
ATOM 2938 C CA . PRO A 1 360 ? -12.606 12.730 4.715 1.00 88.44 360 PRO A CA 1
ATOM 2939 C C . PRO A 1 360 ? -13.029 14.075 5.325 1.00 88.44 360 PRO A C 1
ATOM 2941 O O . PRO A 1 360 ? -13.756 14.105 6.322 1.00 88.44 360 PRO A O 1
ATOM 2944 N N . PHE A 1 361 ? -12.640 15.190 4.702 1.00 88.75 361 PHE A N 1
ATOM 2945 C CA . PHE A 1 361 ? -13.083 16.529 5.099 1.00 88.75 361 PHE A CA 1
ATOM 2946 C C . PHE A 1 361 ? -14.605 16.669 4.982 1.00 88.75 361 PHE A C 1
ATOM 2948 O O . PHE A 1 361 ? -15.272 17.096 5.932 1.00 88.75 361 PHE A O 1
ATOM 2955 N N . SER A 1 362 ? -15.162 16.227 3.852 1.00 88.62 362 SER A N 1
ATOM 2956 C CA . SER A 1 362 ? -16.600 16.267 3.596 1.00 88.62 362 SER A CA 1
ATOM 2957 C C . SER A 1 362 ? -17.383 15.526 4.682 1.00 88.62 362 SER A C 1
ATOM 2959 O O . SER A 1 362 ? -18.302 16.074 5.292 1.00 88.62 362 SER A O 1
ATOM 2961 N N . LEU A 1 363 ? -16.972 14.293 4.989 1.00 89.81 363 LEU A N 1
ATOM 2962 C CA . LEU A 1 363 ? -17.582 13.466 6.027 1.00 89.81 363 LEU A CA 1
ATOM 2963 C C . LEU A 1 363 ? -17.484 14.116 7.415 1.00 89.81 363 LEU A C 1
ATOM 2965 O O . LEU A 1 363 ? -18.438 14.029 8.192 1.00 89.81 363 LEU A O 1
ATOM 2969 N N . SER A 1 364 ? -16.378 14.797 7.731 1.00 90.06 364 SER A N 1
ATOM 2970 C CA . SER A 1 364 ? -16.232 15.546 8.985 1.00 90.06 364 SER A CA 1
ATOM 2971 C C . SER A 1 364 ? -17.259 16.677 9.105 1.00 90.06 364 SER A C 1
ATOM 2973 O O . SER A 1 364 ? -17.905 16.787 10.149 1.00 90.06 364 SER A O 1
ATOM 2975 N N . ILE A 1 365 ? -17.487 17.472 8.054 1.00 88.12 365 ILE A N 1
ATOM 2976 C CA . ILE A 1 365 ? -18.486 18.559 8.081 1.00 88.12 365 ILE A CA 1
ATOM 2977 C C . ILE A 1 365 ? -19.910 18.017 8.181 1.00 88.12 365 ILE A C 1
ATOM 2979 O O . ILE A 1 365 ? -20.685 18.468 9.030 1.00 88.12 365 ILE A O 1
ATOM 2983 N N . VAL A 1 366 ? -20.250 17.015 7.365 1.00 87.69 366 VAL A N 1
ATOM 2984 C CA . VAL A 1 366 ? -21.570 16.367 7.414 1.00 87.69 366 VAL A CA 1
ATOM 2985 C C . VAL A 1 366 ? -21.845 15.837 8.821 1.00 87.69 366 VAL A C 1
ATOM 2987 O O . VAL A 1 366 ? -22.920 16.062 9.382 1.00 87.69 366 VAL A O 1
ATOM 2990 N N . ARG A 1 367 ? -20.853 15.188 9.439 1.00 87.44 367 ARG A N 1
ATOM 2991 C CA . ARG A 1 367 ? -20.965 14.669 10.804 1.00 87.44 367 ARG A CA 1
ATOM 2992 C C . ARG A 1 367 ? -21.093 15.785 11.839 1.00 87.44 367 ARG A C 1
ATOM 2994 O O . ARG A 1 367 ? -21.892 15.639 12.760 1.00 87.44 367 ARG A O 1
ATOM 3001 N N . TYR A 1 368 ? -20.360 16.892 11.703 1.00 89.31 368 TYR A N 1
ATOM 3002 C CA . TYR A 1 368 ? -20.512 18.048 12.592 1.00 89.31 368 TYR A CA 1
ATOM 3003 C C . TYR A 1 368 ? -21.947 18.585 12.566 1.00 89.31 368 TYR A C 1
ATOM 3005 O O . TYR A 1 368 ? -22.579 18.724 13.614 1.00 89.31 368 TYR A O 1
ATOM 3013 N N . ASN A 1 369 ? -22.497 18.822 11.375 1.00 86.81 369 ASN A N 1
ATOM 3014 C CA . ASN A 1 369 ? -23.846 19.367 11.235 1.00 86.81 369 ASN A CA 1
ATOM 3015 C C . ASN A 1 369 ? -24.918 18.402 11.756 1.00 86.81 369 ASN A C 1
ATOM 3017 O O . ASN A 1 369 ? -25.787 18.814 12.525 1.00 86.81 369 ASN A O 1
ATOM 3021 N N . LYS A 1 370 ? -24.808 17.109 11.425 1.00 85.62 370 LYS A N 1
ATOM 3022 C CA . LYS A 1 370 ? -25.788 16.093 11.828 1.00 85.62 370 LYS A CA 1
ATOM 3023 C C . LYS A 1 370 ? -25.740 15.760 13.322 1.00 85.62 370 LYS A C 1
ATOM 3025 O O . LYS A 1 370 ? -26.786 15.622 13.944 1.00 85.62 370 LYS A O 1
ATOM 3030 N N . VAL A 1 371 ? -24.546 15.602 13.901 1.00 86.31 371 VAL A N 1
ATOM 3031 C CA . VAL A 1 371 ? -24.385 15.113 15.284 1.00 86.31 371 VAL A CA 1
ATOM 3032 C C . VAL A 1 371 ? -24.327 16.255 16.293 1.00 86.31 371 VAL A C 1
ATOM 3034 O O . VAL A 1 371 ? -24.954 16.169 17.344 1.00 86.31 371 VAL A O 1
ATOM 3037 N N . VAL A 1 372 ? -23.564 17.311 15.993 1.00 86.25 372 VAL A N 1
ATOM 3038 C CA . VAL A 1 372 ? -23.305 18.401 16.943 1.00 86.25 372 VAL A CA 1
ATOM 3039 C C . VAL A 1 372 ? -24.354 19.498 16.823 1.00 86.25 372 VAL A C 1
ATOM 3041 O O . VAL A 1 372 ? -24.922 19.896 17.833 1.00 86.25 372 VAL A O 1
ATOM 3044 N N . ARG A 1 373 ? -24.603 20.010 15.610 1.00 84.75 373 ARG A N 1
ATOM 3045 C CA . ARG A 1 373 ? -25.592 21.087 15.419 1.00 84.75 373 ARG A CA 1
ATOM 3046 C C . ARG A 1 373 ? -27.030 20.583 15.303 1.00 84.75 373 ARG A C 1
ATOM 3048 O O . ARG A 1 373 ? -27.937 21.392 15.448 1.00 84.75 373 ARG A O 1
ATOM 3055 N N . GLN A 1 374 ? -27.226 19.294 15.009 1.00 84.38 374 GLN A N 1
ATOM 3056 C CA . GLN A 1 374 ? -28.537 18.677 14.768 1.00 84.38 374 GLN A CA 1
ATOM 3057 C C . GLN A 1 374 ? -29.399 19.474 13.769 1.00 84.38 374 GLN A C 1
ATOM 3059 O O . GLN A 1 374 ? -30.614 19.565 13.906 1.00 84.38 374 GLN A O 1
ATOM 3064 N N . THR A 1 375 ? -28.766 20.080 12.759 1.00 79.44 375 THR A N 1
ATOM 3065 C CA . THR A 1 375 ? -29.437 20.936 11.774 1.00 79.44 375 THR A CA 1
ATOM 3066 C C . THR A 1 375 ? -29.044 20.549 10.360 1.00 79.44 375 THR A C 1
ATOM 3068 O O . THR A 1 375 ? -27.875 20.284 10.077 1.00 79.44 375 THR A O 1
ATOM 3071 N N . ASN A 1 376 ? -30.030 20.579 9.466 1.00 76.19 376 ASN A N 1
ATOM 3072 C CA . ASN A 1 376 ? -29.825 20.490 8.021 1.00 76.19 376 ASN A CA 1
ATOM 3073 C C . ASN A 1 376 ? -29.948 21.868 7.343 1.00 76.19 376 ASN A C 1
ATOM 3075 O O . ASN A 1 376 ? -29.848 21.966 6.119 1.00 76.19 376 ASN A O 1
ATOM 3079 N N . LYS A 1 377 ? -30.175 22.947 8.113 1.00 72.94 377 LYS A N 1
ATOM 3080 C CA . LYS A 1 377 ? -30.279 24.303 7.557 1.00 72.94 377 LYS A CA 1
ATOM 3081 C C . LYS A 1 377 ? 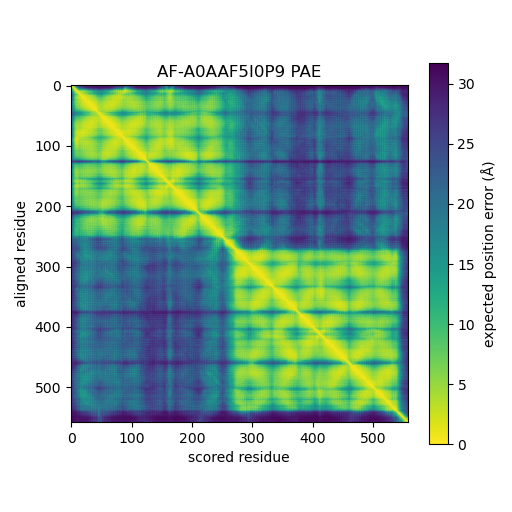-28.953 24.670 6.882 1.00 72.94 377 LYS A C 1
ATOM 3083 O O . LYS A 1 377 ? -27.890 24.477 7.464 1.00 72.94 377 LYS A O 1
ATOM 3088 N N . HIS A 1 378 ? -29.034 25.181 5.653 1.00 71.44 378 HIS A N 1
ATOM 3089 C CA . HIS A 1 378 ? -27.892 25.548 4.798 1.00 71.44 378 HIS A CA 1
ATOM 3090 C C . HIS A 1 378 ? -27.006 24.390 4.308 1.00 71.44 378 HIS A C 1
ATOM 3092 O O . HIS A 1 378 ? -25.940 24.636 3.751 1.00 71.44 378 HIS A O 1
ATOM 3098 N N . PHE A 1 379 ? -27.442 23.131 4.435 1.00 77.31 379 PHE A N 1
ATOM 3099 C CA . PHE A 1 379 ? -26.666 21.993 3.926 1.00 77.31 379 PHE A CA 1
ATOM 3100 C C . PHE A 1 379 ? -26.454 22.048 2.401 1.00 77.31 379 PHE A C 1
ATOM 3102 O O . PHE A 1 379 ? -25.427 21.604 1.901 1.00 77.31 379 PHE A O 1
ATOM 3109 N N . TRP A 1 380 ? -27.384 22.666 1.669 1.00 77.81 380 TRP A N 1
ATOM 3110 C CA . TRP A 1 380 ? -27.262 22.927 0.233 1.00 77.81 380 TRP A CA 1
ATOM 3111 C C . TRP A 1 380 ? -26.071 23.839 -0.122 1.00 77.81 380 TRP A C 1
ATOM 3113 O O . TRP A 1 380 ? -25.396 23.571 -1.109 1.00 77.81 380 TRP A O 1
ATOM 3123 N N . ILE A 1 381 ? -25.740 24.838 0.712 1.00 77.50 381 ILE A N 1
ATOM 3124 C CA . ILE A 1 381 ? -24.576 25.726 0.507 1.00 77.50 381 ILE A CA 1
ATOM 3125 C C . ILE A 1 381 ? -23.279 24.913 0.537 1.00 77.50 381 ILE A C 1
ATOM 3127 O O . ILE A 1 381 ? -22.394 25.103 -0.293 1.00 77.50 381 ILE A O 1
ATOM 3131 N N . PHE A 1 382 ? -23.188 23.962 1.468 1.00 82.81 382 PHE A N 1
ATOM 3132 C CA . PHE A 1 382 ? -22.051 23.052 1.550 1.00 82.81 382 PHE A CA 1
ATOM 3133 C C . PHE A 1 382 ? -21.929 22.178 0.293 1.00 82.81 382 PHE A C 1
ATOM 3135 O O . PHE A 1 382 ? -20.832 22.039 -0.233 1.00 82.81 382 PHE A O 1
ATOM 3142 N N . TRP A 1 383 ? -23.034 21.647 -0.242 1.00 82.94 383 TRP A N 1
ATOM 3143 C CA . TRP A 1 383 ? -23.001 20.888 -1.500 1.00 82.94 383 TRP A CA 1
ATOM 3144 C C . TRP A 1 383 ? -22.623 21.733 -2.713 1.00 82.94 383 TRP A C 1
ATOM 3146 O O . TRP A 1 383 ? -21.890 21.241 -3.564 1.00 82.94 383 TRP A O 1
ATOM 3156 N N . ILE A 1 384 ? -23.062 22.994 -2.781 1.00 84.25 384 ILE A N 1
ATOM 3157 C CA . ILE A 1 384 ? -22.632 23.932 -3.828 1.00 84.25 384 ILE A CA 1
ATOM 3158 C C . ILE A 1 384 ? -21.116 24.146 -3.752 1.00 84.25 384 ILE A C 1
ATOM 3160 O O . ILE A 1 384 ? -20.438 24.073 -4.773 1.00 84.25 384 ILE A O 1
ATOM 3164 N N . PHE A 1 385 ? -20.572 24.332 -2.545 1.00 83.12 385 PHE A N 1
ATOM 3165 C CA . PHE A 1 385 ? -19.128 24.447 -2.342 1.00 83.12 385 PHE A CA 1
ATOM 3166 C C . PHE A 1 385 ? -18.378 23.161 -2.737 1.00 83.12 385 PHE A C 1
ATOM 3168 O O . PHE A 1 385 ? -17.355 23.242 -3.417 1.00 83.12 385 PHE A O 1
ATOM 3175 N N . GLN A 1 386 ? -18.916 21.975 -2.405 1.00 83.94 386 GLN A N 1
ATOM 3176 C CA . GLN A 1 386 ? -18.322 20.699 -2.838 1.00 83.94 386 GLN A CA 1
ATOM 3177 C C . GLN A 1 386 ? -18.313 20.580 -4.361 1.00 83.94 386 GLN A C 1
ATOM 3179 O O . GLN A 1 386 ? -17.303 20.195 -4.944 1.00 83.94 386 GLN A O 1
ATOM 3184 N N . LEU A 1 387 ? -19.438 20.903 -5.002 1.00 86.00 387 LEU A N 1
ATOM 3185 C CA . LEU A 1 387 ? -19.596 20.813 -6.446 1.00 86.00 387 LEU A CA 1
ATOM 3186 C C . LEU A 1 387 ? -18.621 21.750 -7.163 1.00 86.00 387 LEU A C 1
ATOM 3188 O O . LEU A 1 387 ? -17.960 21.329 -8.105 1.00 86.00 387 LEU A O 1
ATOM 3192 N N . PHE A 1 388 ? -18.480 22.984 -6.678 1.00 86.38 388 PHE A N 1
ATOM 3193 C CA . PHE A 1 388 ? -17.522 23.950 -7.209 1.00 86.38 388 PHE A CA 1
ATOM 3194 C C . PHE A 1 388 ? -16.082 23.417 -7.163 1.00 86.38 388 PHE A C 1
ATOM 3196 O O . PHE A 1 388 ? -15.359 23.500 -8.154 1.00 86.38 388 PHE A O 1
ATOM 3203 N N . PHE A 1 389 ? -15.679 22.797 -6.051 1.00 83.81 389 PHE A N 1
ATOM 3204 C CA . PHE A 1 389 ? -14.348 22.201 -5.929 1.00 83.81 389 PHE A CA 1
ATOM 3205 C C . PHE A 1 389 ? -14.141 21.009 -6.872 1.00 83.81 389 PHE A C 1
ATOM 3207 O O . PHE A 1 389 ? -13.101 20.914 -7.529 1.00 83.81 389 PHE A O 1
ATOM 3214 N N . ILE A 1 390 ? -15.134 20.119 -6.967 1.00 86.50 390 ILE A N 1
ATOM 3215 C CA . ILE A 1 390 ? -15.098 18.991 -7.904 1.00 86.50 390 ILE A CA 1
ATOM 3216 C C . ILE A 1 390 ? -14.947 19.520 -9.331 1.00 86.50 390 ILE A C 1
ATOM 3218 O O . ILE A 1 390 ? -14.107 19.017 -10.065 1.00 86.50 390 ILE A O 1
ATOM 3222 N N . ILE A 1 391 ? -15.681 20.571 -9.709 1.00 86.75 391 ILE A N 1
ATOM 3223 C CA . ILE A 1 391 ? -15.560 21.199 -11.030 1.00 86.75 391 ILE A CA 1
ATOM 3224 C C . ILE A 1 391 ? -14.149 21.754 -11.250 1.00 86.75 391 ILE A C 1
ATOM 3226 O O . ILE A 1 391 ? -13.569 21.472 -12.291 1.00 86.75 391 ILE A O 1
ATOM 3230 N N . ILE A 1 392 ? -13.558 22.476 -10.289 1.00 86.62 392 ILE A N 1
ATOM 3231 C CA . ILE A 1 392 ? -12.176 22.982 -10.414 1.00 86.62 392 ILE A CA 1
ATOM 3232 C C . ILE A 1 392 ? -11.190 21.837 -10.661 1.00 86.62 392 ILE A C 1
ATOM 3234 O O . ILE A 1 392 ? -10.360 21.925 -11.566 1.00 86.62 392 ILE A O 1
ATOM 3238 N N . ARG A 1 393 ? -11.279 20.753 -9.880 1.00 84.06 393 ARG A N 1
ATOM 3239 C CA . ARG A 1 393 ? -10.396 19.590 -10.040 1.00 84.06 393 ARG A CA 1
ATOM 3240 C C . ARG A 1 393 ? -10.630 18.903 -11.387 1.00 84.06 393 ARG A C 1
ATOM 3242 O O . ARG A 1 393 ? -9.664 18.656 -12.099 1.00 84.06 393 ARG A O 1
ATOM 3249 N N . MET A 1 394 ? -11.886 18.671 -11.767 1.00 84.56 394 MET A N 1
ATOM 3250 C CA . MET A 1 394 ? -12.265 18.093 -13.064 1.00 84.56 394 MET A CA 1
ATOM 3251 C C . MET A 1 394 ? -11.750 18.931 -14.236 1.00 84.56 394 MET A C 1
ATOM 3253 O O . MET A 1 394 ? -11.172 18.382 -15.169 1.00 84.56 394 MET A O 1
ATOM 3257 N N . MET A 1 395 ? -11.874 20.257 -14.159 1.00 85.38 395 MET A N 1
ATOM 3258 C CA . MET A 1 395 ? -11.335 21.176 -15.160 1.00 85.38 395 MET A CA 1
ATOM 3259 C C . MET A 1 395 ? -9.809 21.124 -15.214 1.00 85.38 395 MET A C 1
ATOM 3261 O O . MET A 1 395 ? -9.265 21.051 -16.306 1.00 85.38 395 MET A O 1
ATOM 3265 N N . ALA A 1 396 ? -9.112 21.075 -14.074 1.00 81.94 396 ALA A N 1
ATOM 3266 C CA . ALA A 1 396 ? -7.655 20.908 -14.052 1.00 81.94 396 ALA A CA 1
ATOM 3267 C C . ALA A 1 396 ? -7.202 19.593 -14.718 1.00 81.94 396 ALA A C 1
ATOM 3269 O O . ALA A 1 396 ? -6.113 19.531 -15.283 1.00 81.94 396 ALA A O 1
ATOM 3270 N N . GLY A 1 397 ? -8.039 18.554 -14.671 1.00 80.12 397 GLY A N 1
ATOM 3271 C CA . GLY A 1 397 ? -7.788 17.279 -15.335 1.00 80.12 397 GLY A CA 1
ATOM 3272 C C . GLY A 1 397 ? -8.077 17.272 -16.835 1.00 80.12 397 GLY A C 1
ATOM 3273 O O . GLY A 1 397 ? -7.309 16.724 -17.621 1.00 80.12 397 GLY A O 1
ATOM 3274 N N . ILE A 1 398 ? -9.200 17.868 -17.234 1.00 83.06 398 ILE A N 1
ATOM 3275 C CA . ILE A 1 398 ? -9.680 17.857 -18.622 1.00 83.06 398 ILE A CA 1
ATOM 3276 C C . ILE A 1 398 ? -8.956 18.915 -19.460 1.00 83.06 398 ILE A C 1
ATOM 3278 O O . ILE A 1 398 ? -8.663 18.672 -20.628 1.00 83.06 398 ILE A O 1
ATOM 3282 N N . TYR A 1 399 ? -8.620 20.069 -18.883 1.00 84.38 399 TYR A N 1
ATOM 3283 C CA . TYR A 1 399 ? -8.051 21.201 -19.614 1.00 84.38 399 TYR A CA 1
ATOM 3284 C C . TYR A 1 399 ? -6.778 20.854 -20.415 1.00 84.38 399 TYR A C 1
ATOM 3286 O O . TYR A 1 399 ? -6.755 21.159 -21.611 1.00 84.38 399 TYR A O 1
ATOM 3294 N N . PRO A 1 400 ? -5.790 20.115 -19.857 1.00 81.56 400 PRO A N 1
ATOM 3295 C CA . PRO A 1 400 ? -4.635 19.611 -20.607 1.00 81.56 400 PRO A CA 1
ATOM 3296 C C . PRO A 1 400 ? -4.971 18.797 -21.856 1.00 81.56 400 PRO A C 1
ATOM 3298 O O . PRO A 1 400 ? -4.193 18.794 -22.800 1.00 81.56 400 PRO A O 1
ATOM 3301 N N . THR A 1 401 ? -6.113 18.107 -21.868 1.00 80.00 401 THR A N 1
ATOM 3302 C CA . THR A 1 401 ? -6.500 17.207 -22.967 1.00 80.00 401 THR A CA 1
ATOM 3303 C C . THR A 1 401 ? -7.269 17.893 -24.092 1.00 80.00 401 THR A C 1
ATOM 3305 O O . THR A 1 401 ? -7.295 17.370 -25.202 1.00 80.00 401 THR A O 1
ATOM 3308 N N . ILE A 1 402 ? -7.898 19.041 -23.823 1.00 81.12 402 ILE A N 1
ATOM 3309 C CA . ILE A 1 402 ? -8.726 19.765 -24.804 1.00 81.12 402 ILE A CA 1
ATOM 3310 C C . ILE A 1 402 ? -8.028 20.994 -25.396 1.00 81.12 402 ILE A C 1
ATOM 3312 O O . ILE A 1 402 ? -8.460 21.499 -26.430 1.00 81.12 402 ILE A O 1
ATOM 3316 N N . SER A 1 403 ? -6.981 21.507 -24.746 1.00 80.06 403 SER A N 1
ATOM 3317 C CA . SER A 1 403 ? -6.283 22.703 -25.219 1.00 80.06 403 SER A CA 1
ATOM 3318 C C . SER A 1 403 ? -5.341 22.393 -26.374 1.00 80.06 403 SER A C 1
ATOM 3320 O O . SER A 1 403 ? -4.575 21.437 -26.330 1.00 80.06 403 SER A O 1
ATOM 3322 N N . GLN A 1 404 ? -5.313 23.279 -27.367 1.00 76.25 404 GLN A N 1
ATOM 3323 C CA . GLN A 1 404 ? -4.338 23.231 -28.459 1.00 76.25 404 GLN A CA 1
ATOM 3324 C C . GLN A 1 404 ? -2.922 23.646 -28.020 1.00 76.25 404 GLN A C 1
ATOM 3326 O O . GLN A 1 404 ? -1.963 23.392 -28.739 1.00 76.25 404 GLN A O 1
ATOM 3331 N N . GLN A 1 405 ? -2.778 24.278 -26.848 1.00 80.81 405 GLN A N 1
ATOM 3332 C CA . GLN A 1 405 ? -1.493 24.751 -26.310 1.00 80.81 405 GLN A CA 1
ATOM 3333 C C . GLN A 1 405 ? -0.789 23.717 -25.416 1.00 80.81 405 GLN A C 1
ATOM 3335 O O . GLN A 1 405 ? 0.202 24.034 -24.760 1.00 80.81 405 GLN A O 1
ATOM 3340 N N . SER A 1 406 ? -1.311 22.493 -25.334 1.00 79.94 406 SER A N 1
ATOM 3341 C CA . SER A 1 406 ? -0.728 21.448 -24.499 1.00 79.94 406 SER A CA 1
ATOM 3342 C C . SER A 1 406 ? 0.614 20.961 -25.049 1.00 79.94 406 SER A C 1
ATOM 3344 O O . SER A 1 406 ? 0.734 20.648 -26.233 1.00 79.94 406 SER A O 1
ATOM 3346 N N . THR A 1 407 ? 1.600 20.824 -24.172 1.00 82.31 407 THR A N 1
ATOM 3347 C CA . THR A 1 407 ? 2.915 20.247 -24.461 1.00 82.31 407 THR A CA 1
ATOM 3348 C C . THR A 1 407 ? 3.024 18.851 -23.861 1.00 82.31 407 THR A C 1
ATOM 3350 O O . THR A 1 407 ? 2.525 18.610 -22.761 1.00 82.31 407 THR A O 1
ATOM 3353 N N . TYR A 1 408 ? 3.712 17.942 -24.549 1.00 78.81 408 TYR A N 1
ATOM 3354 C CA . TYR A 1 408 ? 4.071 16.636 -24.001 1.00 78.81 408 TYR A CA 1
ATOM 3355 C C . TYR A 1 408 ? 5.236 16.776 -23.017 1.00 78.81 408 TYR A C 1
ATOM 3357 O O . TYR A 1 408 ? 6.300 17.270 -23.381 1.00 78.81 408 TYR A O 1
ATOM 3365 N N . GLU A 1 409 ? 5.032 16.329 -21.782 1.00 74.44 409 GLU A N 1
ATOM 3366 C CA . GLU A 1 409 ? 6.085 16.172 -20.778 1.00 74.44 409 GLU A CA 1
ATOM 3367 C C . GLU A 1 409 ? 6.380 14.692 -20.561 1.00 74.44 409 GLU A C 1
ATOM 3369 O O . GLU A 1 409 ? 5.462 13.869 -20.592 1.00 74.44 409 GLU A O 1
ATOM 3374 N N . ASP A 1 410 ? 7.647 14.362 -20.307 1.00 66.94 410 ASP A N 1
ATOM 3375 C CA . ASP A 1 410 ? 8.046 13.005 -19.939 1.00 66.94 410 ASP A CA 1
ATOM 3376 C C . ASP A 1 410 ? 7.335 12.571 -18.652 1.00 66.94 410 ASP A C 1
ATOM 3378 O O . ASP A 1 410 ? 7.362 13.268 -17.631 1.00 66.94 410 ASP A O 1
ATOM 3382 N N . ASP A 1 411 ? 6.737 11.384 -18.684 1.00 65.88 411 ASP A N 1
ATOM 3383 C CA . ASP A 1 411 ? 6.146 10.751 -17.511 1.00 65.88 411 ASP A CA 1
ATOM 3384 C C . ASP A 1 411 ? 6.521 9.267 -17.456 1.00 65.88 411 ASP A C 1
ATOM 3386 O O . ASP A 1 411 ? 6.816 8.623 -18.464 1.00 65.88 411 ASP A O 1
ATOM 3390 N N . TYR A 1 412 ? 6.539 8.709 -16.247 1.00 61.25 412 TYR A N 1
ATOM 3391 C CA . TYR A 1 412 ? 6.920 7.312 -16.038 1.00 61.25 412 TYR A CA 1
ATOM 3392 C C . TYR A 1 412 ? 5.785 6.341 -16.406 1.00 61.25 412 TYR A C 1
ATOM 3394 O O . TYR A 1 412 ? 6.048 5.164 -16.650 1.00 61.25 412 TYR A O 1
ATOM 3402 N N . SER A 1 413 ? 4.525 6.802 -16.390 1.00 62.81 413 SER A N 1
ATOM 3403 C CA . SER A 1 413 ? 3.352 5.943 -16.567 1.00 62.81 413 SER A CA 1
ATOM 3404 C C . SER A 1 413 ? 2.916 5.869 -18.026 1.00 62.81 413 SER A C 1
ATOM 3406 O O . SER A 1 413 ? 3.006 4.810 -18.627 1.00 62.81 413 SER A O 1
ATOM 3408 N N . CYS A 1 414 ? 2.513 6.980 -18.633 1.00 65.50 414 CYS A N 1
ATOM 3409 C CA . CYS A 1 414 ? 2.343 7.128 -20.075 1.00 65.50 414 CYS A CA 1
ATOM 3410 C C . CYS A 1 414 ? 3.588 7.852 -20.561 1.00 65.50 414 CYS A C 1
ATOM 3412 O O . CYS A 1 414 ? 3.786 8.961 -20.097 1.00 65.50 414 CYS A O 1
ATOM 3414 N N . THR A 1 415 ? 4.414 7.259 -21.432 1.00 63.91 415 THR A N 1
ATOM 3415 C CA . THR A 1 415 ? 5.723 7.807 -21.870 1.00 63.91 415 THR A CA 1
ATOM 3416 C C . THR A 1 415 ? 5.753 9.335 -22.009 1.00 63.91 415 THR A C 1
ATOM 3418 O O . THR A 1 415 ? 6.743 9.960 -21.642 1.00 63.91 415 THR A O 1
ATOM 3421 N N . TYR A 1 416 ? 4.641 9.920 -22.470 1.00 71.12 416 TYR A N 1
ATOM 3422 C CA . TYR A 1 416 ? 4.359 11.340 -22.333 1.00 71.12 416 TYR A CA 1
ATOM 3423 C C . TYR A 1 416 ? 2.982 11.603 -21.709 1.00 71.12 416 TYR A C 1
ATOM 3425 O O . TYR A 1 416 ? 2.014 10.884 -21.988 1.00 71.12 416 TYR A O 1
ATOM 3433 N N . VAL A 1 417 ? 2.874 12.691 -20.946 1.00 75.06 417 VAL A N 1
ATOM 3434 C CA . VAL A 1 417 ? 1.608 13.258 -20.462 1.00 75.06 417 VAL A CA 1
ATOM 3435 C C . VAL A 1 417 ? 1.451 14.685 -20.983 1.00 75.06 417 VAL A C 1
ATOM 3437 O O . VAL A 1 417 ? 2.384 15.483 -20.956 1.00 75.06 417 VAL A O 1
ATOM 3440 N N . LEU A 1 418 ? 0.252 15.011 -21.460 1.00 79.94 418 LEU A N 1
ATOM 3441 C CA . LEU A 1 418 ? -0.130 16.358 -21.858 1.00 79.94 418 LEU A CA 1
ATOM 3442 C C . LEU A 1 418 ? -0.198 17.277 -20.647 1.00 79.94 418 LEU A C 1
ATOM 3444 O O . LEU A 1 418 ? -0.878 16.991 -19.657 1.00 79.94 418 LEU A O 1
ATOM 3448 N N . ASN A 1 419 ? 0.468 18.416 -20.770 1.00 78.31 419 ASN A N 1
ATOM 3449 C CA . ASN A 1 419 ? 0.488 19.445 -19.753 1.00 78.31 419 ASN A CA 1
ATOM 3450 C C . ASN A 1 419 ? 0.354 20.841 -20.370 1.00 78.31 419 ASN A C 1
ATOM 3452 O O . ASN A 1 419 ? 0.663 21.045 -21.539 1.00 78.31 419 ASN A O 1
ATOM 3456 N N . ILE A 1 420 ? -0.113 21.807 -19.581 1.00 81.38 420 ILE A N 1
ATOM 3457 C CA . ILE A 1 420 ? -0.269 23.210 -19.991 1.00 81.38 420 ILE A CA 1
ATOM 3458 C C . ILE A 1 420 ? 0.349 24.107 -18.915 1.00 81.38 420 ILE A C 1
ATOM 3460 O O . ILE A 1 420 ? 0.164 23.856 -17.724 1.00 81.38 420 ILE A O 1
ATOM 3464 N N . HIS A 1 421 ? 1.050 25.166 -19.328 1.00 79.44 421 HIS A N 1
ATOM 3465 C CA . HIS A 1 421 ? 1.677 26.158 -18.434 1.00 79.44 421 HIS A CA 1
ATOM 3466 C C . HIS A 1 421 ? 1.138 27.580 -18.622 1.00 79.44 421 HIS A C 1
ATOM 3468 O O . HIS A 1 421 ? 1.826 28.560 -18.347 1.00 79.44 421 HIS A O 1
ATOM 3474 N N . ASP A 1 422 ? -0.095 27.704 -19.100 1.00 83.69 422 ASP A N 1
ATOM 3475 C CA . ASP A 1 422 ? -0.761 28.990 -19.252 1.00 83.69 422 ASP A CA 1
ATOM 3476 C C . ASP A 1 422 ? -1.268 29.553 -17.909 1.00 83.69 422 ASP A C 1
ATOM 3478 O O . ASP A 1 422 ? -1.238 28.917 -16.848 1.00 83.69 422 ASP A O 1
ATOM 3482 N N . PHE A 1 423 ? -1.749 30.794 -17.960 1.00 84.50 423 PHE A N 1
ATOM 3483 C CA . PHE A 1 423 ? -2.264 31.500 -16.791 1.00 84.50 423 PHE A CA 1
ATOM 3484 C C . PHE A 1 423 ? -3.454 30.774 -16.138 1.00 84.50 423 PHE A C 1
ATOM 3486 O O . PHE A 1 423 ? -3.511 30.662 -14.912 1.00 84.50 423 PHE A O 1
ATOM 3493 N N . ILE A 1 424 ? -4.376 30.235 -16.943 1.00 85.50 424 ILE A N 1
ATOM 3494 C CA . ILE A 1 424 ? -5.580 29.544 -16.458 1.00 85.50 424 ILE A CA 1
ATOM 3495 C C . ILE A 1 424 ? -5.197 28.258 -15.718 1.00 85.50 424 ILE A C 1
ATOM 3497 O O . ILE A 1 424 ? -5.656 28.028 -14.596 1.00 85.50 424 ILE A O 1
ATOM 3501 N N . MET A 1 425 ? -4.317 27.440 -16.297 1.00 84.19 425 MET A N 1
ATOM 3502 C CA . MET A 1 425 ? -3.858 26.198 -15.687 1.00 84.19 425 MET A CA 1
ATOM 3503 C C . MET A 1 425 ? -3.055 26.460 -14.416 1.00 84.19 425 MET A C 1
ATOM 3505 O O . MET A 1 425 ? -3.174 25.699 -13.459 1.00 84.19 425 MET A O 1
ATOM 3509 N N . ASN A 1 426 ? -2.290 27.551 -14.345 1.00 83.62 426 ASN A N 1
ATOM 3510 C CA . ASN A 1 426 ? -1.599 27.934 -13.114 1.00 83.62 426 ASN A CA 1
ATOM 3511 C C . ASN A 1 426 ? -2.564 28.383 -12.006 1.00 83.62 426 ASN A C 1
ATOM 3513 O O . ASN A 1 426 ? -2.346 28.023 -10.848 1.00 83.62 426 ASN A O 1
ATOM 3517 N N . ILE A 1 427 ? -3.666 29.071 -12.334 1.00 86.38 427 ILE A N 1
ATOM 3518 C CA . ILE A 1 427 ? -4.732 29.376 -11.362 1.00 86.38 427 ILE A CA 1
ATOM 3519 C C . ILE A 1 427 ? -5.390 28.089 -10.853 1.00 86.38 427 ILE A C 1
ATOM 3521 O O . ILE A 1 427 ? -5.524 27.909 -9.641 1.00 86.38 427 ILE A O 1
ATOM 3525 N N . LEU A 1 428 ? -5.766 27.173 -11.751 1.00 86.12 428 LEU A N 1
ATOM 3526 C CA . LEU A 1 428 ? -6.330 25.870 -11.374 1.00 86.12 428 LEU A CA 1
ATOM 3527 C C . LEU A 1 428 ? -5.335 25.069 -10.512 1.00 86.12 428 LEU A C 1
ATOM 3529 O O . LEU A 1 428 ? -5.714 24.544 -9.465 1.00 86.12 428 LEU A O 1
ATOM 3533 N N . ARG A 1 429 ? -4.057 25.086 -10.921 1.00 82.94 429 ARG A N 1
ATOM 3534 C CA . ARG A 1 429 ? -2.813 24.766 -10.194 1.00 82.94 429 ARG A CA 1
ATOM 3535 C C . ARG A 1 429 ? -2.878 25.134 -8.716 1.00 82.94 429 ARG A C 1
ATOM 3537 O O . ARG A 1 429 ? -2.905 24.299 -7.807 1.00 82.94 429 ARG A O 1
ATOM 3544 N N . LEU A 1 430 ? -2.886 26.442 -8.513 1.00 84.56 430 LEU A N 1
ATOM 3545 C CA . LEU A 1 430 ? -2.795 27.081 -7.216 1.00 84.56 430 LEU A CA 1
ATOM 3546 C C . LEU A 1 430 ? -4.026 26.791 -6.354 1.00 84.56 430 LEU A C 1
ATOM 3548 O O . LEU A 1 430 ? -3.878 26.468 -5.176 1.00 84.56 430 LEU A O 1
ATOM 3552 N N . LEU A 1 431 ? -5.232 26.855 -6.928 1.00 86.00 431 LEU A N 1
ATOM 3553 C CA . LEU A 1 431 ? -6.470 26.522 -6.221 1.00 86.00 431 LEU A CA 1
ATOM 3554 C C . LEU A 1 431 ? -6.455 25.065 -5.751 1.00 86.00 431 LEU A C 1
ATOM 3556 O O . LEU A 1 431 ? -6.674 24.802 -4.569 1.00 86.00 431 LEU A O 1
ATOM 3560 N N . ALA A 1 432 ? -6.132 24.125 -6.642 1.00 83.19 432 ALA A N 1
ATOM 3561 C CA . ALA A 1 432 ? -6.019 22.709 -6.314 1.00 83.19 432 ALA A CA 1
ATOM 3562 C C . ALA A 1 432 ? -5.041 22.477 -5.149 1.00 83.19 432 ALA A C 1
ATOM 3564 O O . ALA A 1 432 ? -5.436 21.873 -4.149 1.00 83.19 432 ALA A O 1
ATOM 3565 N N . LEU A 1 433 ? -3.824 23.025 -5.237 1.00 82.94 433 LEU A N 1
ATOM 3566 C CA . LEU A 1 433 ? -2.795 22.930 -4.197 1.00 82.94 433 LEU A CA 1
ATOM 3567 C C . LEU A 1 433 ? -3.256 23.508 -2.852 1.00 82.94 433 LEU A C 1
ATOM 3569 O O . LEU A 1 433 ? -3.115 22.868 -1.810 1.00 82.94 433 LEU A O 1
ATOM 3573 N N . THR A 1 434 ? -3.845 24.705 -2.877 1.00 84.06 434 THR A N 1
ATOM 3574 C CA . THR A 1 434 ? -4.362 25.381 -1.681 1.00 84.06 434 THR A CA 1
ATOM 3575 C C . THR A 1 434 ? -5.363 24.489 -0.951 1.00 84.06 434 THR A C 1
ATOM 3577 O O . THR A 1 434 ? -5.282 24.312 0.262 1.00 84.06 434 THR A O 1
ATOM 3580 N N . PHE A 1 435 ? -6.275 23.860 -1.689 1.00 82.62 435 PHE A N 1
ATOM 3581 C CA . PHE A 1 435 ? -7.272 22.959 -1.122 1.00 82.62 435 PHE A CA 1
ATOM 3582 C C . PHE A 1 435 ? -6.692 21.630 -0.626 1.00 82.62 435 PHE A C 1
ATOM 3584 O O . PHE A 1 435 ? -7.140 21.127 0.405 1.00 82.62 435 PHE A O 1
ATOM 3591 N N . GLU A 1 436 ? -5.680 21.088 -1.307 1.00 82.69 436 GLU A N 1
ATOM 3592 C CA . GLU A 1 436 ? -4.980 19.858 -0.902 1.00 82.69 436 GLU A CA 1
ATOM 3593 C C . GLU A 1 436 ? -4.325 19.991 0.475 1.00 82.69 436 GLU A C 1
ATOM 3595 O O . GLU A 1 436 ? -4.285 19.036 1.245 1.00 82.69 436 GLU A O 1
ATOM 3600 N N . ILE A 1 437 ? -3.867 21.199 0.814 1.00 85.88 437 ILE A N 1
ATOM 3601 C CA . ILE A 1 437 ? -3.269 21.508 2.115 1.00 85.88 437 ILE A CA 1
ATOM 3602 C C . ILE A 1 437 ? -4.345 21.877 3.140 1.00 85.88 437 ILE A C 1
ATOM 3604 O O . ILE A 1 437 ? -4.368 21.364 4.260 1.00 85.88 437 ILE A O 1
ATOM 3608 N N . ILE A 1 438 ? -5.254 22.780 2.770 1.00 88.12 438 ILE A N 1
ATOM 3609 C CA . ILE A 1 438 ? -6.202 23.389 3.704 1.00 88.12 438 ILE A CA 1
ATOM 3610 C C . ILE A 1 438 ? -7.265 22.390 4.189 1.00 88.12 438 ILE A C 1
ATOM 3612 O O . ILE A 1 438 ? -7.626 22.392 5.372 1.00 88.12 438 ILE A O 1
ATOM 3616 N N . PHE A 1 439 ? -7.782 21.522 3.317 1.00 88.44 439 PHE A N 1
ATOM 3617 C CA . PHE A 1 439 ? -8.897 20.641 3.672 1.00 88.44 439 PHE A CA 1
ATOM 3618 C C . PHE A 1 439 ? -8.539 19.528 4.657 1.00 88.44 439 PHE A C 1
ATOM 3620 O O . PHE A 1 439 ? -9.315 19.336 5.600 1.00 88.44 439 PHE A O 1
ATOM 3627 N N . PRO A 1 440 ? -7.400 18.822 4.540 1.00 89.38 440 PRO A N 1
ATOM 3628 C CA . PRO A 1 440 ? -6.974 17.886 5.575 1.00 89.38 440 PRO A CA 1
ATOM 3629 C C . PRO A 1 440 ? -6.831 18.561 6.945 1.00 89.38 440 PRO A C 1
ATOM 3631 O O . PRO A 1 440 ? -7.326 18.032 7.943 1.00 89.38 440 PRO A O 1
ATOM 3634 N N . ILE A 1 441 ? -6.251 19.767 6.997 1.00 90.00 441 ILE A N 1
ATOM 3635 C CA . ILE A 1 441 ? -6.068 20.526 8.243 1.00 90.00 441 ILE A CA 1
ATOM 3636 C C . ILE A 1 441 ? -7.424 20.868 8.873 1.00 90.00 441 ILE A C 1
ATOM 3638 O O . ILE A 1 441 ? -7.678 20.508 10.026 1.00 90.00 441 ILE A O 1
ATOM 3642 N N . PHE A 1 442 ? -8.338 21.497 8.127 1.00 91.12 442 PHE A N 1
ATOM 3643 C CA . PHE A 1 442 ? -9.672 21.800 8.656 1.00 91.12 442 PHE A CA 1
ATOM 3644 C C . PHE A 1 442 ? -10.462 20.537 8.996 1.00 91.12 442 PHE A C 1
ATOM 3646 O O . PHE A 1 442 ? -11.140 20.493 10.022 1.00 91.12 442 PHE A O 1
ATOM 3653 N N . GLY A 1 443 ? -10.359 19.490 8.179 1.00 91.31 443 GLY A N 1
ATOM 3654 C CA . GLY A 1 443 ? -11.008 18.206 8.421 1.00 91.31 443 GLY A CA 1
ATOM 3655 C C . GLY A 1 443 ? -10.568 17.596 9.748 1.00 91.31 443 GLY A C 1
ATOM 3656 O O . GLY A 1 443 ? -11.406 17.094 10.503 1.00 91.31 443 GLY A O 1
ATOM 3657 N N . PHE A 1 444 ? -9.275 17.690 10.064 1.00 93.12 444 PHE A N 1
ATOM 3658 C CA . PHE A 1 444 ? -8.704 17.240 11.327 1.00 93.12 444 PHE A CA 1
ATOM 3659 C C . PHE A 1 444 ? -9.175 18.095 12.513 1.00 93.12 444 PHE A C 1
ATOM 3661 O O . PHE A 1 444 ? -9.660 17.545 13.505 1.00 93.12 444 PHE A O 1
ATOM 3668 N N . VAL A 1 445 ? -9.126 19.426 12.397 1.00 94.00 445 VAL A N 1
ATOM 3669 C CA . VAL A 1 445 ? -9.604 20.353 13.441 1.00 94.00 445 VAL A CA 1
ATOM 3670 C C . VAL A 1 445 ? -11.087 20.118 13.747 1.00 94.00 445 VAL A C 1
ATOM 3672 O O . VAL A 1 445 ? -11.474 19.958 14.906 1.00 94.00 445 VAL A O 1
ATOM 3675 N N . ILE A 1 446 ? -11.928 20.004 12.717 1.00 93.06 446 ILE A N 1
ATOM 3676 C CA . ILE A 1 446 ? -13.357 19.703 12.867 1.00 93.06 446 ILE A CA 1
ATOM 3677 C C . ILE A 1 446 ? -13.550 18.334 13.534 1.00 93.06 446 ILE A C 1
ATOM 3679 O O . ILE A 1 446 ? -14.388 18.198 14.428 1.00 93.06 446 ILE A O 1
ATOM 3683 N N . ASN A 1 447 ? -12.761 17.320 13.163 1.00 94.06 447 ASN A N 1
ATOM 3684 C CA . ASN A 1 447 ? -12.812 15.992 13.780 1.00 94.06 447 ASN A CA 1
ATOM 3685 C C . ASN A 1 447 ? -12.515 16.046 15.295 1.00 94.06 447 ASN A C 1
ATOM 3687 O O . ASN A 1 447 ? -13.223 15.394 16.068 1.00 94.06 447 ASN A O 1
ATOM 3691 N N . ILE A 1 448 ? -11.548 16.867 15.730 1.00 94.31 448 ILE A N 1
ATOM 3692 C CA . ILE A 1 448 ? -11.254 17.125 17.153 1.00 94.31 448 ILE A CA 1
ATOM 3693 C C . ILE A 1 448 ? -12.437 17.809 17.847 1.00 94.31 448 ILE A C 1
ATOM 3695 O O . ILE A 1 448 ? -12.884 17.344 18.899 1.00 94.31 448 ILE A O 1
ATOM 3699 N N . ILE A 1 449 ? -12.980 18.880 17.259 1.00 93.81 449 ILE A N 1
ATOM 3700 C CA . ILE A 1 449 ? -14.118 19.619 17.832 1.00 93.81 449 ILE A CA 1
ATOM 3701 C C . ILE A 1 449 ? -15.323 18.688 18.018 1.00 93.81 449 ILE A C 1
ATOM 3703 O O . ILE A 1 449 ? -15.982 18.723 19.062 1.00 93.81 449 ILE A O 1
ATOM 3707 N N . ILE A 1 450 ? -15.604 17.828 17.032 1.00 91.94 450 ILE A N 1
ATOM 3708 C CA . ILE A 1 450 ? -16.675 16.831 17.127 1.00 91.94 450 ILE A CA 1
ATOM 3709 C C . ILE A 1 450 ? -16.417 15.887 18.295 1.00 91.94 450 ILE A C 1
ATOM 3711 O O . ILE A 1 450 ? -17.333 15.659 19.084 1.00 91.94 450 ILE A O 1
ATOM 3715 N N . LEU A 1 451 ? -15.202 15.349 18.440 1.00 93.25 451 LEU A N 1
ATOM 3716 C CA . LEU A 1 451 ? -14.885 14.457 19.553 1.00 93.25 451 LEU A CA 1
ATOM 3717 C C . LEU A 1 451 ? -15.126 15.154 20.898 1.00 93.25 451 LEU A C 1
ATOM 3719 O O . LEU A 1 451 ? -15.830 14.610 21.744 1.00 93.25 451 LEU A O 1
ATOM 3723 N N . TYR A 1 452 ? -14.602 16.367 21.086 1.00 93.00 452 TYR A N 1
ATOM 3724 C CA . TYR A 1 452 ? -14.757 17.108 22.338 1.00 93.00 452 TYR A CA 1
ATOM 3725 C C . TYR A 1 452 ? -16.235 17.343 22.692 1.00 93.00 452 TYR A C 1
ATOM 3727 O O . TYR A 1 452 ? -16.681 17.016 23.795 1.00 93.00 452 TYR A O 1
ATOM 3735 N N . LYS A 1 453 ? -17.031 17.836 21.733 1.00 92.38 453 LYS A N 1
ATOM 3736 C CA . LYS A 1 453 ? -18.461 18.108 21.950 1.00 92.38 453 LYS A CA 1
ATOM 3737 C C . LYS A 1 453 ? -19.266 16.827 22.172 1.00 92.38 453 LYS A C 1
ATOM 3739 O O . LYS A 1 453 ? -20.058 16.755 23.108 1.00 92.38 453 LYS A O 1
ATOM 3744 N N . THR A 1 454 ? -19.034 15.786 21.374 1.00 90.19 454 THR A N 1
ATOM 3745 C CA . THR A 1 454 ? -19.770 14.515 21.497 1.00 90.19 454 THR A CA 1
ATOM 3746 C C . THR A 1 454 ? -19.429 13.754 22.774 1.00 90.19 454 THR A C 1
ATOM 3748 O O . THR A 1 454 ? -20.320 13.168 23.386 1.00 90.19 454 THR A O 1
ATOM 3751 N N . LEU A 1 455 ? -18.177 13.799 23.243 1.00 89.38 455 LEU A N 1
ATOM 3752 C CA . LEU A 1 455 ? -17.805 13.207 24.529 1.00 89.38 455 LEU A CA 1
ATOM 3753 C C . LEU A 1 455 ? -18.532 13.870 25.700 1.00 89.38 455 LEU A C 1
ATOM 3755 O O . LEU A 1 455 ? -18.831 13.173 26.668 1.00 89.38 455 LEU A O 1
ATOM 3759 N N . ASN A 1 456 ? -18.829 15.169 25.602 1.00 88.75 456 ASN A N 1
ATOM 3760 C CA . ASN A 1 456 ? -19.637 15.889 26.581 1.00 88.75 456 ASN A CA 1
ATOM 3761 C C . ASN A 1 456 ? -21.135 15.563 26.459 1.00 88.75 456 ASN A C 1
ATOM 3763 O O . ASN A 1 456 ? -21.776 15.301 27.473 1.00 88.75 456 ASN A O 1
ATOM 3767 N N . MET A 1 457 ? -21.676 15.499 25.240 1.00 87.44 457 MET A N 1
ATOM 3768 C CA . MET A 1 457 ? -23.091 15.171 24.991 1.00 87.44 457 MET A CA 1
ATOM 3769 C C . MET A 1 457 ? -23.465 13.731 25.375 1.00 87.44 457 MET A C 1
ATOM 3771 O O . MET A 1 457 ? -24.597 13.461 25.772 1.00 87.44 457 MET A O 1
ATOM 3775 N N . PHE A 1 458 ? -22.523 12.792 25.262 1.00 87.31 458 PHE A N 1
ATOM 3776 C CA . PHE A 1 458 ? -22.735 11.365 25.529 1.00 87.31 458 PHE A CA 1
ATOM 3777 C C . PHE A 1 458 ? -22.066 10.902 26.831 1.00 87.31 458 PHE A C 1
ATOM 3779 O O . PHE A 1 458 ? -21.603 9.766 26.930 1.00 87.31 458 PHE A O 1
ATOM 3786 N N . LYS A 1 459 ? -21.988 11.778 27.846 1.00 83.94 459 LYS A N 1
ATOM 3787 C CA . LYS A 1 459 ? -21.458 11.418 29.176 1.00 83.94 459 LYS A CA 1
ATOM 3788 C C . LYS A 1 459 ? -22.311 10.369 29.896 1.00 83.94 459 LYS A C 1
ATOM 3790 O O . LYS A 1 459 ? -21.755 9.574 30.651 1.00 83.94 459 LYS A O 1
ATOM 3795 N N . LEU A 1 460 ? -23.625 10.359 29.655 1.00 86.31 460 LEU A N 1
ATOM 3796 C CA . LEU A 1 460 ? -24.575 9.477 30.337 1.00 86.31 460 LEU A CA 1
ATOM 3797 C C . LEU A 1 460 ? -24.296 7.985 30.053 1.00 86.31 460 LEU A C 1
ATOM 3799 O O . LEU A 1 460 ? -24.051 7.626 28.897 1.00 86.31 460 LEU A O 1
ATOM 3803 N N . PRO A 1 461 ? -24.389 7.094 31.063 1.00 79.69 461 PRO A N 1
ATOM 3804 C CA . PRO A 1 461 ? -24.145 5.656 30.899 1.00 79.69 461 PRO A CA 1
ATOM 3805 C C . PRO A 1 461 ? -25.040 4.981 29.854 1.00 79.69 461 PRO A C 1
ATOM 3807 O O . PRO A 1 461 ? -24.601 4.047 29.185 1.00 79.69 461 PRO A O 1
ATOM 3810 N N . THR A 1 462 ? -26.269 5.474 29.683 1.00 83.50 462 THR A N 1
ATOM 3811 C CA . THR A 1 462 ? -27.238 4.975 28.696 1.00 83.50 462 THR A CA 1
ATOM 3812 C C . THR A 1 462 ? -26.776 5.171 27.252 1.00 83.50 462 THR A C 1
ATOM 3814 O O . THR A 1 462 ? -27.191 4.409 26.390 1.00 83.50 462 THR A O 1
ATOM 3817 N N . ARG A 1 463 ? -25.866 6.124 26.991 1.00 85.12 463 ARG A N 1
ATOM 3818 C CA . ARG A 1 463 ? -25.334 6.444 25.652 1.00 85.12 463 ARG A CA 1
ATOM 3819 C C . ARG A 1 463 ? -23.899 5.957 25.422 1.00 85.12 463 ARG A C 1
ATOM 3821 O O . ARG A 1 463 ? -23.078 6.577 24.734 1.00 85.12 463 ARG A O 1
ATOM 3828 N N . LYS A 1 464 ? -23.534 4.855 26.086 1.00 85.38 464 LYS A N 1
ATOM 3829 C CA . LYS A 1 464 ? -22.173 4.297 26.048 1.00 85.38 464 LYS A CA 1
ATOM 3830 C C . LYS A 1 464 ? -21.798 3.764 24.662 1.00 85.38 464 LYS A C 1
ATOM 3832 O O . LYS A 1 464 ? -20.618 3.834 24.300 1.00 85.38 464 LYS A O 1
ATOM 3837 N N . GLU A 1 465 ? -22.755 3.225 23.903 1.00 85.19 465 GLU A N 1
ATOM 3838 C CA . GLU A 1 465 ? -22.505 2.709 22.551 1.00 85.19 465 GLU A CA 1
ATOM 3839 C C . GLU A 1 465 ? -22.183 3.854 21.577 1.00 85.19 465 GLU A C 1
ATOM 3841 O O . GLU A 1 465 ? -21.154 3.791 20.901 1.00 85.19 465 GLU A O 1
ATOM 3846 N N . GLU A 1 466 ? -22.943 4.951 21.603 1.00 86.00 466 GLU A N 1
ATOM 3847 C CA . GLU A 1 466 ? -22.708 6.145 20.781 1.00 86.00 466 GLU A CA 1
ATOM 3848 C C . GLU A 1 466 ? -21.380 6.811 21.144 1.00 86.00 466 GLU A C 1
ATOM 3850 O O . GLU A 1 466 ? -20.583 7.159 20.271 1.00 86.00 466 GLU A O 1
ATOM 3855 N N . ARG A 1 467 ? -21.063 6.915 22.443 1.00 86.06 467 ARG A N 1
ATOM 3856 C CA . ARG A 1 467 ? -19.762 7.434 22.892 1.00 86.06 467 ARG A CA 1
ATOM 3857 C C . ARG A 1 467 ? -18.599 6.594 22.352 1.00 86.06 467 ARG A C 1
ATOM 3859 O O . ARG A 1 467 ? -17.546 7.135 22.004 1.00 86.06 467 ARG A O 1
ATOM 3866 N N . LYS A 1 468 ? -18.758 5.268 22.297 1.00 87.50 468 LYS A N 1
ATOM 3867 C CA . LYS A 1 468 ? -17.750 4.351 21.746 1.00 87.50 468 LYS A CA 1
ATOM 3868 C C . LYS A 1 468 ? -17.641 4.487 20.227 1.00 87.50 468 LYS A C 1
ATOM 3870 O O . LYS A 1 468 ? -16.520 4.474 19.720 1.00 87.50 468 LYS A O 1
ATOM 3875 N N . GLU A 1 469 ? -18.763 4.642 19.526 1.00 88.31 469 GLU A N 1
ATOM 3876 C CA . GLU A 1 469 ? -18.795 4.907 18.086 1.00 88.31 469 GLU A CA 1
ATOM 3877 C C . GLU A 1 469 ? -18.038 6.198 17.749 1.00 88.31 469 GLU A C 1
ATOM 3879 O O . GLU A 1 469 ? -17.148 6.168 16.903 1.00 88.31 469 GLU A O 1
ATOM 3884 N N . GLN A 1 470 ? -18.290 7.300 18.465 1.00 90.06 470 GLN A N 1
ATOM 3885 C CA . GLN A 1 470 ? -17.616 8.583 18.216 1.00 90.06 470 GLN A CA 1
ATOM 3886 C C . GLN A 1 470 ? -16.100 8.517 18.438 1.00 90.06 470 GLN A C 1
ATOM 3888 O O . GLN A 1 470 ? -15.339 9.071 17.648 1.00 90.06 470 GLN A O 1
ATOM 3893 N N . LYS A 1 471 ? -15.630 7.784 19.457 1.00 89.31 471 LYS A N 1
ATOM 3894 C CA . LYS A 1 471 ? -14.187 7.553 19.651 1.00 89.31 471 LYS A CA 1
ATOM 3895 C C . LYS A 1 471 ? -13.563 6.768 18.494 1.00 89.31 471 LYS A C 1
ATOM 3897 O O . LYS A 1 471 ? -12.454 7.085 18.075 1.00 89.31 471 LYS A O 1
ATOM 3902 N N . GLN A 1 472 ? -14.250 5.743 17.986 1.00 89.56 472 GLN A N 1
ATOM 3903 C CA . GLN A 1 472 ? -13.757 4.958 16.848 1.00 89.56 472 GLN A CA 1
ATOM 3904 C C . GLN A 1 472 ? -13.775 5.766 15.553 1.00 89.56 472 GLN A C 1
ATOM 3906 O O . GLN A 1 472 ? -12.805 5.733 14.805 1.00 89.56 472 GLN A O 1
ATOM 3911 N N . LEU A 1 473 ? -14.842 6.531 15.326 1.00 90.62 473 LEU A N 1
ATOM 3912 C CA . LEU A 1 473 ? -14.963 7.471 14.221 1.00 90.62 473 LEU A CA 1
ATOM 3913 C C . LEU A 1 473 ? -13.872 8.537 14.252 1.00 90.62 473 LEU A C 1
ATOM 3915 O O . LEU A 1 473 ? -13.335 8.866 13.203 1.00 90.62 473 LEU A O 1
ATOM 3919 N N . PHE A 1 474 ? -13.525 9.064 15.427 1.00 92.88 474 PHE A N 1
ATOM 3920 C CA . PHE A 1 474 ? -12.425 10.013 15.557 1.00 92.88 474 PHE A CA 1
ATOM 3921 C C 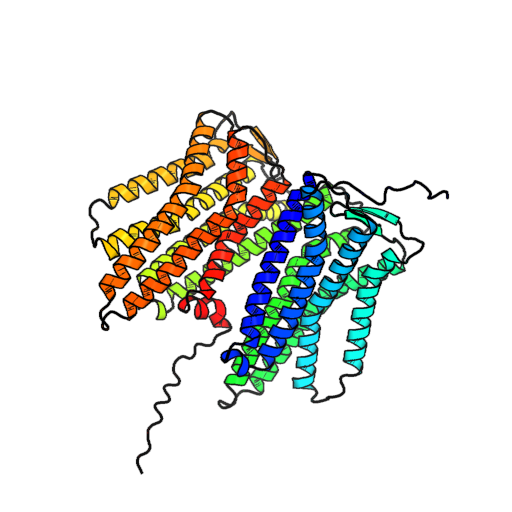. PHE A 1 474 ? -11.115 9.411 15.054 1.00 92.88 474 PHE A C 1
ATOM 3923 O O . PHE A 1 474 ? -10.507 9.981 14.154 1.00 92.88 474 PHE A O 1
ATOM 3930 N N . TRP A 1 475 ? -10.717 8.248 15.581 1.00 90.19 475 TRP A N 1
ATOM 3931 C CA . TRP A 1 475 ? -9.481 7.583 15.165 1.00 90.19 475 TRP A CA 1
ATOM 3932 C C . TRP A 1 475 ? -9.493 7.213 13.687 1.00 90.19 475 TRP A C 1
ATOM 3934 O O . TRP A 1 475 ? -8.512 7.465 12.995 1.00 90.19 475 TRP A O 1
ATOM 3944 N N . PHE A 1 476 ? -10.609 6.668 13.201 1.00 90.19 476 PHE A N 1
ATOM 3945 C CA . PHE A 1 476 ? -10.780 6.334 11.793 1.00 90.19 476 PHE A CA 1
ATOM 3946 C C . PHE A 1 476 ? -10.561 7.563 10.907 1.00 90.19 476 PHE A C 1
ATOM 3948 O O . PHE A 1 476 ? -9.675 7.555 10.065 1.00 90.19 476 PHE A O 1
ATOM 3955 N N . MET A 1 477 ? -11.295 8.652 11.150 1.00 91.00 477 MET A N 1
ATOM 3956 C CA . MET A 1 477 ? -11.180 9.872 10.348 1.00 91.00 477 MET A CA 1
ATOM 3957 C C . MET A 1 477 ? -9.800 10.518 10.468 1.00 91.00 477 MET A C 1
ATOM 3959 O O . MET A 1 477 ? -9.253 10.947 9.464 1.00 91.00 477 MET A O 1
ATOM 3963 N N . THR A 1 478 ? -9.205 10.547 11.663 1.00 91.25 478 THR A N 1
ATOM 3964 C CA . THR A 1 478 ? -7.852 11.086 11.864 1.00 91.25 478 THR A CA 1
ATOM 3965 C C . THR A 1 478 ? -6.830 10.352 11.002 1.00 91.25 478 THR A C 1
ATOM 3967 O O . THR A 1 478 ? -6.024 10.995 10.343 1.00 91.25 478 THR A O 1
ATOM 3970 N N . ILE A 1 479 ? -6.879 9.020 10.957 1.00 87.31 479 ILE A N 1
ATOM 3971 C CA . ILE A 1 479 ? -5.945 8.218 10.156 1.00 87.31 479 ILE A CA 1
ATOM 3972 C C . ILE A 1 479 ? -6.195 8.426 8.660 1.00 87.31 479 ILE A C 1
ATOM 3974 O O . ILE A 1 479 ? -5.245 8.581 7.898 1.00 87.31 479 ILE A O 1
ATOM 3978 N N . GLN A 1 480 ? -7.464 8.467 8.249 1.00 87.62 480 GLN A N 1
ATOM 3979 C CA . GLN A 1 480 ? -7.860 8.700 6.857 1.00 87.62 480 GLN A CA 1
ATOM 3980 C C . GLN A 1 480 ? -7.520 10.117 6.366 1.00 87.62 480 GLN A C 1
ATOM 3982 O O . GLN A 1 480 ? -7.422 10.319 5.166 1.00 87.62 480 GLN A O 1
ATOM 3987 N N . ILE A 1 481 ? -7.324 11.080 7.272 1.00 89.19 481 ILE A N 1
ATOM 3988 C CA . ILE A 1 481 ? -6.896 12.448 6.949 1.00 89.19 481 ILE A CA 1
ATOM 3989 C C . ILE A 1 481 ? -5.368 12.567 6.973 1.00 89.19 481 ILE A C 1
ATOM 3991 O O . ILE A 1 481 ? -4.767 13.039 6.014 1.00 89.19 481 ILE A O 1
ATOM 3995 N N . LEU A 1 482 ? -4.730 12.151 8.071 1.00 87.12 482 LEU A N 1
ATOM 3996 C CA . LEU A 1 482 ? -3.310 12.417 8.301 1.00 87.12 482 LEU A CA 1
ATOM 3997 C C . LEU A 1 482 ? -2.393 11.539 7.452 1.00 87.12 482 LEU A C 1
ATOM 3999 O O . LEU A 1 482 ? -1.377 12.033 6.978 1.00 87.12 482 LEU A O 1
ATOM 4003 N N . ILE A 1 483 ? -2.717 10.252 7.268 1.00 82.56 483 ILE A N 1
ATOM 4004 C CA . ILE A 1 483 ? -1.825 9.345 6.532 1.00 82.56 483 ILE A CA 1
ATOM 4005 C C . ILE A 1 483 ? -1.706 9.761 5.064 1.00 82.56 483 ILE A C 1
ATOM 4007 O O . ILE A 1 483 ? -0.567 9.904 4.617 1.00 82.56 483 ILE A O 1
ATOM 4011 N N . PRO A 1 484 ? -2.809 10.022 4.328 1.00 83.25 484 PRO A N 1
ATOM 4012 C CA . PRO A 1 484 ? -2.678 10.575 2.993 1.00 83.25 484 PRO A CA 1
ATOM 4013 C C . PRO A 1 484 ? -1.939 11.903 3.010 1.00 83.25 484 PRO A C 1
ATOM 4015 O O . PRO A 1 484 ? -0.920 12.014 2.343 1.00 83.25 484 PRO A O 1
ATOM 4018 N N . PHE A 1 485 ? -2.349 12.863 3.839 1.00 85.56 485 PHE A N 1
ATOM 4019 C CA . PHE A 1 485 ? -1.713 14.179 3.857 1.00 85.56 485 PHE A CA 1
ATOM 4020 C C . PHE A 1 485 ? -0.182 14.120 4.020 1.00 85.56 485 PHE A C 1
ATOM 4022 O O . PHE A 1 485 ? 0.535 14.779 3.274 1.00 85.56 485 PHE A O 1
ATOM 4029 N N . ILE A 1 486 ? 0.328 13.282 4.931 1.00 80.38 486 ILE A N 1
ATOM 4030 C CA . ILE A 1 486 ? 1.774 13.089 5.131 1.00 80.38 486 ILE A CA 1
ATOM 4031 C C . ILE A 1 486 ? 2.437 12.479 3.888 1.00 80.38 486 ILE A C 1
ATOM 4033 O O . ILE A 1 486 ? 3.526 12.900 3.501 1.00 80.38 486 ILE A O 1
ATOM 4037 N N . LEU A 1 487 ? 1.799 11.491 3.258 1.00 76.19 487 LEU A N 1
ATOM 4038 C CA . LEU A 1 487 ? 2.353 10.794 2.095 1.00 76.19 487 LEU A CA 1
ATOM 4039 C C . LEU A 1 487 ? 2.228 11.595 0.788 1.00 76.19 487 LEU A C 1
ATOM 4041 O O . LEU A 1 487 ? 3.011 11.360 -0.126 1.00 76.19 487 LEU A O 1
ATOM 4045 N N . HIS A 1 488 ? 1.333 12.586 0.733 1.00 80.88 488 HIS A N 1
ATOM 4046 C CA . HIS A 1 488 ? 1.179 13.527 -0.379 1.00 80.88 488 HIS A CA 1
ATOM 4047 C C . HIS A 1 488 ? 2.169 14.706 -0.343 1.00 80.88 488 HIS A C 1
ATOM 4049 O O . HIS A 1 488 ? 2.254 15.448 -1.320 1.00 80.88 488 HIS A O 1
ATOM 4055 N N . ILE A 1 489 ? 2.957 14.891 0.727 1.00 79.19 489 ILE A N 1
ATOM 4056 C CA . ILE A 1 489 ? 3.937 15.995 0.827 1.00 79.19 489 ILE A CA 1
ATOM 4057 C C . ILE A 1 489 ? 4.876 16.075 -0.399 1.00 79.19 489 ILE A C 1
ATOM 4059 O O . ILE A 1 489 ? 5.078 17.175 -0.920 1.00 79.19 489 ILE A O 1
ATOM 4063 N N . PRO A 1 490 ? 5.422 14.965 -0.932 1.00 74.56 490 PRO A N 1
ATOM 4064 C CA . PRO A 1 490 ? 6.234 15.016 -2.150 1.00 74.56 490 PRO A CA 1
ATOM 4065 C C . PRO A 1 490 ? 5.443 15.476 -3.383 1.00 74.56 490 PRO A C 1
ATOM 4067 O O . PRO A 1 490 ? 5.952 16.251 -4.189 1.00 74.56 490 PRO A O 1
ATOM 4070 N N . SER A 1 491 ? 4.174 15.087 -3.498 1.00 77.56 491 SER A N 1
ATOM 4071 C CA . SER A 1 491 ? 3.284 15.528 -4.580 1.00 77.56 491 SER A CA 1
ATOM 4072 C C . SER A 1 491 ? 3.000 17.030 -4.506 1.00 77.56 491 SER A C 1
ATOM 4074 O O . SER A 1 491 ? 3.054 17.719 -5.523 1.00 77.56 491 SER A O 1
ATOM 4076 N N . ILE A 1 492 ? 2.808 17.566 -3.297 1.00 79.62 492 ILE A N 1
ATOM 4077 C CA . ILE A 1 492 ? 2.712 19.013 -3.041 1.00 79.62 492 ILE A CA 1
ATOM 4078 C C . ILE A 1 492 ? 3.980 19.723 -3.540 1.00 79.62 492 ILE A C 1
ATOM 4080 O O . ILE A 1 492 ? 3.893 20.759 -4.200 1.00 79.62 492 ILE A O 1
ATOM 4084 N N . HIS A 1 493 ? 5.163 19.148 -3.306 1.00 78.38 493 HIS A N 1
ATOM 4085 C CA . HIS A 1 493 ? 6.414 19.686 -3.842 1.00 78.38 493 HIS A CA 1
ATOM 4086 C C . HIS A 1 493 ? 6.435 19.673 -5.383 1.00 78.38 493 HIS A C 1
ATOM 4088 O O . HIS A 1 493 ? 6.859 20.661 -5.990 1.00 78.38 493 HIS A 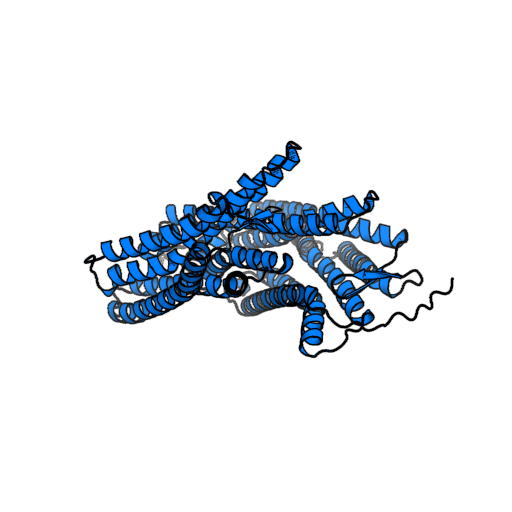O 1
ATOM 4094 N N . VAL A 1 494 ? 5.963 18.608 -6.042 1.00 76.44 494 VAL A N 1
ATOM 4095 C CA . VAL A 1 494 ? 5.841 18.576 -7.515 1.00 76.44 494 VAL A CA 1
ATOM 4096 C C . VAL A 1 494 ? 4.926 19.694 -8.015 1.00 76.44 494 VAL A C 1
ATOM 4098 O O . VAL A 1 494 ? 5.262 20.370 -8.987 1.00 76.44 494 VAL A O 1
ATOM 4101 N N . PHE A 1 495 ? 3.798 19.933 -7.343 1.00 78.38 495 PHE A N 1
ATOM 4102 C CA . PHE A 1 495 ? 2.903 21.041 -7.678 1.00 78.38 495 PHE A CA 1
ATOM 4103 C C . PHE A 1 495 ? 3.602 22.401 -7.574 1.00 78.38 495 PHE A C 1
ATOM 4105 O O . PHE A 1 495 ? 3.489 23.206 -8.496 1.00 78.38 495 PHE A O 1
ATOM 4112 N N . ILE A 1 496 ? 4.367 22.641 -6.505 1.00 79.00 496 ILE A N 1
ATOM 4113 C CA . ILE A 1 496 ? 5.137 23.882 -6.326 1.00 79.00 496 ILE A CA 1
ATOM 4114 C C . ILE A 1 496 ? 6.178 24.051 -7.442 1.00 79.00 496 ILE A C 1
ATOM 4116 O O . ILE A 1 496 ? 6.285 25.132 -8.018 1.00 79.00 496 ILE A O 1
ATOM 4120 N N . LEU A 1 497 ? 6.907 22.985 -7.796 1.00 76.94 497 LEU A N 1
ATOM 4121 C CA . LEU A 1 497 ? 7.873 23.012 -8.902 1.00 76.94 497 LEU A CA 1
ATOM 4122 C C . LEU A 1 497 ? 7.205 23.400 -10.224 1.00 76.94 497 LEU A C 1
ATOM 4124 O O . LEU A 1 497 ? 7.697 24.294 -10.911 1.00 76.94 497 LEU A O 1
ATOM 4128 N N . ARG A 1 498 ? 6.055 22.789 -10.536 1.00 76.94 498 ARG A N 1
ATOM 4129 C CA . ARG A 1 498 ? 5.291 23.079 -11.757 1.00 76.94 498 ARG A CA 1
ATOM 4130 C C . ARG A 1 498 ? 4.772 24.515 -11.799 1.00 76.94 498 ARG A C 1
ATOM 4132 O O . ARG A 1 498 ? 4.826 25.129 -12.856 1.00 76.94 498 ARG A O 1
ATOM 4139 N N . ILE A 1 499 ? 4.320 25.069 -10.671 1.00 74.50 499 ILE A N 1
ATOM 4140 C CA . ILE A 1 499 ? 3.874 26.473 -10.584 1.00 74.50 499 ILE A CA 1
ATOM 4141 C C . ILE A 1 499 ? 5.030 27.446 -10.874 1.00 74.50 499 ILE A C 1
ATOM 4143 O O . ILE A 1 499 ? 4.813 28.483 -11.491 1.00 74.50 499 ILE A O 1
ATOM 4147 N N . ILE A 1 500 ? 6.260 27.106 -10.475 1.00 79.12 500 ILE A N 1
ATOM 4148 C CA . ILE A 1 500 ? 7.467 27.920 -10.720 1.00 79.12 500 ILE A CA 1
ATOM 4149 C C . ILE A 1 500 ? 8.071 27.636 -12.119 1.00 79.12 500 ILE A C 1
ATOM 4151 O O . ILE A 1 500 ? 9.095 28.204 -12.489 1.00 79.12 500 ILE A O 1
ATOM 4155 N N . GLY A 1 501 ? 7.450 26.765 -12.926 1.00 72.31 501 GLY A N 1
ATOM 4156 C CA . GLY A 1 501 ? 7.914 26.424 -14.276 1.00 72.31 501 GLY A CA 1
ATOM 4157 C C . GLY A 1 501 ? 9.086 25.436 -14.318 1.00 72.31 501 GLY A C 1
ATOM 4158 O O . GLY A 1 501 ? 9.762 25.329 -15.337 1.00 72.31 501 GLY A O 1
ATOM 4159 N N . LYS A 1 502 ? 9.352 24.707 -13.227 1.00 74.69 502 LYS A N 1
ATOM 4160 C CA . LYS A 1 502 ? 10.372 23.649 -13.176 1.00 74.69 502 LYS A CA 1
ATOM 4161 C C . LYS A 1 502 ? 9.736 22.270 -13.355 1.00 74.69 502 LYS A C 1
ATOM 4163 O O . LYS A 1 502 ? 8.760 21.932 -12.685 1.00 74.69 502 LYS A O 1
ATOM 4168 N N . SER A 1 503 ? 10.329 21.435 -14.206 1.00 70.94 503 SER A N 1
ATOM 4169 C CA . SER A 1 503 ? 9.956 20.025 -14.335 1.00 70.94 503 SER A CA 1
ATOM 4170 C C . SER A 1 503 ? 10.566 19.200 -13.200 1.00 70.94 503 SER A C 1
ATOM 4172 O O . SER A 1 503 ? 11.762 19.294 -12.918 1.00 70.94 503 SER A O 1
ATOM 4174 N N . ALA A 1 504 ? 9.757 18.358 -12.561 1.00 70.19 504 ALA A N 1
ATOM 4175 C CA . ALA A 1 504 ? 10.264 17.348 -11.643 1.00 70.19 504 ALA A CA 1
ATOM 4176 C C . ALA A 1 504 ? 10.996 16.243 -12.423 1.00 70.19 504 ALA A C 1
ATOM 4178 O O . ALA A 1 504 ? 10.575 15.857 -13.509 1.00 70.19 504 ALA A O 1
ATOM 4179 N N . ASN A 1 505 ? 12.075 15.706 -11.852 1.00 68.75 505 ASN A N 1
ATOM 4180 C CA . ASN A 1 505 ? 12.743 14.529 -12.406 1.00 68.75 505 ASN A CA 1
ATOM 4181 C C . ASN A 1 505 ? 11.765 13.337 -12.436 1.00 68.75 505 ASN A C 1
ATOM 4183 O O . ASN A 1 505 ? 11.033 13.125 -11.468 1.00 68.75 505 ASN A O 1
ATOM 4187 N N . ILE A 1 506 ? 11.805 12.525 -13.497 1.00 63.97 506 ILE A N 1
ATOM 4188 C CA . ILE A 1 506 ? 11.019 11.288 -13.653 1.00 63.97 506 ILE A CA 1
ATOM 4189 C C . ILE A 1 506 ? 11.122 10.392 -12.406 1.00 63.97 506 ILE A C 1
ATOM 4191 O O . ILE A 1 506 ? 10.110 9.895 -11.918 1.00 63.97 506 ILE A O 1
ATOM 4195 N N . MET A 1 507 ? 12.319 10.251 -11.821 1.00 57.25 507 MET A N 1
ATOM 4196 C CA . MET A 1 507 ? 12.513 9.461 -10.595 1.00 57.25 507 MET A CA 1
ATOM 4197 C C . MET A 1 507 ? 11.788 10.057 -9.382 1.00 57.25 507 MET A C 1
ATOM 4199 O O . MET A 1 507 ? 11.343 9.318 -8.509 1.00 57.25 507 MET A O 1
ATOM 4203 N N . PHE A 1 508 ? 11.653 11.383 -9.305 1.00 66.50 508 PHE A N 1
ATOM 4204 C CA . PHE A 1 508 ? 10.911 12.040 -8.228 1.00 66.50 508 PHE A CA 1
ATOM 4205 C C . PHE A 1 508 ? 9.397 11.908 -8.432 1.00 66.50 508 PHE A C 1
ATOM 4207 O O . PHE A 1 508 ? 8.684 11.584 -7.483 1.00 66.50 508 PHE A O 1
ATOM 4214 N N . LEU A 1 509 ? 8.912 12.073 -9.670 1.00 66.06 509 LEU A N 1
ATOM 4215 C CA . LEU A 1 509 ? 7.505 11.846 -10.036 1.00 66.06 509 LEU A CA 1
ATOM 4216 C C . LEU A 1 509 ? 7.055 10.424 -9.695 1.00 66.06 509 LEU A C 1
ATOM 4218 O O . LEU A 1 509 ? 6.023 10.222 -9.058 1.00 66.06 509 LEU A O 1
ATOM 4222 N N . PHE A 1 510 ? 7.887 9.449 -10.043 1.00 62.44 510 PHE A N 1
ATOM 4223 C CA . PHE A 1 510 ? 7.696 8.046 -9.717 1.00 62.44 510 PHE A CA 1
ATOM 4224 C C . PHE A 1 510 ? 7.511 7.795 -8.215 1.00 62.44 510 PHE A C 1
ATOM 4226 O O . PHE A 1 510 ? 6.640 7.026 -7.793 1.00 62.44 510 PHE A O 1
ATOM 4233 N N . VAL A 1 511 ? 8.315 8.458 -7.382 1.00 62.72 511 VAL A N 1
ATOM 4234 C CA . VAL A 1 511 ? 8.191 8.319 -5.931 1.00 62.72 511 VAL A CA 1
ATOM 4235 C C . VAL A 1 511 ? 6.897 8.942 -5.431 1.00 62.72 511 VAL A C 1
ATOM 4237 O O . VAL A 1 511 ? 6.215 8.332 -4.607 1.00 62.72 511 VAL A O 1
ATOM 4240 N N . CYS A 1 512 ? 6.557 10.131 -5.925 1.00 67.81 512 CYS A N 1
ATOM 4241 C CA . CYS A 1 512 ? 5.317 10.804 -5.558 1.00 67.81 512 CYS A CA 1
ATOM 4242 C C . CYS A 1 512 ? 4.118 9.892 -5.827 1.00 67.81 512 CYS A C 1
ATOM 4244 O O . CYS A 1 512 ? 3.307 9.676 -4.930 1.00 67.81 512 CYS A O 1
ATOM 4246 N N . GLU A 1 513 ? 4.064 9.250 -6.998 1.00 67.44 513 GLU A N 1
ATOM 4247 C CA . GLU A 1 513 ? 2.985 8.307 -7.287 1.00 67.44 513 GLU A CA 1
ATOM 4248 C C . GLU A 1 513 ? 2.994 7.098 -6.351 1.00 67.44 513 GLU A C 1
ATOM 4250 O O . GLU A 1 513 ? 1.946 6.665 -5.863 1.00 67.44 513 GLU A O 1
ATOM 4255 N N . THR A 1 514 ? 4.175 6.534 -6.100 1.00 64.62 514 THR A N 1
ATOM 4256 C CA . THR A 1 514 ? 4.310 5.369 -5.228 1.00 64.62 514 THR A CA 1
ATOM 4257 C C . THR A 1 514 ? 3.741 5.699 -3.847 1.00 64.62 514 THR A C 1
ATOM 4259 O O . THR A 1 514 ? 2.862 4.994 -3.355 1.00 64.62 514 THR A O 1
ATOM 4262 N N . LEU A 1 515 ? 4.143 6.822 -3.249 1.00 68.88 515 LEU A N 1
ATOM 4263 C CA . LEU A 1 515 ? 3.653 7.257 -1.939 1.00 68.88 515 LEU A CA 1
ATOM 4264 C C . LEU A 1 515 ? 2.153 7.577 -1.944 1.00 68.88 515 LEU A C 1
ATOM 4266 O O . LEU A 1 515 ? 1.448 7.124 -1.041 1.00 68.88 515 LEU A O 1
ATOM 4270 N N . ASN A 1 516 ? 1.644 8.253 -2.977 1.00 73.12 516 ASN A N 1
ATOM 4271 C CA . ASN A 1 516 ? 0.209 8.509 -3.154 1.00 73.12 516 ASN A CA 1
ATOM 4272 C C . ASN A 1 516 ? -0.602 7.204 -3.269 1.00 73.12 516 ASN A C 1
ATOM 4274 O O . ASN A 1 516 ? -1.704 7.077 -2.738 1.00 73.12 516 ASN A O 1
ATOM 4278 N N . THR A 1 517 ? -0.047 6.188 -3.927 1.00 68.69 517 THR A N 1
ATOM 4279 C CA . THR A 1 517 ? -0.650 4.853 -4.042 1.00 68.69 517 THR A CA 1
ATOM 4280 C C . THR A 1 517 ? -0.657 4.127 -2.690 1.00 68.69 517 THR A C 1
ATOM 4282 O O . THR A 1 517 ? -1.656 3.513 -2.288 1.00 68.69 517 THR A O 1
ATOM 4285 N N . PHE A 1 518 ? 0.435 4.234 -1.930 1.00 67.50 518 PHE A N 1
ATOM 4286 C CA . PHE A 1 518 ? 0.535 3.684 -0.578 1.00 67.50 518 PHE A CA 1
ATOM 4287 C C . PHE A 1 518 ? -0.311 4.449 0.451 1.00 67.50 518 PHE A C 1
ATOM 4289 O O . PHE A 1 518 ? -0.672 3.865 1.473 1.00 67.50 518 PHE A O 1
ATOM 4296 N N . ALA A 1 519 ? -0.686 5.703 0.196 1.00 73.31 519 ALA A N 1
ATOM 4297 C CA . ALA A 1 519 ? -1.424 6.553 1.126 1.00 73.31 519 ALA A CA 1
ATOM 4298 C C . ALA A 1 519 ? -2.696 5.908 1.688 1.00 73.31 519 ALA A C 1
ATOM 4300 O O . ALA A 1 519 ? -2.819 5.702 2.899 1.00 73.31 519 ALA A O 1
ATOM 4301 N N . TYR A 1 520 ? -3.642 5.541 0.825 1.00 72.44 520 TYR A N 1
ATOM 4302 C CA . TYR A 1 520 ? -4.959 5.070 1.278 1.00 72.44 520 TYR A CA 1
ATOM 4303 C C . TYR A 1 520 ? -4.947 3.633 1.765 1.00 72.44 520 TYR A C 1
ATOM 4305 O O . TYR A 1 520 ? -5.646 3.252 2.697 1.00 72.44 520 TYR A O 1
ATOM 4313 N N . SER A 1 521 ? -4.123 2.807 1.146 1.00 67.44 521 SER A N 1
ATOM 4314 C CA . SER A 1 521 ? -3.933 1.426 1.566 1.00 67.44 521 SER A CA 1
ATOM 4315 C C . SER A 1 521 ? -3.299 1.353 2.956 1.00 67.44 521 SER A C 1
ATOM 4317 O O . SER A 1 521 ? -3.793 0.631 3.827 1.00 67.44 521 SER A O 1
ATOM 4319 N N . THR A 1 522 ? -2.294 2.195 3.209 1.00 69.12 522 THR A N 1
ATOM 4320 C CA . THR A 1 522 ? -1.700 2.375 4.535 1.00 69.12 522 THR A CA 1
ATOM 4321 C C . THR A 1 522 ? -2.710 2.974 5.506 1.00 69.12 522 THR A C 1
ATOM 4323 O O . THR A 1 522 ? -2.825 2.479 6.624 1.00 69.12 522 THR A O 1
ATOM 4326 N N . SER A 1 523 ? -3.503 3.977 5.111 1.00 79.81 523 SER A N 1
ATOM 4327 C CA . SER A 1 523 ? -4.506 4.583 6.000 1.00 79.81 523 SER A CA 1
ATOM 4328 C C . SER A 1 523 ? -5.566 3.565 6.435 1.00 79.81 523 SER A C 1
ATOM 4330 O O . SER A 1 523 ? -5.924 3.484 7.614 1.00 79.81 523 SER A O 1
ATOM 4332 N N . VAL A 1 524 ? -6.032 2.723 5.514 1.00 73.25 524 VAL A N 1
ATOM 4333 C CA . VAL A 1 524 ? -6.980 1.640 5.772 1.00 73.25 524 VAL A CA 1
ATOM 4334 C C . VAL A 1 524 ? -6.358 0.575 6.680 1.00 73.25 524 VAL A C 1
ATOM 4336 O O . VAL A 1 524 ? -6.965 0.206 7.689 1.00 73.25 524 VAL A O 1
ATOM 4339 N N . PHE A 1 525 ? -5.131 0.132 6.394 1.00 68.25 525 PHE A N 1
ATOM 4340 C CA . PHE A 1 525 ? -4.419 -0.839 7.225 1.00 68.25 525 PHE A CA 1
ATOM 4341 C C . PHE A 1 525 ? -4.167 -0.309 8.645 1.00 68.25 525 PHE A C 1
ATOM 4343 O O . PHE A 1 525 ? -4.523 -0.965 9.628 1.00 68.25 525 PHE A O 1
ATOM 4350 N N . VAL A 1 526 ? -3.643 0.910 8.782 1.00 71.94 526 VAL A N 1
ATOM 4351 C CA . VAL A 1 526 ? -3.400 1.570 10.074 1.00 71.94 526 VAL A CA 1
ATOM 4352 C C . VAL A 1 526 ? -4.714 1.783 10.829 1.00 71.94 526 VAL A C 1
ATOM 4354 O O . VAL A 1 526 ? -4.762 1.580 12.043 1.00 71.94 526 VAL A O 1
ATOM 4357 N N . SER A 1 527 ? -5.820 2.069 10.135 1.00 80.94 527 SER A N 1
ATOM 4358 C CA . SER A 1 527 ? -7.149 2.170 10.756 1.00 80.94 527 SER A CA 1
ATOM 4359 C C . SER A 1 527 ? -7.550 0.892 11.498 1.00 80.94 527 SER A C 1
ATOM 4361 O O . SER A 1 527 ? -8.189 0.967 12.549 1.00 80.94 527 SER A O 1
ATOM 4363 N N . THR A 1 528 ? -7.127 -0.289 11.033 1.00 70.81 528 THR A N 1
ATOM 4364 C CA . THR A 1 528 ? -7.394 -1.563 11.730 1.00 70.81 528 THR A CA 1
ATOM 4365 C C . THR A 1 528 ? -6.715 -1.654 13.101 1.00 70.81 528 THR A C 1
ATOM 4367 O O . THR A 1 528 ? -7.234 -2.299 14.021 1.00 70.81 528 THR A O 1
ATOM 4370 N N . LEU A 1 529 ? -5.582 -0.969 13.286 1.00 71.56 529 LEU A N 1
ATOM 4371 C CA . LEU A 1 529 ? -4.855 -0.951 14.553 1.00 71.56 529 LEU A CA 1
ATOM 4372 C C . LEU A 1 529 ? -5.632 -0.182 15.625 1.00 71.56 529 LEU A C 1
ATOM 4374 O O . LEU A 1 529 ? -5.676 -0.629 16.773 1.00 71.56 529 LEU A O 1
ATOM 4378 N N . PHE A 1 530 ? -6.299 0.912 15.254 1.00 76.69 530 PHE A N 1
ATOM 4379 C CA . PHE A 1 530 ? -6.980 1.812 16.193 1.00 76.69 530 PHE A CA 1
ATOM 4380 C C . PHE A 1 530 ? -8.494 1.605 16.278 1.00 76.69 530 PHE A C 1
ATOM 4382 O O . PHE A 1 530 ? -9.090 1.949 17.297 1.00 76.69 530 PHE A O 1
ATOM 4389 N N . VAL A 1 531 ? -9.121 1.007 15.261 1.00 79.19 531 VAL A N 1
ATOM 4390 C CA . VAL A 1 531 ? -10.563 0.729 15.221 1.00 79.19 531 VAL A CA 1
ATOM 4391 C C . VAL A 1 531 ? -10.793 -0.772 15.420 1.00 79.19 531 VAL A C 1
ATOM 4393 O O . VAL A 1 531 ? -10.721 -1.547 14.464 1.00 79.19 531 VAL A O 1
ATOM 4396 N N . PRO A 1 532 ? -11.121 -1.237 16.645 1.00 75.62 532 PRO A N 1
ATOM 4397 C CA . PRO A 1 532 ? -11.246 -2.666 16.928 1.00 75.62 532 PRO A CA 1
ATOM 4398 C C . PRO A 1 532 ? -12.299 -3.373 16.071 1.00 75.62 532 PRO A C 1
ATOM 4400 O O . PRO A 1 532 ? -12.173 -4.567 15.833 1.00 75.62 532 PRO A O 1
ATOM 4403 N N . LYS A 1 533 ? -13.316 -2.642 15.595 1.00 76.88 533 LYS A N 1
ATOM 4404 C CA . LYS A 1 533 ? -14.386 -3.156 14.727 1.00 76.88 533 LYS A CA 1
ATOM 4405 C C . LYS A 1 533 ? -13.946 -3.439 13.289 1.00 76.88 533 LYS A C 1
ATOM 4407 O O . LYS A 1 533 ? -14.563 -4.269 12.634 1.00 76.88 533 LYS A O 1
ATOM 4412 N N . LEU A 1 534 ? -12.863 -2.818 12.818 1.00 73.31 534 LEU A N 1
ATOM 4413 C CA . LEU A 1 534 ? -12.267 -3.147 11.520 1.00 73.31 534 LEU A CA 1
ATOM 4414 C C . LEU A 1 534 ? -11.420 -4.424 11.587 1.00 73.31 534 LEU A C 1
ATOM 4416 O O . LEU A 1 534 ? -11.311 -5.138 10.596 1.00 73.31 534 LEU A O 1
ATOM 4420 N N . ARG A 1 535 ? -10.865 -4.769 12.756 1.00 69.31 535 ARG A N 1
ATOM 4421 C CA . ARG A 1 535 ? -10.025 -5.966 12.932 1.00 69.31 535 ARG A CA 1
ATOM 4422 C C . ARG A 1 535 ? -10.704 -7.270 12.500 1.00 69.31 535 ARG A C 1
ATOM 4424 O O . ARG A 1 535 ? -10.081 -7.990 11.732 1.00 69.31 535 ARG A O 1
ATOM 4431 N N . PRO A 1 536 ? -11.946 -7.597 12.909 1.00 64.69 536 PRO A N 1
ATOM 4432 C CA . PRO A 1 536 ? -12.618 -8.802 12.430 1.00 64.69 536 PRO A CA 1
ATOM 4433 C C . PRO A 1 536 ? -13.065 -8.702 10.968 1.00 64.69 536 PRO A C 1
ATOM 4435 O O . PRO A 1 536 ? -13.459 -9.711 10.410 1.00 64.69 536 PRO A O 1
ATOM 4438 N N . ILE A 1 537 ? -13.027 -7.535 10.315 1.00 67.38 537 ILE A N 1
ATOM 4439 C CA . ILE A 1 537 ? -13.218 -7.473 8.860 1.00 67.38 537 ILE A CA 1
ATOM 4440 C C . ILE A 1 537 ? -11.920 -7.888 8.177 1.00 67.38 537 ILE A C 1
ATOM 4442 O O . ILE A 1 537 ? -11.890 -8.914 7.501 1.00 67.38 537 ILE A O 1
ATOM 4446 N N . PHE A 1 538 ? -10.845 -7.133 8.418 1.00 61.34 538 PHE A N 1
ATOM 4447 C CA . PHE A 1 538 ? -9.543 -7.327 7.772 1.00 61.34 538 PHE A CA 1
ATOM 4448 C C . PHE A 1 538 ? -8.911 -8.652 8.133 1.00 61.34 538 PHE A C 1
ATOM 4450 O O . PHE A 1 538 ? -8.488 -9.421 7.278 1.00 61.34 538 PHE A O 1
ATOM 4457 N N . PHE A 1 539 ? -8.903 -8.944 9.423 1.00 57.75 539 PHE A N 1
ATOM 4458 C CA . PHE A 1 539 ? -8.387 -10.186 9.924 1.00 57.75 539 PHE A CA 1
ATOM 4459 C C . PHE A 1 539 ? -9.490 -11.212 10.128 1.00 57.75 539 PHE A C 1
ATOM 4461 O O . PHE A 1 539 ? -9.163 -12.232 10.680 1.00 57.75 539 PHE A O 1
ATOM 4468 N N . GLY A 1 540 ? -10.758 -11.037 9.735 1.00 48.06 540 GLY A N 1
ATOM 4469 C CA . GLY A 1 540 ? -11.837 -12.014 10.018 1.00 48.06 540 GLY A CA 1
ATOM 4470 C C . GLY A 1 540 ? -11.641 -13.405 9.431 1.00 48.06 540 GLY A C 1
ATOM 4471 O O . GLY A 1 540 ? -12.119 -14.396 9.977 1.00 48.06 540 GLY A O 1
ATOM 4472 N N . ILE A 1 541 ? -10.886 -13.491 8.339 1.00 46.62 541 ILE A N 1
ATOM 4473 C CA . ILE A 1 541 ? -10.430 -14.771 7.787 1.00 46.62 541 ILE A CA 1
ATOM 4474 C C . ILE A 1 541 ? -9.415 -15.438 8.751 1.00 46.62 541 ILE A C 1
ATOM 4476 O O . ILE A 1 541 ? -9.353 -16.664 8.849 1.00 46.62 541 ILE A O 1
ATOM 4480 N N . CYS A 1 542 ? -8.692 -14.635 9.538 1.00 37.50 542 CYS A N 1
ATOM 4481 C CA . CYS A 1 542 ? -7.726 -15.026 10.573 1.00 37.50 542 CYS A CA 1
ATOM 4482 C C . CYS A 1 542 ? -8.319 -15.049 12.009 1.00 37.50 542 CYS A C 1
ATOM 4484 O O . CYS A 1 542 ? -7.909 -15.850 12.840 1.00 37.50 542 CYS A O 1
ATOM 4486 N N . TYR A 1 543 ? -9.301 -14.215 12.336 1.00 32.84 543 TYR A N 1
ATOM 4487 C CA . TYR A 1 543 ? -10.001 -14.111 13.609 1.00 32.84 543 TYR A CA 1
ATOM 4488 C C . TYR A 1 543 ? -11.387 -14.686 13.390 1.00 32.84 543 TYR A C 1
ATOM 4490 O O . TYR A 1 543 ? -12.318 -13.985 12.998 1.00 32.84 543 TYR A O 1
ATOM 4498 N N . VAL A 1 544 ? -11.544 -15.972 13.698 1.00 33.97 544 VAL A N 1
ATOM 4499 C CA . VAL A 1 544 ? -12.878 -16.471 14.019 1.00 33.97 544 VAL A CA 1
ATOM 4500 C C . VAL A 1 544 ? -13.309 -15.685 15.249 1.00 33.97 544 VAL A C 1
ATOM 4502 O O . VAL A 1 544 ? -12.723 -15.852 16.322 1.00 33.97 544 VAL A O 1
ATOM 4505 N N . ASN A 1 545 ? -14.268 -14.779 15.050 1.00 32.09 545 ASN A N 1
ATOM 4506 C CA . ASN A 1 545 ? -14.939 -14.033 16.102 1.00 32.09 545 ASN A CA 1
ATOM 4507 C C . ASN A 1 545 ? -15.133 -14.961 17.307 1.00 32.09 545 ASN A C 1
ATOM 4509 O O . ASN A 1 545 ? -15.641 -16.074 17.151 1.00 32.09 545 ASN A O 1
ATOM 4513 N N . SER A 1 546 ? -14.775 -14.516 18.515 1.00 32.53 546 SER A N 1
ATOM 4514 C CA . SER A 1 546 ? -15.323 -15.128 19.725 1.00 32.53 546 SER A CA 1
ATOM 4515 C C . SER A 1 546 ? -16.802 -14.734 19.813 1.00 32.53 546 SER A C 1
ATOM 4517 O O . SER A 1 546 ? -17.222 -14.010 20.712 1.00 32.53 546 SER A O 1
ATOM 4519 N N . GLN A 1 547 ? -17.599 -15.125 18.820 1.00 32.94 547 GLN A N 1
ATOM 4520 C CA . GLN A 1 547 ? -19.038 -15.114 18.953 1.00 32.94 547 GLN A CA 1
ATOM 4521 C C . GLN A 1 547 ? -19.355 -16.167 20.000 1.00 32.94 547 GLN A C 1
ATOM 4523 O O . GLN A 1 547 ? -19.233 -17.364 19.766 1.00 32.94 547 GLN A O 1
ATOM 4528 N N . SER A 1 548 ? -19.631 -15.651 21.195 1.00 33.41 548 SER A N 1
ATOM 4529 C CA . SER A 1 548 ? -20.474 -16.259 22.208 1.00 33.41 548 SER A CA 1
ATOM 4530 C C . SER A 1 548 ? -20.324 -17.775 22.324 1.00 33.41 548 SER A C 1
ATOM 4532 O O . SER A 1 548 ? -21.245 -18.528 22.015 1.00 33.41 548 SER A O 1
ATOM 4534 N N . ASN A 1 549 ? -19.249 -18.215 22.976 1.00 31.70 549 ASN A N 1
ATOM 4535 C CA . ASN A 1 549 ? -19.508 -19.163 24.048 1.00 31.70 549 ASN A CA 1
ATOM 4536 C C . ASN A 1 549 ? -20.324 -18.388 25.088 1.00 31.70 549 ASN A C 1
ATOM 4538 O O . ASN A 1 549 ? -19.779 -17.881 26.066 1.00 31.70 549 ASN A O 1
ATOM 4542 N N . ASN A 1 550 ? -21.639 -18.294 24.862 1.00 28.08 550 ASN A N 1
ATOM 4543 C CA . ASN A 1 550 ? -22.605 -18.273 25.947 1.00 28.08 550 ASN A CA 1
ATOM 4544 C C . ASN A 1 550 ? -22.416 -19.603 26.685 1.00 28.08 550 ASN A C 1
ATOM 4546 O O . ASN A 1 550 ? -23.225 -20.515 26.604 1.00 28.08 550 ASN A O 1
ATOM 4550 N N . ARG A 1 551 ? -21.298 -19.725 27.406 1.00 28.97 551 ARG A N 1
ATOM 4551 C CA . ARG A 1 551 ? -21.213 -20.563 28.584 1.00 28.97 551 ARG A CA 1
ATOM 4552 C C . ARG A 1 551 ? -21.945 -19.781 29.664 1.00 28.97 551 ARG A C 1
ATOM 4554 O O . ARG A 1 551 ? -21.345 -19.307 30.621 1.00 28.97 551 ARG A O 1
ATOM 4561 N N . THR A 1 552 ? -23.260 -19.650 29.510 1.00 29.75 552 THR A N 1
ATOM 4562 C CA . THR A 1 552 ? -24.117 -19.802 30.673 1.00 29.75 552 THR A CA 1
ATOM 4563 C C . THR A 1 552 ? -23.866 -21.229 31.133 1.00 29.75 552 THR A C 1
ATOM 4565 O O . THR A 1 552 ? -24.488 -22.185 30.680 1.00 29.75 552 THR A O 1
ATOM 4568 N N . VAL A 1 553 ? -22.837 -21.384 31.966 1.00 29.05 553 VAL A N 1
ATOM 4569 C CA . VAL A 1 553 ? -22.716 -22.539 32.837 1.00 29.05 553 VAL A CA 1
ATOM 4570 C C . VAL A 1 553 ? -24.018 -22.514 33.620 1.00 29.05 553 VAL A C 1
ATOM 4572 O O . VAL A 1 553 ? -24.189 -21.677 34.506 1.00 29.05 553 VAL A O 1
ATOM 4575 N N . LYS A 1 554 ? -24.988 -23.341 33.214 1.00 30.56 554 LYS A N 1
ATOM 4576 C CA . LYS A 1 554 ? -26.114 -23.665 34.077 1.00 30.56 554 LYS A CA 1
ATOM 4577 C C . LYS A 1 554 ? -25.458 -24.160 35.359 1.00 30.56 554 LYS A C 1
ATOM 4579 O O . LYS A 1 554 ? -24.798 -25.197 35.339 1.00 30.56 554 LYS A O 1
ATOM 4584 N N . ARG A 1 555 ? -25.558 -23.378 36.438 1.00 28.11 555 ARG A N 1
ATOM 4585 C CA . ARG A 1 555 ? -25.371 -23.922 37.780 1.00 28.11 555 ARG A CA 1
ATOM 4586 C C . ARG A 1 555 ? -26.368 -25.067 37.859 1.00 28.11 555 ARG A C 1
ATOM 4588 O O . ARG A 1 555 ? -27.570 -24.824 37.834 1.00 28.11 555 ARG A O 1
ATOM 4595 N N . ILE A 1 556 ? -25.865 -26.293 37.853 1.00 34.03 556 ILE A N 1
ATOM 4596 C CA . ILE A 1 556 ? -26.628 -27.410 38.381 1.00 34.03 556 ILE A CA 1
ATOM 4597 C C . ILE A 1 556 ? -26.663 -27.115 39.878 1.00 34.03 556 ILE A C 1
ATOM 4599 O O . ILE A 1 556 ? -25.625 -27.136 40.538 1.00 34.03 556 ILE A O 1
ATOM 4603 N N . SER A 1 557 ? -27.817 -26.670 40.364 1.00 37.09 557 SER A N 1
ATOM 4604 C CA . SER A 1 557 ? -28.126 -26.768 41.783 1.00 37.09 557 SER A CA 1
ATOM 4605 C C . SER A 1 557 ? -28.123 -28.253 42.120 1.00 37.09 557 SER A C 1
ATOM 4607 O O . SER A 1 557 ? -28.820 -29.016 41.446 1.00 37.09 557 SER A O 1
ATOM 4609 N N . TYR A 1 558 ? -27.306 -28.648 43.093 1.00 49.72 558 TYR A N 1
ATOM 4610 C CA . TYR A 1 558 ? -27.636 -29.836 43.869 1.00 49.72 558 TYR A CA 1
ATOM 4611 C C . TYR A 1 558 ? -28.921 -29.570 44.643 1.00 49.72 558 TYR A C 1
ATOM 4613 O O . TYR A 1 558 ? -29.080 -28.407 45.092 1.00 49.72 558 TYR A O 1
#

Radius of gyration: 27.08 Å; Cα contacts (8 Å, |Δi|>4): 565; chains: 1; bounding box: 78×69×75 Å

Secondary structure (DSSP, 8-state):
--------SEEPPPHHHHHHHHHHHHHHHHHHHHHHHHHHHHHH-HHHHT-HHHHHHHHHHHHHHHHHHHHHHHHHHHHHHHHHTTPPEEHHHHHHHHHHHHHHHHHHHHHHHHHHHHHHHHHHT-----HHHHHHHHHHHHHHHHHHHHHHH-TT-EEEEETTTEEEEE--SHHHHHHHHHHHHHHHHHHHHHHHHHHHHHHHHHHH--SGGGHHHHHHHHHHHHHHHHHHHHHHHHHHHHHHHHHHHHTT----HHHHHHHHHHHHHHHHHHHHHHHHHHHHHHHHHHHH-GGGTT-HHHHHHHHHHHHHHHHHHHHHHHHHHHHHHHHHTTPPP-HHHHHHHHHHHHHHHHHHTTHHHHHHHHHIIIIII---TTHHHHHHHHHHHHHHHHHHHHHHHH-TT-EEEE-SSSSEEEE--SHHHHHHHHHHHHHHHHHHHHHHHHHHHHHHHHHHHT-SGGGHHHHHHHHHHHHHHHHHHHHHHHHTHHHHHHHHHHHTTPPPPHHHHHHHHHHHHHHHHHHHHHHHHH-TTTHHHHTTTT----------------

Nearest PDB structures (foldseek):
  8k8j-assembly1_R  TM=6.227E-01  e=9.993E-03  Escherichia coli
  6b73-assembly1_A  TM=5.747E-01  e=1.262E-02  Escherichia coli
  6lfo-assembly1_R  TM=5.571E-01  e=3.603E-02  Homo sapiens
  7xmt-assembly1_R  TM=5.875E-01  e=4.916E-02  Homo sapiens
  6tpg-assembly1_A  TM=2.767E-01  e=1.019E+00  Homo sapiens

Foldseek 3Di:
DPPPPPDPLWDWQDPVCLVVLVLLLVVLVVLLVVLVVQLVCLVPPPLNVLQVLLSVLSNVLSVLSNVLSCLCSVLSVQSNVCNVVVHIDRLLVSQLSNLVSVLSVLLSLLVLLLSLVVLLCVQPVVDPCCVVVVVVNVVVSVLSVCLSCVLVPDPQWDWDQDSRRRTHTDHDDPSNVVSLVVSLVCLAPRLVVSLVSLVVSLVVLCVVPPDPVCVSVNLSSLLVSVVSNCSSVVSSQLCVLVSVVVVCVVVVNDDDPVNVLVSVLVSLLSVLLVLLVVQLVLLVLLLVCLVPDPVCVLQVLLSVLSNVLSVLSNVLSVLVNVLVVLVVVCVVVVHDRDLLVSQLSVLVSVLSLLLSLLSLLVSLVVCCCCPPVVDCPCVVVVVVVSVVLSVLSNCLSCVQNPDPQWDWDQASRRRTHTDHLDPSNLVSLVVSLVCLQPRLVNSLVSLVVQLVRVCVVQVDPVNVSVNLSSQLSSLLSNLLSPQLSVLQVLVSVCSVCVSVVHHDDNVSNSSNSVSSSVRRVVSLVVSVVRRVVCVCSSCVSSDVPPPDPPPPVPPPDD

Solvent-accessible surface area (backbone atoms only — not comparable to full-atom values): 29525 Å² total; per-residue (Å²): 133,88,85,73,72,86,68,73,58,52,45,71,66,54,75,86,47,40,60,57,24,49,48,53,22,48,50,25,50,50,50,32,52,52,30,51,56,49,42,55,47,51,73,67,34,73,72,37,68,78,29,59,69,53,30,51,53,51,45,56,50,31,52,43,52,35,54,33,22,51,39,56,18,44,45,20,47,51,48,37,51,24,45,78,66,77,36,65,43,50,26,66,60,36,27,49,42,45,34,46,19,56,28,46,40,55,56,48,72,44,46,55,34,53,53,32,52,53,50,44,37,64,74,72,62,74,58,83,81,51,58,71,59,53,53,49,51,52,51,54,48,49,55,41,48,44,62,33,47,46,30,76,71,42,89,75,39,42,81,40,86,33,89,85,37,63,31,32,58,39,54,94,45,71,68,52,50,51,48,50,53,49,51,56,51,47,57,54,51,42,37,54,51,27,48,53,46,40,51,54,46,47,56,52,50,58,66,72,43,69,52,75,94,35,51,65,62,48,46,46,51,53,32,43,43,54,55,48,46,50,65,30,48,51,59,42,67,67,41,46,47,59,51,50,53,50,54,43,50,73,73,67,53,81,76,46,76,64,50,53,49,48,44,55,46,45,36,46,45,46,50,53,39,55,43,36,48,49,44,27,53,48,29,49,51,50,38,55,47,62,70,72,39,71,80,37,67,85,31,57,68,56,43,50,55,51,44,56,51,27,52,44,48,35,55,32,29,54,42,63,38,44,58,58,48,52,51,52,51,25,61,76,67,73,46,85,76,58,54,69,59,39,19,44,46,49,38,39,24,53,28,49,42,62,52,48,70,47,46,55,28,51,53,34,52,54,46,38,32,57,71,73,66,66,47,71,82,66,50,65,59,55,49,52,54,52,50,52,50,50,48,50,40,48,45,60,25,48,47,32,71,74,46,90,78,41,42,79,38,82,36,84,85,37,72,38,31,58,35,58,87,48,74,67,51,45,50,41,48,51,52,52,54,52,49,66,57,48,39,45,53,51,22,46,54,47,38,49,55,44,46,60,53,45,54,64,75,32,65,52,78,92,35,49,65,60,40,51,45,48,56,36,44,40,52,41,50,47,33,58,30,49,41,34,55,65,38,36,48,59,44,55,50,49,53,53,35,50,70,75,72,40,83,73,54,55,74,55,52,51,48,28,51,50,34,50,62,45,14,59,54,47,19,56,56,54,29,34,77,72,24,72,80,44,32,54,61,79,38,27,91,55,39,75,70,88,72,68,82,74,70,72,70,74,77,77,77,128

InterPro domains:
  IPR010601 Protein of unknown function DUF1182 [PTHR38614] (314-542)
  IPR019421 7TM GPCR, serpentine receptor class d (Srd) [PF10317] (166-258)

Organism: Strongyloides stercoralis (NCBI:txid6248)

Sequence (558 aa):
MNNSTTFDLYYSPVEKHFCYHAIFGGYQIFILICNLIILIKGVSSVYLIKMPLLRINILILTIAFTIQSILQGAQSVLYVFSFIFHKDINIEICSGIRLFGNTVHGIVDFIPFSLAVIRYNIIFRKNKRMIVFWLSQILLVVIRLTRGIYPTVSNDSKYVPNGACGYVKAVNNDFMMALNIFSVSSEIVFPIVAFIINIIILKKVLKNFKKIEKENEKKEQKQLFWSMTIQILMPFFCHLPSIHLFILRLTGFKETVIHVIIVDTLNTIAYSSIYQLIVFLCNFYVFLKVLWSKEFEKMPLLKINIRTLTIAYIVQSCFQIMPSFFYFYAYILECKINVLVCSGIKTFGNTVHGTVDFIPFSLSIVRYNKVVRQTNKHFWIFWIFQLFFIIIRMMAGIYPTISQQSTYEDDYSCTYVLNIHDFIMNILRLLALTFEIIFPIFGFVINIIILYKTLNMFKLPTRKEERKEQKQLFWFMTIQILIPFILHIPSIHVFILRIIGKSANIMFLFVCETLNTFAYSTSVFVSTLFVPKLRPIFFGICYVNSQSNNRTVKRISY

pLDDT: mean 75.74, std 13.75, range [28.08, 94.31]

Mean predicted aligned error: 15.35 Å